Protein AF-A0A1M3TLN0-F1 (afdb_monomer)

Sequence (382 aa):
MVTMWTTPLEWRMCIAISSIISQTPVAIIMLLQTVGIGPDTVGKDGSRDSTTCPHNDRQTLRHLSMTRPLLGNSISPNRRRALFETTKRVLASAINDGIACATLESCNSTSLLLCLRSPGGAIASDEDAWIMCGMRADAYTETDGGRVLGFVRADDLLEPVLSRNLNGEVSEELDPGVICRVICRWRSRQDEEHAVETLVKEVRNSANNQEKWLDMASTLPILHLKSSLCDWEQSVVSGHPTHPLHRACLAQSPLDPIMPDDIPYLLEPELSFLCVPMSDMKVFGPFQSLLDPLLASLGIPKPDDTINEIVIPCFSRQLPAITPLFPKARILRAVQNRCRAQLSMRTVSMMPDAGGSPLHLKLSLNCQITSRLRTISPYAAA

Secondary structure (DSSP, 8-state):
---------------EEE-TT-------------S----------------PPPHHHHHHHHHHTTSPPPPSS---HHHHHHHHHHHHHHHHHHHHTTSSEEEEEEEETTEEEEEEE--S---TTTTT-EEEEEE-TT----EETTEE-SPPPGGGEEEEEEEE-TTS-EEE---HHHHHHHHHHTT--GGGHHHHHHHHHHHHHHHHHHHHHHHHHTTSPPP-TTS-HHHHHHT--S--SS-TTTT-EEEPTTSPPPPGGGHHHHHS--EEEEEEEGGG----SSHHHHHHHHHHHTTPPPPPTTS-EEEEEEEGGGHHHHTTT-TT-EEEEEE-SSEEE-TTSSEEEE-GGGT--SPEEE--EEEEETTEEE---HHHH-

Structure (mmCIF, N/CA/C/O backbone):
data_AF-A0A1M3TLN0-F1
#
_entry.id   AF-A0A1M3TLN0-F1
#
loop_
_atom_site.group_PDB
_atom_site.id
_atom_site.type_symbol
_atom_site.label_atom_id
_atom_site.label_alt_id
_atom_site.label_comp_id
_atom_site.label_asym_id
_atom_site.label_entity_id
_atom_site.label_seq_id
_atom_site.pdbx_PDB_ins_code
_atom_site.Cartn_x
_atom_site.Cartn_y
_atom_site.Cartn_z
_atom_site.occupancy
_atom_site.B_iso_or_equiv
_atom_site.auth_seq_id
_atom_site.auth_comp_id
_atom_site.auth_asym_id
_atom_site.auth_atom_id
_atom_site.pdbx_PDB_model_num
ATOM 1 N N . MET A 1 1 ? -24.973 -0.223 -20.552 1.00 25.78 1 MET A N 1
ATOM 2 C CA . MET A 1 1 ? -25.877 0.540 -19.668 1.00 25.78 1 MET A CA 1
ATOM 3 C C . MET A 1 1 ? -25.001 1.378 -18.754 1.00 25.78 1 MET A C 1
ATOM 5 O O . MET A 1 1 ? -24.349 0.835 -17.876 1.00 25.78 1 MET A O 1
ATOM 9 N N . VAL A 1 2 ? -24.861 2.657 -19.095 1.00 20.88 2 VAL A N 1
ATOM 10 C CA . VAL A 1 2 ? -24.039 3.641 -18.385 1.00 20.88 2 VAL A CA 1
ATOM 11 C C . VAL A 1 2 ? -24.909 4.251 -17.295 1.00 20.88 2 VAL A C 1
ATOM 13 O O . VAL A 1 2 ? -25.962 4.803 -17.593 1.00 20.88 2 VAL A O 1
ATOM 16 N N . THR A 1 3 ? -24.452 4.178 -16.052 1.00 18.41 3 THR A N 1
ATOM 17 C CA . THR A 1 3 ? -24.904 5.073 -14.985 1.00 18.41 3 THR A CA 1
ATOM 18 C C . THR A 1 3 ? -23.667 5.678 -14.345 1.00 18.41 3 THR A C 1
ATOM 20 O O . THR A 1 3 ? -23.049 5.087 -13.464 1.00 18.41 3 THR A O 1
ATOM 23 N N . MET A 1 4 ? -23.298 6.854 -14.853 1.00 20.12 4 MET A N 1
ATOM 24 C CA . MET A 1 4 ? -22.563 7.872 -14.111 1.00 20.12 4 MET A CA 1
ATOM 25 C C . MET A 1 4 ? -23.362 8.211 -12.852 1.00 20.12 4 MET A C 1
ATOM 27 O O . MET A 1 4 ? -24.507 8.639 -12.962 1.00 20.12 4 MET A O 1
ATOM 31 N N . TRP A 1 5 ? -22.742 8.072 -11.683 1.00 20.95 5 TRP A N 1
ATOM 32 C CA . TRP A 1 5 ? -23.131 8.813 -10.487 1.00 20.95 5 TRP A CA 1
ATOM 33 C C . TRP A 1 5 ? -21.872 9.413 -9.875 1.00 20.95 5 TRP A C 1
ATOM 35 O O . TRP A 1 5 ? -21.122 8.765 -9.150 1.00 20.95 5 TRP A O 1
ATOM 45 N N . THR A 1 6 ? -21.634 10.670 -10.228 1.00 27.91 6 THR A N 1
ATOM 46 C CA . THR A 1 6 ? -20.796 11.602 -9.483 1.00 27.91 6 THR A CA 1
ATOM 47 C C . THR A 1 6 ? -21.647 12.208 -8.369 1.00 27.91 6 THR A C 1
ATOM 49 O O . THR A 1 6 ? -22.324 13.208 -8.590 1.00 27.91 6 THR A O 1
ATOM 52 N N . THR A 1 7 ? -21.621 11.606 -7.183 1.00 23.09 7 THR A N 1
ATOM 53 C CA . THR A 1 7 ? -22.026 12.236 -5.912 1.00 23.09 7 THR A CA 1
ATOM 54 C C . THR A 1 7 ? -21.181 11.635 -4.782 1.00 23.09 7 THR A C 1
ATOM 56 O O . THR A 1 7 ? -20.800 10.466 -4.881 1.00 23.09 7 THR A O 1
ATOM 59 N N . PRO A 1 8 ? -20.811 12.421 -3.755 1.00 29.55 8 PRO A N 1
ATOM 60 C CA . PRO A 1 8 ? -19.732 12.080 -2.830 1.00 29.55 8 PRO A CA 1
ATOM 61 C C . PRO A 1 8 ? -20.081 10.828 -2.023 1.00 29.55 8 PRO A C 1
ATOM 63 O O . PRO A 1 8 ? -21.227 10.664 -1.607 1.00 29.55 8 PRO A O 1
ATOM 66 N N . LEU A 1 9 ? -19.095 9.949 -1.802 1.00 31.11 9 LEU A N 1
ATOM 67 C CA . LEU A 1 9 ? -19.235 8.823 -0.881 1.00 31.11 9 LEU A CA 1
ATOM 68 C C . LEU A 1 9 ? -19.784 9.341 0.456 1.00 31.11 9 LEU A C 1
ATOM 70 O O . LEU A 1 9 ? -19.115 10.109 1.146 1.00 31.11 9 LEU A O 1
ATOM 74 N N . GLU A 1 10 ? -20.985 8.900 0.828 1.00 29.14 10 GLU A N 1
ATOM 75 C CA . GLU A 1 10 ? -21.450 8.990 2.207 1.00 29.14 10 GLU A CA 1
ATOM 76 C C . GLU A 1 10 ? -20.455 8.221 3.084 1.00 29.14 10 GLU A C 1
ATOM 78 O O . GLU A 1 10 ? -20.391 6.989 3.066 1.00 29.14 10 GLU A O 1
ATOM 83 N N . TRP A 1 11 ? -19.638 8.957 3.831 1.00 32.44 11 TRP A N 1
ATOM 84 C CA . TRP A 1 11 ? -18.742 8.397 4.829 1.00 32.44 11 TRP A CA 1
ATOM 85 C C . TRP A 1 11 ? -19.571 7.724 5.921 1.00 32.44 11 TRP A C 1
ATOM 87 O O . TRP A 1 11 ? -20.323 8.376 6.642 1.00 32.44 11 TRP A O 1
ATOM 97 N N . ARG A 1 12 ? -19.431 6.405 6.054 1.00 39.22 12 ARG A N 1
ATOM 98 C CA . ARG A 1 12 ? -20.002 5.637 7.164 1.00 39.22 12 ARG A CA 1
ATOM 99 C C . ARG A 1 12 ? -18.887 4.851 7.832 1.00 39.22 12 ARG A C 1
ATOM 101 O O . ARG A 1 12 ? -18.186 4.086 7.171 1.00 39.22 12 ARG A O 1
ATOM 108 N N . MET A 1 13 ? -18.713 5.045 9.137 1.00 38.69 13 MET A N 1
ATOM 109 C CA . MET A 1 13 ? -17.788 4.242 9.930 1.00 38.69 13 MET A CA 1
ATOM 110 C C . MET A 1 13 ? -18.318 2.806 9.978 1.00 38.69 13 MET A C 1
ATOM 112 O O . MET A 1 13 ? -19.383 2.555 10.531 1.00 38.69 13 MET A O 1
ATOM 116 N N . CYS A 1 14 ? -17.588 1.875 9.370 1.00 46.91 14 CYS A N 1
ATOM 117 C CA . CYS A 1 14 ? -17.929 0.455 9.375 1.00 46.91 14 CYS A CA 1
ATOM 118 C C . CYS A 1 14 ? -16.797 -0.337 10.031 1.00 46.91 14 CYS A C 1
ATOM 120 O O . CYS A 1 14 ? -15.616 -0.031 9.822 1.00 46.91 14 CYS A O 1
ATOM 122 N N . ILE A 1 15 ? -17.161 -1.348 10.816 1.00 48.97 15 ILE A N 1
ATOM 123 C CA . ILE A 1 15 ? -16.247 -2.218 11.561 1.00 48.97 15 ILE A CA 1
ATOM 124 C C . ILE A 1 15 ? -16.729 -3.648 11.398 1.00 48.97 15 ILE A C 1
ATOM 126 O O . ILE A 1 15 ? -17.928 -3.905 11.441 1.00 48.97 15 ILE A O 1
ATOM 130 N N . ALA A 1 16 ? -15.785 -4.567 11.235 1.00 48.69 16 ALA A N 1
ATOM 131 C CA . ALA A 1 16 ? -16.058 -5.993 11.242 1.00 48.69 16 ALA A CA 1
ATOM 132 C C . ALA A 1 16 ? -15.189 -6.686 12.299 1.00 48.69 16 ALA A C 1
ATOM 134 O O . ALA A 1 16 ? -14.009 -6.363 12.458 1.00 48.69 16 ALA A O 1
ATOM 135 N N . ILE A 1 17 ? -15.773 -7.659 12.997 1.00 46.25 17 ILE A N 1
ATOM 136 C CA . ILE A 1 17 ? -15.076 -8.554 13.925 1.00 46.25 17 ILE A CA 1
ATOM 137 C C . ILE A 1 17 ? -15.045 -9.937 13.274 1.00 46.25 17 ILE A C 1
ATOM 139 O O . ILE A 1 17 ? -16.089 -10.448 12.874 1.00 46.25 17 ILE A O 1
ATOM 143 N N . SER A 1 18 ? -13.863 -10.542 13.142 1.00 39.00 18 SER A N 1
ATOM 144 C CA . SER A 1 18 ? -13.709 -11.858 12.502 1.00 39.00 18 SER A CA 1
ATOM 145 C C . SER A 1 18 ? -12.933 -12.845 13.374 1.00 39.00 18 SER A C 1
ATOM 147 O O . SER A 1 18 ? -11.930 -12.474 13.985 1.00 39.00 18 SER A O 1
ATOM 149 N N . SER A 1 19 ? -13.371 -14.109 13.366 1.00 30.30 19 SER A N 1
ATOM 150 C CA . SER A 1 19 ? -12.656 -15.269 13.922 1.00 30.30 19 SER A CA 1
ATOM 151 C C . SER A 1 19 ? -11.892 -16.022 12.820 1.00 30.30 19 SER A C 1
ATOM 153 O O . SER A 1 19 ? -12.307 -16.019 11.662 1.00 30.30 19 SER A O 1
ATOM 155 N N . ILE A 1 20 ? -10.789 -16.688 13.180 1.00 34.41 20 ILE A N 1
ATOM 156 C CA . ILE A 1 20 ? -9.860 -17.391 12.270 1.00 34.41 20 ILE A CA 1
ATOM 157 C C . ILE A 1 20 ? -10.509 -18.593 11.542 1.00 34.41 20 ILE A C 1
ATOM 159 O O . ILE A 1 20 ? -10.019 -19.017 10.500 1.00 34.41 20 ILE A O 1
ATOM 163 N N . ILE A 1 21 ? -11.633 -19.133 12.028 1.00 27.77 21 ILE A N 1
ATOM 164 C CA . ILE A 1 21 ? -12.119 -20.474 11.629 1.00 27.77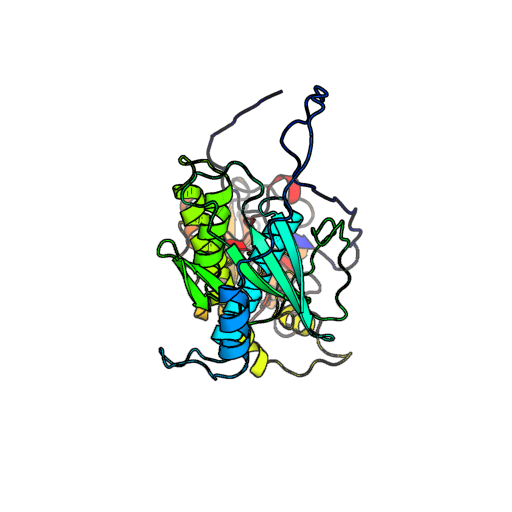 21 ILE A CA 1
ATOM 165 C C . ILE A 1 21 ? -12.847 -20.513 10.261 1.00 27.77 21 ILE A C 1
ATOM 167 O O . ILE A 1 21 ? -13.203 -21.581 9.778 1.00 27.77 21 ILE A O 1
ATOM 171 N N . SER A 1 22 ? -13.019 -19.391 9.558 1.00 29.08 22 SER A N 1
ATOM 172 C CA . SER A 1 22 ? -13.689 -19.381 8.246 1.00 29.08 22 SER A CA 1
ATOM 173 C C . SER A 1 22 ? -13.009 -18.432 7.258 1.00 29.08 22 SER A C 1
ATOM 175 O O . SER A 1 22 ? -13.497 -17.336 6.982 1.00 29.08 22 SER A O 1
ATOM 177 N N . GLN A 1 23 ? -11.889 -18.872 6.683 1.00 28.95 23 GLN A N 1
ATOM 178 C CA . GLN A 1 23 ? -11.364 -18.319 5.435 1.00 28.95 23 GLN A CA 1
ATOM 179 C C . GLN A 1 23 ? -11.600 -19.319 4.299 1.00 28.95 23 GLN A C 1
ATOM 181 O O . GLN A 1 23 ? -10.732 -20.118 3.969 1.00 28.95 23 GLN A O 1
ATOM 186 N N . THR A 1 24 ? -12.771 -19.267 3.669 1.00 22.11 24 THR A N 1
ATOM 187 C CA . THR A 1 24 ? -12.918 -19.745 2.288 1.00 22.11 24 THR A CA 1
ATOM 188 C C . THR A 1 24 ? -12.835 -18.540 1.357 1.00 22.11 24 THR A C 1
ATOM 190 O O . THR A 1 24 ? -13.819 -17.809 1.223 1.00 22.11 24 THR A O 1
ATOM 193 N N . PRO A 1 25 ? -11.681 -18.283 0.720 1.00 23.62 25 PRO A N 1
ATOM 194 C CA . PRO A 1 25 ? -11.609 -17.319 -0.360 1.00 23.62 25 PRO A CA 1
ATOM 195 C C . PRO A 1 25 ? -12.199 -17.961 -1.619 1.00 23.62 25 PRO A C 1
ATOM 197 O O . PRO A 1 25 ? -11.600 -18.853 -2.216 1.00 23.62 25 PRO A O 1
ATOM 200 N N . VAL A 1 26 ? -13.370 -17.495 -2.055 1.00 22.41 26 VAL A N 1
ATOM 201 C CA . VAL A 1 26 ? -13.742 -17.637 -3.465 1.00 22.41 26 VAL A CA 1
ATOM 202 C C . VAL A 1 26 ? -12.850 -16.662 -4.223 1.00 22.41 26 VAL A C 1
ATOM 204 O O . VAL A 1 26 ? -12.958 -15.447 -4.057 1.00 22.41 26 VAL A O 1
ATOM 207 N N . ALA A 1 27 ? -11.908 -17.207 -4.989 1.00 20.38 27 ALA A N 1
ATOM 208 C CA . ALA A 1 27 ? -11.067 -16.447 -5.894 1.00 20.38 27 ALA A CA 1
ATOM 209 C C . ALA A 1 27 ? -11.955 -15.609 -6.827 1.00 20.38 27 ALA A C 1
ATOM 211 O O . ALA A 1 27 ? -12.684 -16.149 -7.654 1.00 20.38 27 ALA A O 1
ATOM 212 N N . ILE A 1 28 ? -11.892 -14.285 -6.693 1.00 20.36 28 ILE A N 1
ATOM 213 C CA . ILE A 1 28 ? -12.422 -13.361 -7.692 1.00 20.36 28 ILE A CA 1
ATOM 214 C C . ILE A 1 28 ? -11.213 -12.688 -8.328 1.00 20.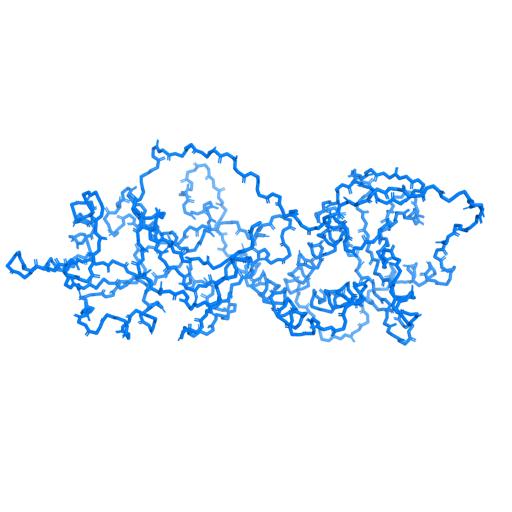36 28 ILE A C 1
ATOM 216 O O . ILE A 1 28 ? -10.629 -11.748 -7.789 1.00 20.36 28 ILE A O 1
ATOM 220 N N . ILE A 1 29 ? -10.829 -13.227 -9.481 1.00 20.03 29 ILE A N 1
ATOM 221 C CA . ILE A 1 29 ? -9.945 -12.577 -10.440 1.00 20.03 29 ILE A CA 1
ATOM 222 C C . ILE A 1 29 ? -10.715 -11.365 -10.974 1.00 20.03 29 ILE A C 1
ATOM 224 O O . ILE A 1 29 ? -11.656 -11.516 -11.748 1.00 20.03 29 ILE A O 1
ATOM 228 N N . MET A 1 30 ? -10.346 -10.158 -10.546 1.00 19.20 30 MET A N 1
ATOM 229 C CA . MET A 1 30 ? -10.751 -8.935 -11.239 1.00 19.20 30 MET A CA 1
ATOM 230 C C . MET A 1 30 ? -9.644 -8.560 -12.220 1.00 19.20 30 MET A C 1
ATOM 232 O O . MET A 1 30 ? -8.702 -7.853 -11.866 1.00 19.20 30 MET A O 1
ATOM 236 N N . LEU A 1 31 ? -9.773 -9.074 -13.447 1.00 21.80 31 LEU A N 1
ATOM 237 C CA . LEU A 1 31 ? -9.142 -8.494 -14.628 1.00 21.80 31 LEU A CA 1
ATOM 238 C C . LEU A 1 31 ? -9.689 -7.071 -14.805 1.00 21.80 31 LEU A C 1
ATOM 240 O O . LEU A 1 31 ? -10.904 -6.869 -14.854 1.00 21.80 31 LEU A O 1
ATOM 244 N N . LEU A 1 32 ? -8.799 -6.094 -14.949 1.00 22.00 32 LEU A N 1
ATOM 245 C CA . LEU A 1 32 ? -9.144 -4.820 -15.566 1.00 22.00 32 LEU A CA 1
ATOM 246 C C . LEU A 1 32 ? -9.248 -5.060 -17.078 1.00 22.00 32 LEU A C 1
ATOM 248 O O . LEU A 1 32 ? -8.241 -5.137 -17.771 1.00 22.00 32 LEU A O 1
ATOM 252 N N . GLN A 1 33 ? -10.472 -5.209 -17.582 1.00 22.73 33 GLN A N 1
ATOM 253 C CA . GLN A 1 33 ? -10.782 -5.110 -19.008 1.00 22.73 33 GLN A CA 1
ATOM 254 C C . GLN A 1 33 ? -11.770 -3.970 -19.242 1.00 22.73 33 GLN A C 1
ATOM 256 O O . GLN A 1 33 ? -12.925 -4.057 -18.842 1.00 22.73 33 GLN A O 1
ATOM 261 N N . THR A 1 34 ? -11.301 -2.949 -19.953 1.00 23.19 34 THR A N 1
ATOM 262 C CA . THR A 1 34 ? -12.040 -2.056 -20.865 1.00 23.19 34 THR A CA 1
ATOM 263 C C . THR A 1 34 ? -10.940 -1.417 -21.726 1.00 23.19 34 THR A C 1
ATOM 265 O O . THR A 1 34 ? -10.044 -0.804 -21.159 1.00 23.19 34 THR A O 1
ATOM 268 N N . VAL A 1 35 ? -10.845 -1.602 -23.047 1.00 25.45 35 VAL A N 1
ATOM 269 C CA . VAL A 1 35 ? -11.823 -1.237 -24.084 1.00 25.45 35 VAL A CA 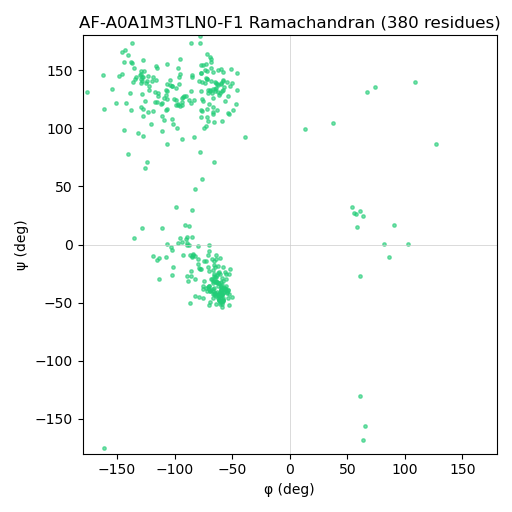1
ATOM 270 C C . VAL A 1 35 ? -11.679 -2.131 -25.336 1.00 25.45 35 VAL A C 1
ATOM 272 O O . VAL A 1 35 ? -10.580 -2.325 -25.836 1.00 25.45 35 VAL A O 1
ATOM 275 N N . GLY A 1 36 ? -12.829 -2.620 -25.821 1.00 23.56 36 GLY A N 1
ATOM 276 C CA . GLY A 1 36 ? -13.241 -2.840 -27.220 1.00 23.56 36 GLY A CA 1
ATOM 277 C C . GLY A 1 36 ? -12.242 -3.327 -28.276 1.00 23.56 36 GLY A C 1
ATOM 278 O O . GLY A 1 36 ? -11.533 -2.527 -28.874 1.00 23.56 36 GLY A O 1
ATOM 279 N N . ILE A 1 37 ? -12.352 -4.609 -28.634 1.00 25.19 37 ILE A N 1
ATOM 280 C CA . ILE A 1 37 ? -11.948 -5.130 -29.947 1.00 25.19 37 ILE A CA 1
ATOM 281 C C . ILE A 1 37 ? -13.131 -4.933 -30.911 1.00 25.19 37 ILE A C 1
ATOM 283 O O . ILE A 1 37 ? -14.228 -5.430 -30.653 1.00 25.19 37 ILE A O 1
ATOM 287 N N . GLY A 1 38 ? -12.909 -4.203 -32.004 1.00 25.83 38 GLY A N 1
ATOM 288 C CA . GLY A 1 38 ? -13.736 -4.205 -33.217 1.00 25.83 38 GLY A CA 1
ATOM 289 C C . GLY A 1 38 ? -12.906 -4.756 -34.387 1.00 25.83 38 GLY A C 1
ATOM 290 O O . GLY A 1 38 ? -11.682 -4.671 -34.319 1.00 25.83 38 GLY A O 1
ATOM 291 N N . PRO A 1 39 ? -13.530 -5.377 -35.403 1.00 26.23 39 PRO A N 1
ATOM 292 C CA . PRO A 1 39 ? -12.901 -6.420 -36.206 1.00 26.23 39 PRO A CA 1
ATOM 293 C C . PRO A 1 39 ? -11.909 -5.903 -37.249 1.00 26.23 39 PRO A C 1
ATOM 295 O O . PRO A 1 39 ? -12.028 -4.792 -37.764 1.00 26.23 39 PRO A O 1
ATOM 298 N N . ASP A 1 40 ? -10.981 -6.800 -37.576 1.00 27.03 40 ASP A N 1
ATOM 299 C CA . ASP A 1 40 ? -9.978 -6.717 -38.628 1.00 27.03 40 ASP A CA 1
ATOM 300 C C . ASP A 1 40 ? -10.528 -6.227 -39.974 1.00 27.03 40 ASP A C 1
ATOM 302 O O . ASP A 1 40 ? -11.479 -6.782 -40.530 1.00 27.03 40 ASP A O 1
ATOM 306 N N . THR A 1 41 ? -9.813 -5.281 -40.579 1.00 26.56 41 THR A N 1
ATOM 307 C CA . THR A 1 41 ? -9.736 -5.176 -42.036 1.00 26.56 41 THR A CA 1
ATOM 308 C C . THR A 1 41 ? -8.328 -5.534 -42.475 1.00 26.56 41 THR A C 1
ATOM 310 O O . THR A 1 41 ? -7.369 -4.809 -42.221 1.00 26.56 41 THR A O 1
ATOM 313 N N . VAL A 1 42 ? -8.240 -6.684 -43.139 1.00 31.05 42 VAL A N 1
ATOM 314 C CA . VAL A 1 42 ? -7.070 -7.203 -43.844 1.00 31.05 42 VAL A CA 1
ATOM 315 C C . VAL A 1 42 ? -6.546 -6.152 -44.826 1.00 31.05 42 VAL A C 1
ATOM 317 O O . VAL A 1 42 ? -7.185 -5.866 -45.836 1.00 31.05 42 VAL A O 1
ATOM 320 N N . GLY A 1 43 ? -5.358 -5.623 -44.545 1.00 25.73 43 GLY A N 1
ATOM 321 C CA . GLY A 1 43 ? -4.512 -4.912 -45.497 1.00 25.73 43 GLY A CA 1
ATOM 322 C C . GLY A 1 43 ? -3.181 -5.646 -45.608 1.00 25.73 43 GLY A C 1
ATOM 323 O O . GLY A 1 43 ? -2.365 -5.596 -44.694 1.00 25.73 43 GLY A O 1
ATOM 324 N N . LYS A 1 44 ? -2.990 -6.385 -46.704 1.00 31.86 44 LYS A N 1
ATOM 325 C CA . LYS A 1 44 ? -1.684 -6.912 -47.111 1.00 31.86 44 LYS A CA 1
ATOM 326 C C . LYS A 1 44 ? -0.815 -5.745 -47.574 1.00 31.86 44 LYS A C 1
ATOM 328 O O . LYS A 1 44 ? -1.206 -5.095 -48.529 1.00 31.86 44 LYS A O 1
ATOM 333 N N . ASP A 1 45 ? 0.326 -5.563 -46.924 1.00 27.25 45 ASP A N 1
ATOM 334 C CA . ASP A 1 45 ? 1.614 -5.054 -47.429 1.00 27.25 45 ASP A CA 1
ATOM 335 C C . ASP A 1 45 ? 2.571 -5.166 -46.219 1.00 27.25 45 ASP A C 1
ATOM 337 O O . ASP A 1 45 ? 2.181 -4.865 -45.101 1.00 27.25 45 ASP A O 1
ATOM 341 N N . GLY A 1 46 ? 3.786 -5.704 -46.241 1.00 24.28 46 GLY A N 1
ATOM 342 C CA . GLY A 1 46 ? 4.769 -5.816 -47.300 1.00 24.28 46 GLY A CA 1
ATOM 343 C C . GLY A 1 46 ? 6.090 -5.242 -46.767 1.00 24.28 46 GLY A C 1
ATOM 344 O O . GLY A 1 46 ? 6.371 -4.085 -47.015 1.00 24.28 46 GLY A O 1
ATOM 345 N N . SER A 1 47 ? 6.906 -6.071 -46.091 1.00 27.09 47 SER A N 1
ATOM 346 C CA . SER A 1 47 ? 8.372 -5.921 -45.922 1.00 27.09 47 SER A CA 1
ATOM 347 C C . SER A 1 47 ? 8.961 -4.753 -45.081 1.00 27.09 47 SER A C 1
ATOM 349 O O . SER A 1 47 ? 8.779 -3.596 -45.430 1.00 27.09 47 SER A O 1
ATOM 351 N N . ARG A 1 48 ? 9.896 -5.123 -44.167 1.00 29.41 48 ARG A N 1
ATOM 352 C CA . ARG A 1 48 ? 10.990 -4.327 -43.523 1.00 29.41 48 ARG A CA 1
ATOM 353 C C . ARG A 1 48 ? 10.538 -3.323 -42.436 1.00 29.41 48 ARG A C 1
ATOM 355 O O . ARG A 1 48 ? 9.514 -2.690 -42.592 1.00 29.41 48 ARG A O 1
ATOM 362 N N . ASP A 1 49 ? 11.166 -3.172 -41.265 1.00 29.16 49 ASP A N 1
ATOM 363 C CA . ASP A 1 49 ? 12.569 -3.313 -40.855 1.00 29.16 49 ASP A CA 1
ATOM 364 C C . ASP A 1 49 ? 12.719 -3.857 -39.419 1.00 29.16 49 ASP A C 1
ATOM 366 O O . ASP A 1 49 ? 11.947 -3.538 -38.516 1.00 29.16 49 ASP A O 1
ATOM 370 N N . SER A 1 50 ? 13.774 -4.641 -39.193 1.00 33.41 50 SER A N 1
ATOM 371 C CA . SER A 1 50 ? 14.285 -4.975 -37.864 1.00 33.41 50 SER A CA 1
ATOM 372 C C . SER A 1 50 ? 14.986 -3.752 -37.264 1.00 33.41 50 SER A C 1
ATOM 374 O O . SER A 1 50 ? 16.127 -3.449 -37.620 1.00 33.41 50 SER A O 1
ATOM 376 N N . THR A 1 51 ? 14.330 -3.043 -36.351 1.00 36.41 51 THR A N 1
ATOM 377 C CA . THR A 1 51 ? 14.918 -1.917 -35.611 1.00 36.41 51 THR A CA 1
ATOM 378 C C . THR A 1 51 ? 15.831 -2.420 -34.493 1.00 36.41 51 THR A C 1
ATOM 380 O O . THR A 1 51 ? 15.480 -2.471 -33.319 1.00 36.41 51 THR A O 1
ATOM 383 N N . THR A 1 52 ? 17.047 -2.812 -34.868 1.00 41.31 52 THR A N 1
ATOM 384 C CA . THR A 1 52 ? 18.166 -2.994 -33.933 1.00 41.31 52 THR A CA 1
ATOM 385 C C . THR A 1 52 ? 18.526 -1.676 -33.245 1.00 41.31 52 THR A C 1
ATOM 387 O O . THR A 1 52 ? 18.634 -0.642 -33.905 1.00 41.31 52 THR A O 1
ATOM 390 N N . CYS A 1 53 ? 18.775 -1.723 -31.932 1.00 40.66 53 CYS A N 1
ATOM 391 C CA . CYS A 1 53 ? 19.299 -0.598 -31.154 1.00 40.66 53 CYS A CA 1
ATOM 392 C C . CYS A 1 53 ? 20.582 -0.021 -31.804 1.00 40.66 53 CYS A C 1
ATOM 394 O O . CYS A 1 53 ? 21.443 -0.806 -32.228 1.00 40.66 53 CYS A O 1
ATOM 396 N N . PRO A 1 54 ? 20.751 1.313 -31.900 1.00 43.66 54 PRO A N 1
ATOM 397 C CA . PRO A 1 54 ? 21.920 1.899 -32.541 1.00 43.66 54 PRO A CA 1
ATOM 398 C C . PRO A 1 54 ? 23.223 1.466 -31.853 1.00 43.66 54 PRO A C 1
ATOM 400 O O . PRO A 1 54 ? 23.342 1.427 -30.629 1.00 43.66 54 PRO A O 1
ATOM 403 N N . HIS A 1 55 ? 24.233 1.149 -32.664 1.00 43.66 55 HIS A N 1
ATOM 404 C CA . HIS A 1 55 ? 25.496 0.532 -32.242 1.00 43.66 55 HIS A CA 1
ATOM 405 C C . HIS A 1 55 ? 26.252 1.321 -31.143 1.00 43.66 55 HIS A C 1
ATOM 407 O O . HIS A 1 55 ? 26.999 0.718 -30.365 1.00 43.66 55 HIS A O 1
ATOM 413 N N . ASN A 1 56 ? 26.038 2.638 -31.038 1.00 45.84 56 ASN A N 1
ATOM 414 C CA . ASN A 1 56 ? 26.674 3.492 -30.029 1.00 45.84 56 ASN A CA 1
ATOM 415 C C . ASN A 1 56 ? 26.160 3.236 -28.602 1.00 45.84 56 ASN A C 1
ATOM 417 O O . ASN A 1 56 ? 26.965 3.216 -27.674 1.00 45.84 56 ASN A O 1
ATOM 421 N N . ASP A 1 57 ? 24.872 2.933 -28.411 1.00 48.34 57 ASP A N 1
ATOM 422 C CA . ASP A 1 57 ? 24.307 2.696 -27.071 1.00 48.34 57 ASP A CA 1
ATOM 423 C C . ASP A 1 57 ? 24.855 1.398 -26.443 1.00 48.34 57 ASP A C 1
ATOM 425 O O . ASP A 1 57 ? 25.063 1.303 -25.230 1.00 48.34 57 ASP A O 1
ATOM 429 N N . ARG A 1 58 ? 25.200 0.410 -27.284 1.00 50.88 58 ARG A N 1
ATOM 430 C CA . ARG A 1 58 ? 25.845 -0.849 -26.865 1.00 50.88 58 ARG A CA 1
ATOM 431 C C . ARG A 1 58 ? 27.266 -0.649 -26.329 1.00 50.88 58 ARG A C 1
ATOM 433 O O . ARG A 1 58 ? 27.702 -1.415 -25.468 1.00 50.88 58 ARG A O 1
ATOM 440 N N . GLN A 1 59 ? 28.004 0.350 -26.821 1.00 48.28 59 GLN A N 1
ATOM 441 C CA . GLN A 1 59 ? 29.340 0.674 -26.305 1.00 48.28 59 GLN A CA 1
ATOM 442 C C . GLN A 1 59 ? 29.261 1.393 -24.952 1.00 48.28 59 GLN A C 1
ATOM 444 O O . GLN A 1 59 ? 30.034 1.063 -24.049 1.00 48.28 59 GLN A O 1
ATOM 449 N N . THR A 1 60 ? 28.278 2.280 -24.773 1.00 48.59 60 THR A N 1
ATOM 450 C CA . THR A 1 60 ? 27.985 2.954 -23.496 1.00 48.59 60 THR A CA 1
ATOM 451 C C . THR A 1 60 ? 27.722 1.941 -22.377 1.00 48.59 60 THR A C 1
ATOM 453 O O . THR A 1 60 ? 28.211 2.103 -21.263 1.00 48.59 60 THR A O 1
ATOM 456 N N . LEU A 1 61 ? 27.051 0.828 -22.690 1.00 48.31 61 LEU A N 1
ATOM 457 C CA . LEU A 1 61 ? 26.734 -0.242 -21.739 1.00 48.31 61 LEU A CA 1
ATOM 458 C C . LEU A 1 61 ? 27.965 -1.056 -21.292 1.00 48.31 61 LEU A C 1
ATOM 460 O O . LEU A 1 61 ? 28.078 -1.417 -20.121 1.00 48.31 61 LEU A O 1
ATOM 464 N N . ARG A 1 62 ? 28.933 -1.291 -22.193 1.00 47.06 62 ARG A N 1
ATOM 465 C CA . ARG A 1 62 ? 30.225 -1.915 -21.835 1.00 47.06 62 ARG A CA 1
ATOM 466 C C . ARG A 1 62 ? 31.070 -1.014 -20.936 1.00 47.06 62 ARG A C 1
ATOM 468 O O . ARG A 1 62 ? 31.788 -1.526 -20.081 1.00 47.06 62 ARG A O 1
ATOM 475 N N . HIS A 1 63 ? 30.970 0.303 -21.111 1.00 44.75 63 HIS A N 1
ATOM 476 C CA . HIS A 1 63 ? 31.647 1.270 -20.251 1.00 44.75 63 HIS A CA 1
ATOM 477 C C . HIS A 1 63 ? 30.956 1.416 -18.887 1.00 44.75 63 HIS A C 1
ATOM 479 O O . HIS A 1 63 ? 31.632 1.317 -17.866 1.00 44.75 63 HIS A O 1
ATOM 485 N N . LEU A 1 64 ? 29.624 1.537 -18.843 1.00 44.44 64 LEU A N 1
ATOM 486 C CA . LEU A 1 64 ? 28.857 1.659 -17.594 1.00 44.44 64 LEU A CA 1
ATOM 487 C C . LEU A 1 64 ? 28.889 0.380 -16.740 1.00 44.44 64 LEU A C 1
ATOM 489 O O . LEU A 1 64 ? 28.895 0.468 -15.517 1.00 44.44 64 LEU A O 1
ATOM 493 N N . SER A 1 65 ? 29.015 -0.802 -17.356 1.00 39.84 65 SER A N 1
ATOM 494 C CA . SER A 1 65 ? 29.242 -2.070 -16.646 1.00 39.84 65 SER A CA 1
ATOM 495 C C . SER A 1 65 ? 30.623 -2.166 -15.969 1.00 39.84 65 SER A C 1
ATOM 497 O O . SER A 1 65 ? 30.833 -3.090 -15.182 1.00 39.84 65 SER A O 1
ATOM 499 N N . MET A 1 66 ? 31.571 -1.264 -16.267 1.00 35.38 66 MET A N 1
ATOM 500 C CA . MET A 1 66 ? 32.945 -1.294 -15.732 1.00 35.38 66 MET A CA 1
ATOM 501 C C . MET A 1 66 ? 33.336 -0.068 -14.894 1.00 35.38 66 MET A C 1
ATOM 503 O O . MET A 1 66 ? 34.357 -0.104 -14.208 1.00 35.38 66 MET A O 1
ATOM 507 N N . THR A 1 67 ? 32.529 0.991 -14.868 1.00 34.38 67 THR A N 1
ATOM 508 C CA . THR A 1 67 ? 32.745 2.148 -13.987 1.00 34.38 67 THR A CA 1
ATOM 509 C C . THR A 1 67 ? 31.724 2.176 -12.857 1.00 34.38 67 THR A C 1
ATOM 511 O O . THR A 1 67 ? 30.534 2.365 -13.088 1.00 34.38 67 THR A O 1
ATOM 514 N N . ARG A 1 68 ? 32.215 2.039 -11.615 1.00 36.84 68 ARG A N 1
ATOM 515 C CA . ARG A 1 68 ? 31.495 2.447 -10.393 1.00 36.84 68 ARG A CA 1
ATOM 516 C C . ARG A 1 68 ? 30.893 3.854 -10.577 1.00 36.84 68 ARG A C 1
ATOM 518 O O . ARG A 1 68 ? 31.529 4.667 -11.250 1.00 36.84 68 ARG A O 1
ATOM 525 N N . PRO A 1 69 ? 29.735 4.167 -9.963 1.00 41.25 69 PRO A N 1
ATOM 526 C CA . PRO A 1 69 ? 29.002 5.391 -10.264 1.00 41.25 69 PRO A CA 1
ATOM 527 C C . PRO A 1 69 ? 29.851 6.641 -10.032 1.00 41.25 69 PRO A C 1
ATOM 529 O O . PRO A 1 69 ? 30.491 6.785 -8.985 1.00 41.25 69 PRO A O 1
ATOM 532 N N . LEU A 1 70 ? 29.825 7.545 -11.012 1.00 39.59 70 LEU A N 1
ATOM 533 C CA . LEU A 1 70 ? 30.291 8.915 -10.854 1.00 39.59 70 LEU A CA 1
ATOM 534 C C . LEU A 1 70 ? 29.384 9.639 -9.849 1.00 39.59 70 LEU A C 1
ATOM 536 O O . LEU A 1 70 ? 28.163 9.521 -9.876 1.00 39.59 70 LEU A O 1
ATOM 540 N N . LEU A 1 71 ? 30.046 10.341 -8.933 1.00 44.50 71 LEU A N 1
ATOM 541 C CA . LEU A 1 71 ? 29.522 11.033 -7.762 1.00 44.50 71 LEU A CA 1
ATOM 542 C C . LEU A 1 71 ? 28.279 11.904 -8.036 1.00 44.50 71 LEU A C 1
ATOM 544 O O . LEU A 1 71 ? 28.353 12.916 -8.726 1.00 44.50 71 LEU A O 1
ATOM 548 N N . GLY A 1 72 ? 27.191 11.588 -7.338 1.00 39.28 72 GLY A N 1
ATOM 549 C CA . GLY A 1 72 ? 26.112 12.500 -6.960 1.00 39.28 72 GLY A CA 1
ATOM 550 C C . GLY A 1 72 ? 25.519 11.965 -5.657 1.00 39.28 72 GLY A C 1
ATOM 551 O O . GLY A 1 72 ? 25.199 10.784 -5.620 1.00 39.28 72 GLY A O 1
ATOM 552 N N . ASN A 1 73 ? 25.514 12.772 -4.583 1.00 48.81 73 ASN A N 1
ATOM 553 C CA . ASN A 1 73 ? 25.060 12.466 -3.210 1.00 48.81 73 ASN A CA 1
ATOM 554 C C . ASN A 1 73 ? 24.822 10.977 -2.913 1.00 48.81 73 ASN A C 1
ATOM 556 O O . ASN A 1 73 ? 23.763 10.465 -3.251 1.00 48.81 73 ASN A O 1
ATOM 560 N N . SER A 1 74 ? 25.789 10.312 -2.264 1.00 71.12 74 SER A N 1
ATOM 561 C CA . SER A 1 74 ? 25.754 8.886 -1.891 1.00 71.12 74 SER A CA 1
ATOM 562 C C . SER A 1 74 ? 24.366 8.433 -1.410 1.00 71.12 74 SER A C 1
ATOM 564 O O . SER A 1 74 ? 24.045 8.532 -0.225 1.00 71.12 74 SER A O 1
ATOM 566 N N . ILE A 1 75 ? 23.552 7.920 -2.333 1.00 86.44 75 ILE A N 1
ATOM 567 C CA . ILE A 1 75 ? 22.250 7.328 -2.043 1.00 86.44 75 ILE A CA 1
ATOM 568 C C . ILE A 1 75 ? 22.495 6.136 -1.112 1.00 86.44 75 ILE A C 1
ATOM 570 O O . ILE A 1 75 ? 23.369 5.309 -1.386 1.00 86.44 75 ILE A O 1
ATOM 574 N N . SER A 1 76 ? 21.758 6.048 -0.000 1.00 93.00 76 SER A N 1
ATOM 575 C CA . SER A 1 76 ? 21.915 4.928 0.934 1.00 93.00 76 SER A CA 1
ATOM 576 C C . SER A 1 76 ? 21.616 3.592 0.224 1.00 93.00 76 SER A C 1
ATOM 578 O O . SER A 1 76 ? 20.797 3.555 -0.702 1.00 93.00 76 SER A O 1
ATOM 580 N N . PRO A 1 77 ? 22.227 2.464 0.636 1.00 94.69 77 PRO A N 1
ATOM 581 C CA . PRO A 1 77 ? 21.932 1.164 0.031 1.00 94.69 77 PRO A CA 1
ATOM 582 C C . PRO A 1 77 ? 20.437 0.810 0.072 1.00 94.69 77 PRO A C 1
ATOM 584 O O . PRO A 1 77 ? 19.891 0.313 -0.914 1.00 94.69 77 PRO A O 1
ATOM 587 N N . ASN A 1 78 ? 19.758 1.129 1.180 1.00 95.69 78 ASN A N 1
ATOM 588 C CA . ASN A 1 78 ? 18.320 0.908 1.330 1.00 95.69 78 ASN A CA 1
ATOM 589 C C . ASN A 1 78 ? 17.500 1.829 0.428 1.00 95.69 78 ASN A C 1
ATOM 591 O O . ASN A 1 78 ? 16.556 1.351 -0.200 1.00 95.69 78 ASN A O 1
ATOM 595 N N . ARG A 1 79 ? 17.891 3.101 0.272 1.00 96.94 79 ARG A N 1
ATOM 596 C CA . ARG A 1 79 ? 17.245 4.019 -0.672 1.00 96.94 79 ARG A CA 1
ATOM 597 C C . ARG A 1 79 ? 17.345 3.505 -2.100 1.00 96.94 79 ARG A C 1
ATOM 599 O O . ARG A 1 79 ? 16.334 3.430 -2.792 1.00 96.94 79 ARG A O 1
ATOM 606 N N . ARG A 1 80 ? 18.550 3.126 -2.534 1.00 96.88 80 ARG A N 1
ATOM 607 C CA . ARG A 1 80 ? 18.792 2.589 -3.879 1.00 96.88 80 ARG A CA 1
ATOM 608 C C . ARG A 1 80 ? 17.935 1.349 -4.129 1.00 96.88 80 ARG A C 1
ATOM 610 O O . ARG A 1 80 ? 17.217 1.287 -5.124 1.00 96.88 80 ARG A O 1
ATOM 617 N N . ARG A 1 81 ? 17.935 0.411 -3.176 1.00 96.56 81 ARG A N 1
ATOM 618 C CA . ARG A 1 81 ? 17.104 -0.795 -3.235 1.00 96.56 81 ARG A CA 1
ATOM 619 C C . ARG A 1 81 ? 15.611 -0.463 -3.279 1.00 96.56 81 ARG A C 1
ATOM 621 O O . ARG A 1 81 ? 14.893 -1.056 -4.071 1.00 96.56 81 ARG A O 1
ATOM 628 N N . ALA A 1 82 ? 15.129 0.478 -2.472 1.00 97.81 82 ALA A N 1
ATOM 629 C CA . ALA A 1 82 ? 13.718 0.863 -2.427 1.00 97.81 82 ALA A CA 1
ATOM 630 C C . ALA A 1 82 ? 13.219 1.499 -3.733 1.00 97.81 82 ALA A C 1
ATOM 632 O O . ALA A 1 82 ? 12.120 1.185 -4.208 1.00 97.81 82 ALA A O 1
ATOM 633 N N . LEU A 1 83 ? 14.048 2.367 -4.318 1.00 98.31 83 LEU A N 1
ATOM 634 C CA . LEU A 1 83 ? 13.830 2.949 -5.638 1.00 98.31 83 LEU A CA 1
ATOM 635 C C . LEU A 1 83 ? 13.733 1.841 -6.689 1.00 98.31 83 LEU A C 1
ATOM 637 O O . LEU A 1 83 ? 12.710 1.728 -7.365 1.00 98.31 83 LEU A O 1
ATOM 641 N N . PHE A 1 84 ? 14.732 0.955 -6.746 1.00 97.94 84 PHE A N 1
ATOM 642 C CA . PHE A 1 84 ? 14.757 -0.130 -7.720 1.00 97.94 84 PHE A CA 1
ATOM 643 C C . PHE A 1 84 ? 13.593 -1.117 -7.557 1.00 97.94 84 PHE A C 1
ATOM 645 O O . PHE A 1 84 ? 12.954 -1.461 -8.546 1.00 97.94 84 PHE A O 1
ATOM 652 N N . GLU A 1 85 ? 13.244 -1.520 -6.330 1.00 97.88 85 GLU A N 1
ATOM 653 C CA . GLU A 1 85 ? 12.099 -2.402 -6.051 1.00 97.88 85 GLU A CA 1
ATOM 654 C C . GLU A 1 85 ? 10.783 -1.840 -6.609 1.00 97.88 85 GLU A C 1
ATOM 656 O O . GLU A 1 85 ? 9.935 -2.578 -7.114 1.00 97.88 85 GLU A O 1
ATOM 661 N N . THR A 1 86 ? 10.602 -0.525 -6.551 1.00 98.50 86 THR A N 1
ATOM 662 C CA . THR A 1 86 ? 9.408 0.115 -7.106 1.00 98.50 86 THR A CA 1
ATOM 663 C C . THR A 1 86 ? 9.515 0.244 -8.624 1.00 98.50 86 THR A C 1
ATOM 665 O O . THR A 1 86 ? 8.585 -0.131 -9.338 1.00 98.50 86 THR A O 1
ATOM 668 N N . THR A 1 87 ? 10.666 0.686 -9.129 1.00 98.50 87 THR A N 1
ATOM 669 C CA . THR A 1 87 ? 10.930 0.864 -10.562 1.00 98.50 87 THR A CA 1
ATOM 670 C C . THR A 1 87 ? 10.789 -0.438 -11.342 1.00 98.50 87 THR A C 1
ATOM 672 O O . THR A 1 87 ? 10.088 -0.465 -12.349 1.00 98.50 87 THR A O 1
ATOM 675 N N . LYS A 1 88 ? 11.332 -1.559 -10.856 1.00 97.56 88 LYS A N 1
ATOM 676 C CA . LYS A 1 88 ? 11.189 -2.862 -11.523 1.00 97.56 88 LYS A CA 1
ATOM 677 C C . LYS A 1 88 ? 9.725 -3.316 -11.636 1.00 97.56 88 LYS A C 1
ATOM 679 O O . LYS A 1 88 ? 9.345 -3.919 -12.635 1.00 97.56 88 LYS A O 1
ATOM 684 N N . ARG A 1 89 ? 8.870 -2.974 -10.662 1.00 98.25 89 ARG A N 1
ATOM 685 C CA . ARG A 1 89 ? 7.421 -3.242 -10.733 1.00 98.25 89 ARG A CA 1
ATOM 686 C C . ARG A 1 89 ? 6.717 -2.316 -11.721 1.00 98.25 89 ARG A C 1
ATOM 688 O O . ARG A 1 89 ? 5.839 -2.786 -12.432 1.00 98.25 89 ARG A O 1
ATOM 695 N N . VAL A 1 90 ? 7.115 -1.042 -11.807 1.00 98.00 90 VAL A N 1
ATOM 696 C CA . VAL A 1 90 ? 6.628 -0.115 -12.849 1.00 98.00 90 VAL A CA 1
ATOM 697 C C . VAL A 1 90 ? 6.952 -0.665 -14.242 1.00 98.00 90 VAL A C 1
ATOM 699 O O . VAL A 1 90 ? 6.050 -0.777 -15.067 1.00 98.00 90 VAL A O 1
ATOM 702 N N . LEU A 1 91 ? 8.205 -1.069 -14.482 1.00 97.81 91 LEU A N 1
ATOM 703 C CA . LEU A 1 91 ? 8.649 -1.629 -15.765 1.00 97.81 91 LEU A CA 1
ATOM 704 C C . LEU A 1 91 ? 7.886 -2.908 -16.121 1.00 97.81 91 LEU A C 1
ATOM 706 O O . LEU A 1 91 ? 7.319 -3.005 -17.207 1.00 97.81 91 LEU A O 1
ATOM 710 N N . ALA A 1 92 ? 7.825 -3.869 -15.195 1.00 97.44 92 ALA A N 1
ATOM 711 C CA . ALA A 1 92 ? 7.117 -5.124 -15.417 1.00 97.44 92 ALA A CA 1
ATOM 712 C C . ALA A 1 92 ? 5.616 -4.900 -15.674 1.00 97.44 92 ALA A C 1
ATOM 714 O O . ALA A 1 92 ? 5.079 -5.456 -16.627 1.00 97.44 92 ALA A O 1
ATOM 715 N N . SER A 1 93 ? 4.943 -4.054 -14.881 1.00 96.19 93 SER A N 1
ATOM 716 C CA . SER A 1 93 ? 3.521 -3.726 -15.088 1.00 96.19 93 SER A CA 1
ATOM 717 C C . SER A 1 93 ? 3.299 -3.067 -16.446 1.00 96.19 93 SER A C 1
ATOM 719 O O . SER A 1 93 ? 2.385 -3.451 -17.161 1.00 96.19 93 SER A O 1
ATOM 721 N N . ALA A 1 94 ? 4.168 -2.139 -16.858 1.00 94.50 94 ALA A N 1
ATOM 722 C CA . ALA A 1 94 ? 4.035 -1.469 -18.148 1.00 94.50 94 ALA A CA 1
ATOM 723 C C . ALA A 1 94 ? 4.080 -2.442 -19.335 1.00 94.50 94 ALA A C 1
ATOM 725 O O . ALA A 1 94 ? 3.315 -2.275 -20.284 1.00 94.50 94 ALA A O 1
ATOM 726 N N . ILE A 1 95 ? 4.937 -3.463 -19.271 1.00 94.75 95 ILE A N 1
ATOM 727 C CA . ILE A 1 95 ? 5.007 -4.519 -20.290 1.00 94.75 95 ILE A CA 1
ATOM 728 C C . ILE A 1 95 ? 3.762 -5.407 -20.216 1.00 94.75 95 ILE A C 1
ATOM 730 O O . ILE A 1 95 ? 3.074 -5.598 -21.215 1.00 94.75 95 ILE A O 1
ATOM 734 N N . ASN A 1 96 ? 3.449 -5.913 -19.021 1.00 95.06 96 ASN A N 1
ATOM 735 C CA . ASN A 1 96 ? 2.366 -6.875 -18.808 1.00 95.06 96 ASN A CA 1
ATOM 736 C C . ASN A 1 96 ? 0.980 -6.301 -19.141 1.00 95.06 96 ASN A C 1
ATOM 738 O O . ASN A 1 96 ? 0.114 -7.029 -19.619 1.00 95.06 96 ASN A O 1
ATOM 742 N N . ASP A 1 97 ? 0.784 -4.999 -18.928 1.00 91.00 97 ASP A N 1
ATOM 743 C CA . ASP A 1 97 ? -0.468 -4.291 -19.206 1.00 91.00 97 ASP A CA 1
ATOM 744 C C . ASP A 1 97 ? -0.522 -3.725 -20.643 1.00 91.00 97 ASP A C 1
ATOM 746 O O . ASP A 1 97 ? -1.448 -2.985 -20.995 1.00 91.00 97 ASP A O 1
ATOM 750 N N . GLY A 1 98 ? 0.488 -4.014 -21.477 1.00 89.50 98 GLY A N 1
ATOM 751 C CA . GLY A 1 98 ? 0.580 -3.530 -22.857 1.00 89.50 98 GLY A CA 1
ATOM 752 C C . GLY A 1 98 ? 0.695 -2.006 -22.969 1.00 89.50 98 GLY A C 1
ATOM 753 O O . GLY A 1 98 ? 0.275 -1.414 -23.961 1.00 89.50 98 GLY A O 1
ATOM 754 N N . ILE A 1 99 ? 1.197 -1.330 -21.931 1.00 88.69 99 ILE A N 1
ATOM 755 C CA . ILE A 1 99 ? 1.520 0.106 -21.969 1.00 88.69 99 ILE A CA 1
ATOM 756 C C . ILE A 1 99 ? 2.814 0.329 -22.761 1.00 88.69 99 ILE A C 1
ATOM 758 O O . ILE A 1 99 ? 2.927 1.324 -23.473 1.00 88.69 99 ILE A O 1
ATOM 762 N N . ALA A 1 100 ? 3.760 -0.602 -22.652 1.00 91.06 100 ALA A N 1
ATOM 763 C CA . ALA A 1 100 ? 5.048 -0.580 -23.324 1.00 91.06 100 ALA A CA 1
ATOM 764 C C . ALA A 1 100 ? 5.242 -1.844 -24.167 1.00 91.06 100 ALA A C 1
ATOM 766 O O . ALA A 1 100 ? 4.862 -2.940 -23.756 1.00 91.06 100 ALA A O 1
ATOM 767 N N . CYS A 1 101 ? 5.903 -1.705 -25.314 1.00 91.94 101 CYS A N 1
ATOM 768 C CA . CYS A 1 101 ? 6.487 -2.844 -26.017 1.00 91.94 101 CYS A CA 1
ATOM 769 C C . CYS A 1 101 ? 7.870 -3.134 -25.436 1.00 91.94 101 CYS A C 1
ATOM 771 O O . CYS A 1 101 ? 8.603 -2.205 -25.097 1.00 91.94 101 CYS A O 1
ATOM 773 N N . ALA A 1 102 ? 8.246 -4.411 -25.363 1.00 94.56 102 ALA A N 1
ATOM 774 C CA . ALA A 1 102 ? 9.574 -4.806 -24.920 1.00 94.56 102 ALA A CA 1
ATOM 775 C C . ALA A 1 102 ? 10.246 -5.795 -25.874 1.00 94.56 102 ALA A C 1
ATOM 777 O O . ALA A 1 102 ? 9.591 -6.649 -26.475 1.00 94.56 102 ALA A O 1
ATOM 778 N N . THR A 1 103 ? 11.566 -5.684 -25.985 1.00 93.38 103 THR A N 1
ATOM 779 C CA . THR A 1 103 ? 12.429 -6.604 -26.729 1.00 93.38 103 THR A CA 1
ATOM 780 C C . THR A 1 103 ? 13.575 -7.083 -25.848 1.00 93.38 103 THR A C 1
ATOM 782 O O . THR A 1 103 ? 14.110 -6.324 -25.038 1.00 93.38 103 THR A O 1
ATOM 785 N N . LEU A 1 104 ? 13.966 -8.342 -26.021 1.00 90.94 104 LEU A N 1
ATOM 786 C CA . LEU A 1 104 ? 15.133 -8.938 -25.392 1.00 90.94 104 LEU A CA 1
ATOM 787 C C . LEU A 1 104 ? 16.309 -8.948 -26.361 1.00 90.94 104 LEU A C 1
ATOM 789 O O . LEU A 1 104 ? 16.238 -9.509 -27.454 1.00 90.94 104 LEU A O 1
ATOM 793 N N . GLU A 1 105 ? 17.413 -8.354 -25.926 1.00 85.12 105 GLU A N 1
ATOM 794 C CA . GLU A 1 105 ? 18.679 -8.363 -26.644 1.00 85.12 105 GLU A CA 1
ATOM 795 C C . GLU A 1 105 ? 19.734 -9.139 -25.854 1.00 85.12 105 GLU A C 1
ATOM 797 O O . GLU A 1 105 ? 19.970 -8.895 -24.669 1.00 85.12 105 GLU A O 1
ATOM 802 N N . SER A 1 106 ? 20.419 -10.062 -26.529 1.00 76.88 106 SER A N 1
ATOM 803 C CA . SER A 1 106 ? 21.581 -10.745 -25.963 1.00 76.88 106 SER A CA 1
ATOM 804 C C . SER A 1 106 ? 22.787 -9.805 -25.991 1.00 76.88 106 SER A C 1
ATOM 806 O O . SER A 1 106 ? 23.274 -9.453 -27.066 1.00 76.88 106 SER A O 1
ATOM 808 N N . CYS A 1 107 ? 23.303 -9.414 -24.822 1.00 65.38 107 CYS A N 1
ATOM 809 C CA . CYS A 1 107 ? 24.489 -8.553 -24.736 1.00 65.38 107 CYS A CA 1
ATOM 810 C C . CYS A 1 107 ? 25.801 -9.362 -24.721 1.00 65.38 107 CYS A C 1
ATOM 812 O O . CYS A 1 107 ? 26.833 -8.898 -25.214 1.00 65.38 107 CYS A O 1
ATOM 814 N N . ASN A 1 108 ? 25.760 -10.571 -24.153 1.00 65.19 108 ASN A N 1
ATOM 815 C CA . ASN A 1 108 ? 26.816 -11.590 -24.122 1.00 65.19 108 ASN A CA 1
ATOM 816 C C . ASN A 1 108 ? 26.179 -12.965 -23.792 1.00 65.19 108 ASN A C 1
ATOM 818 O O . ASN A 1 108 ? 24.961 -13.059 -23.673 1.00 65.19 108 ASN A O 1
ATOM 822 N N . SER A 1 109 ? 26.972 -14.030 -23.622 1.00 57.78 109 SER A N 1
ATOM 823 C CA . SER A 1 109 ? 26.464 -15.392 -23.362 1.00 57.78 109 SER A CA 1
ATOM 824 C C . SER A 1 109 ? 25.707 -15.574 -22.036 1.00 57.78 109 SER A C 1
ATOM 826 O O . SER A 1 109 ? 25.151 -16.642 -21.810 1.00 57.78 109 SER A O 1
ATOM 828 N N . THR A 1 110 ? 25.712 -14.580 -21.142 1.00 61.56 110 THR A N 1
ATOM 829 C CA . THR A 1 110 ? 25.208 -14.701 -19.761 1.00 61.56 110 THR A CA 1
ATOM 830 C C . THR A 1 110 ? 24.330 -13.531 -19.314 1.00 61.56 110 THR A C 1
ATOM 832 O O . THR A 1 110 ? 23.988 -13.443 -18.137 1.00 61.56 110 THR A O 1
ATOM 835 N N . SER A 1 111 ? 23.998 -12.588 -20.197 1.00 69.62 111 SER A N 1
ATOM 836 C CA . SER A 1 111 ? 23.271 -11.373 -19.820 1.00 69.62 111 SER A CA 1
ATOM 837 C C . SER A 1 111 ? 22.263 -10.983 -20.891 1.00 69.62 111 SER A C 1
ATOM 839 O O . SER A 1 111 ? 22.617 -10.739 -22.050 1.00 69.62 111 SER A O 1
ATOM 841 N N . LEU A 1 112 ? 21.006 -10.904 -20.460 1.00 86.12 112 LEU A N 1
ATOM 842 C CA . LEU A 1 112 ? 19.878 -10.451 -21.256 1.00 86.12 112 LEU A CA 1
ATOM 843 C C . LEU A 1 112 ? 19.599 -8.988 -20.919 1.00 86.12 112 LEU A C 1
ATOM 845 O O . LEU A 1 112 ? 19.590 -8.602 -19.750 1.00 86.12 112 LEU A O 1
ATOM 849 N N . LEU A 1 113 ? 19.390 -8.177 -21.949 1.00 91.12 113 LEU A N 1
ATOM 850 C CA . LEU A 1 113 ? 18.939 -6.800 -21.812 1.00 91.12 113 LEU A CA 1
ATOM 851 C C . LEU A 1 113 ? 17.491 -6.714 -22.254 1.00 91.12 113 LEU A C 1
ATOM 853 O O . LEU A 1 113 ? 17.146 -7.147 -23.351 1.00 91.12 113 LEU A O 1
ATOM 857 N N . LEU A 1 114 ? 16.666 -6.124 -21.404 1.00 94.38 114 LEU A N 1
ATOM 858 C CA . LEU A 1 114 ? 15.286 -5.803 -21.704 1.00 94.38 114 LEU A CA 1
ATOM 859 C C . LEU A 1 114 ? 15.220 -4.337 -22.127 1.00 94.38 114 LEU A C 1
ATOM 861 O O . LEU A 1 114 ? 15.614 -3.458 -21.364 1.00 94.38 114 LEU A O 1
ATOM 865 N N . CYS A 1 115 ? 14.740 -4.073 -23.339 1.00 93.75 115 CYS A N 1
ATOM 866 C CA . CYS A 1 115 ? 14.534 -2.727 -23.865 1.00 93.75 115 CYS A CA 1
ATOM 867 C C . CYS A 1 115 ? 13.035 -2.463 -24.002 1.00 93.75 115 CYS A C 1
ATOM 869 O O . CYS A 1 115 ? 12.346 -3.206 -24.693 1.00 93.75 115 CYS A O 1
ATOM 871 N N . LEU A 1 116 ? 12.542 -1.419 -23.340 1.00 93.94 116 LEU A N 1
ATOM 872 C CA . LEU A 1 116 ? 11.159 -0.962 -23.368 1.00 93.94 116 LEU A CA 1
ATOM 873 C C . LEU A 1 116 ? 11.043 0.281 -24.247 1.00 93.94 116 LEU A C 1
ATOM 875 O O . LEU A 1 116 ? 11.863 1.199 -24.151 1.00 93.94 116 LEU A O 1
ATOM 879 N N . ARG A 1 117 ? 9.995 0.319 -25.069 1.00 90.50 117 ARG A N 1
ATOM 880 C CA . ARG A 1 117 ? 9.685 1.409 -26.000 1.00 90.50 117 ARG A CA 1
ATOM 881 C C . ARG A 1 117 ? 8.177 1.638 -26.085 1.00 90.50 117 ARG A C 1
ATOM 883 O O . ARG A 1 117 ? 7.381 0.792 -25.666 1.00 90.50 117 ARG A O 1
ATOM 890 N N . SER A 1 118 ? 7.795 2.758 -26.695 1.00 87.69 118 SER A N 1
ATOM 891 C CA . SER A 1 118 ? 6.408 3.000 -27.095 1.00 87.69 118 SER A CA 1
ATOM 892 C C . SER A 1 118 ? 5.881 1.855 -27.981 1.00 87.69 118 SER A C 1
ATOM 894 O O . SER A 1 118 ? 6.614 1.378 -28.851 1.00 87.69 118 SER A O 1
ATOM 896 N N . PRO A 1 119 ? 4.622 1.408 -27.805 1.00 80.81 119 PRO A N 1
ATOM 897 C CA . PRO A 1 119 ? 4.025 0.362 -28.632 1.00 80.81 119 PRO A CA 1
ATOM 898 C C . PRO A 1 119 ? 3.713 0.784 -30.083 1.00 80.81 119 PRO A C 1
ATOM 900 O O . PRO A 1 119 ? 3.256 -0.052 -30.861 1.00 80.81 119 PRO A O 1
ATOM 903 N N . GLY A 1 120 ? 3.999 2.038 -30.457 1.00 71.06 120 GLY A N 1
ATOM 904 C CA . GLY A 1 120 ? 3.704 2.636 -31.762 1.00 71.06 120 GLY A CA 1
ATOM 905 C C . GLY A 1 120 ? 2.571 3.664 -31.662 1.00 71.06 120 GLY A C 1
ATOM 906 O O . GLY A 1 120 ? 1.609 3.456 -30.926 1.00 71.06 120 GLY A O 1
ATOM 907 N N . GLY A 1 121 ? 2.693 4.792 -32.374 1.00 53.75 121 GLY A N 1
ATOM 908 C CA . GLY A 1 121 ? 1.718 5.895 -32.325 1.00 53.75 121 GLY A CA 1
ATOM 909 C C . GLY A 1 121 ? 1.993 6.973 -31.268 1.00 53.75 121 GLY A C 1
ATOM 910 O O . GLY A 1 121 ? 1.086 7.747 -30.954 1.00 53.75 121 GLY A O 1
ATOM 911 N N . ALA A 1 122 ? 3.213 7.034 -30.719 1.00 55.41 122 ALA A N 1
ATOM 912 C CA . ALA A 1 122 ? 3.672 8.159 -29.900 1.00 55.41 122 ALA A CA 1
ATOM 913 C C . ALA A 1 122 ? 3.870 9.426 -30.754 1.00 55.41 122 ALA A C 1
ATOM 915 O O . ALA A 1 122 ? 3.979 9.364 -31.977 1.00 55.41 122 ALA A O 1
ATOM 916 N N . ILE A 1 123 ? 3.914 10.593 -30.108 1.00 54.28 123 ILE A N 1
ATOM 917 C CA . ILE A 1 123 ? 4.294 11.848 -30.772 1.00 54.28 123 ILE A CA 1
ATOM 918 C C . ILE A 1 123 ? 5.720 11.674 -31.325 1.00 54.28 123 ILE A C 1
ATOM 920 O O . ILE A 1 123 ? 6.566 11.113 -30.636 1.00 54.28 123 ILE A O 1
ATOM 924 N N . ALA A 1 124 ? 5.998 12.168 -32.537 1.00 52.62 124 ALA A N 1
ATOM 925 C CA . ALA A 1 124 ? 7.265 11.957 -33.256 1.00 52.62 124 ALA A CA 1
ATOM 926 C C . ALA A 1 124 ? 8.548 12.298 -32.457 1.00 52.62 124 ALA A C 1
ATOM 928 O O . ALA A 1 124 ? 9.619 11.806 -32.786 1.00 52.62 124 ALA A O 1
ATOM 929 N N . SER A 1 125 ? 8.458 13.121 -31.405 1.00 56.66 125 SER A N 1
ATOM 930 C CA . SER A 1 125 ? 9.578 13.445 -30.506 1.00 56.66 125 SER A CA 1
ATOM 931 C C . SER A 1 125 ? 9.896 12.365 -29.463 1.00 56.66 125 SER A C 1
ATOM 933 O O . SER A 1 125 ? 10.990 12.371 -28.909 1.00 56.66 125 SER A O 1
ATOM 935 N N . ASP A 1 126 ? 8.954 11.464 -29.173 1.00 60.97 126 ASP A N 1
ATOM 936 C CA . ASP A 1 126 ? 9.065 10.434 -28.132 1.00 60.97 126 ASP A CA 1
ATOM 937 C C . ASP A 1 126 ? 9.356 9.035 -28.708 1.00 60.97 126 ASP A C 1
ATOM 939 O O . ASP A 1 126 ? 9.547 8.087 -27.944 1.00 60.97 126 ASP A O 1
ATOM 943 N N . GLU A 1 127 ? 9.429 8.884 -30.039 1.00 60.41 127 GLU A N 1
ATOM 944 C CA . GLU A 1 127 ? 9.796 7.611 -30.688 1.00 60.41 127 GLU A CA 1
ATOM 945 C C . GLU A 1 127 ? 11.230 7.165 -30.349 1.00 60.41 127 GLU A C 1
ATOM 947 O O . GLU A 1 127 ? 11.520 5.967 -30.298 1.00 60.41 127 GLU A O 1
ATOM 952 N N . ASP A 1 128 ? 12.106 8.119 -30.025 1.00 70.06 128 ASP A N 1
ATOM 953 C CA . ASP A 1 128 ? 13.490 7.854 -29.631 1.00 70.06 128 ASP A CA 1
ATOM 954 C C . ASP A 1 128 ? 13.661 7.540 -28.136 1.00 70.06 128 ASP A C 1
ATOM 956 O O . ASP A 1 128 ? 14.743 7.101 -27.724 1.00 70.06 128 ASP A O 1
ATOM 960 N N . ALA A 1 129 ? 12.620 7.737 -27.317 1.00 82.88 129 ALA A N 1
ATOM 961 C CA . ALA A 1 129 ? 12.672 7.463 -25.887 1.00 82.88 129 ALA A CA 1
ATOM 962 C C . ALA A 1 129 ? 12.588 5.955 -25.619 1.00 82.88 129 ALA A C 1
ATOM 964 O O . ALA A 1 129 ? 11.644 5.269 -26.016 1.00 82.88 129 ALA A O 1
ATOM 965 N N . TRP A 1 130 ? 13.567 5.439 -24.883 1.00 90.00 130 TRP A N 1
ATOM 966 C CA . TRP A 1 130 ? 13.610 4.048 -24.454 1.00 90.00 130 TRP A CA 1
ATOM 967 C C . TRP A 1 130 ? 14.065 3.943 -23.006 1.00 90.00 130 TRP A C 1
ATOM 969 O O . TRP A 1 130 ? 14.751 4.820 -22.472 1.00 90.00 130 TRP A O 1
ATOM 979 N N . ILE A 1 131 ? 13.687 2.832 -22.385 1.00 94.06 131 ILE A N 1
ATOM 980 C CA . ILE A 1 131 ? 14.182 2.424 -21.074 1.00 94.06 131 ILE A CA 1
ATOM 981 C C . ILE A 1 131 ? 14.815 1.045 -21.225 1.00 94.06 131 ILE A C 1
ATOM 983 O O . ILE A 1 131 ? 14.267 0.185 -21.907 1.00 94.06 131 ILE A O 1
ATOM 987 N N . MET A 1 132 ? 15.972 0.823 -20.613 1.00 94.44 132 MET A N 1
ATOM 988 C CA . MET A 1 132 ? 16.649 -0.469 -20.620 1.00 94.44 132 MET A CA 1
ATOM 989 C C . MET A 1 132 ? 16.987 -0.915 -19.208 1.00 94.44 132 MET A C 1
ATOM 991 O O . MET A 1 132 ? 17.359 -0.104 -18.367 1.00 94.44 132 MET A O 1
ATOM 995 N N . CYS A 1 133 ? 16.908 -2.214 -18.959 1.00 95.19 133 CYS A N 1
ATOM 996 C CA . CYS A 1 133 ? 17.417 -2.822 -17.737 1.00 95.19 133 CYS A CA 1
ATOM 997 C C . CYS A 1 133 ? 17.966 -4.222 -18.016 1.00 95.19 133 CYS A C 1
ATOM 999 O O . CYS A 1 133 ? 17.743 -4.802 -19.084 1.00 95.19 133 CYS A O 1
ATOM 1001 N N . GLY A 1 134 ? 18.724 -4.761 -17.064 1.00 93.81 134 GLY A N 1
ATOM 1002 C CA . GLY A 1 134 ? 19.150 -6.151 -17.131 1.00 93.81 134 GLY A CA 1
ATOM 1003 C C . GLY A 1 134 ? 17.987 -7.095 -16.834 1.00 93.81 134 GLY A C 1
ATOM 1004 O O . GLY A 1 134 ? 17.049 -6.747 -16.119 1.00 93.81 134 GLY A O 1
ATOM 1005 N N . MET A 1 135 ? 18.075 -8.317 -17.342 1.00 92.38 135 MET A N 1
ATOM 1006 C CA . MET A 1 135 ? 17.210 -9.423 -16.952 1.00 92.38 135 MET A CA 1
ATOM 1007 C C . MET A 1 135 ? 18.075 -10.631 -16.598 1.00 92.38 135 MET A C 1
ATOM 1009 O O . MET A 1 135 ? 19.116 -10.868 -17.224 1.00 92.38 135 MET A O 1
ATOM 1013 N N . ARG A 1 136 ? 17.676 -11.389 -15.573 1.00 90.94 136 ARG A N 1
ATOM 1014 C CA . ARG A 1 136 ? 18.391 -12.607 -15.183 1.00 90.94 136 ARG A CA 1
ATOM 1015 C C . ARG A 1 136 ? 18.459 -13.585 -16.358 1.00 90.94 136 ARG A C 1
ATOM 1017 O O . ARG A 1 136 ? 17.486 -13.771 -17.081 1.00 90.94 136 ARG A O 1
ATOM 1024 N N . ALA A 1 137 ? 19.601 -14.247 -16.519 1.00 85.31 137 ALA A N 1
ATOM 1025 C CA . ALA A 1 137 ? 19.814 -15.195 -17.614 1.00 85.31 137 ALA A CA 1
ATOM 1026 C C . ALA A 1 137 ? 18.923 -16.447 -17.525 1.00 85.31 137 ALA A C 1
ATOM 1028 O O . ALA A 1 137 ? 18.658 -17.080 -18.540 1.00 85.31 137 ALA A O 1
ATOM 1029 N N . ASP A 1 138 ? 18.479 -16.801 -16.317 1.00 87.69 138 ASP A N 1
ATOM 1030 C CA . ASP A 1 138 ? 17.581 -17.924 -16.038 1.00 87.69 138 ASP A CA 1
ATOM 1031 C C . ASP A 1 138 ? 16.095 -17.520 -16.006 1.00 87.69 138 ASP A C 1
ATOM 1033 O O . ASP A 1 138 ? 15.239 -18.366 -15.741 1.00 87.69 138 ASP A O 1
ATOM 1037 N N . ALA A 1 139 ? 15.773 -16.250 -16.277 1.00 88.44 139 ALA A N 1
ATOM 1038 C CA . ALA A 1 139 ? 14.395 -15.786 -16.343 1.00 88.44 139 ALA A CA 1
ATOM 1039 C C . ALA A 1 139 ? 13.685 -16.367 -17.569 1.00 88.44 139 ALA A C 1
ATOM 1041 O O . ALA A 1 139 ? 14.181 -16.300 -18.695 1.00 88.44 139 ALA A O 1
ATOM 1042 N N . TYR A 1 140 ? 12.482 -16.897 -17.358 1.00 87.81 140 TYR A N 1
ATOM 1043 C CA . TYR A 1 140 ? 11.634 -17.373 -18.445 1.00 87.81 140 TYR A CA 1
ATOM 1044 C C . TYR A 1 140 ? 10.671 -16.270 -18.881 1.00 87.81 140 TYR A C 1
ATOM 1046 O O . TYR A 1 140 ? 9.845 -15.818 -18.091 1.00 87.81 140 TYR A O 1
ATOM 1054 N N . THR A 1 141 ? 10.753 -15.870 -20.148 1.00 87.94 141 THR A N 1
ATOM 1055 C CA . THR A 1 141 ? 9.804 -14.959 -20.799 1.00 87.94 141 THR A CA 1
ATOM 1056 C C . THR A 1 141 ? 9.528 -15.467 -22.211 1.00 87.94 141 THR A C 1
ATOM 1058 O O . THR A 1 141 ? 10.460 -15.771 -22.954 1.00 87.94 141 THR A O 1
ATOM 1061 N N . GLU A 1 142 ? 8.256 -15.572 -22.590 1.00 91.38 142 GLU A N 1
ATOM 1062 C CA . GLU A 1 142 ? 7.870 -15.956 -23.951 1.00 91.38 142 GLU A CA 1
ATOM 1063 C C . GLU A 1 142 ? 8.213 -14.836 -24.941 1.00 91.38 142 GLU A C 1
ATOM 1065 O O . GLU A 1 142 ? 7.912 -13.663 -24.687 1.00 91.38 142 GLU A O 1
ATOM 1070 N N . THR A 1 143 ? 8.844 -15.200 -26.062 1.00 90.56 143 THR A N 1
ATOM 1071 C CA . THR A 1 143 ? 9.271 -14.246 -27.090 1.00 90.56 143 THR A CA 1
ATOM 1072 C C . THR A 1 143 ? 8.949 -14.705 -28.505 1.00 90.56 143 THR A C 1
ATOM 1074 O O . THR A 1 143 ? 8.948 -15.901 -28.788 1.00 90.56 143 THR A O 1
ATOM 1077 N N . ASP A 1 144 ? 8.754 -13.737 -29.400 1.00 88.94 144 ASP A N 1
ATOM 1078 C CA . ASP A 1 144 ? 8.694 -13.928 -30.851 1.00 88.94 144 ASP A CA 1
ATOM 1079 C C . ASP A 1 144 ? 9.676 -12.969 -31.530 1.00 88.94 144 ASP A C 1
ATOM 1081 O O . ASP A 1 144 ? 9.579 -11.751 -31.376 1.00 88.94 144 ASP A O 1
ATOM 1085 N N . GLY A 1 145 ? 10.692 -13.506 -32.209 1.00 82.38 145 GLY A N 1
ATOM 1086 C CA . GLY A 1 145 ? 11.738 -12.688 -32.835 1.00 82.38 145 GLY A CA 1
ATOM 1087 C C . GLY A 1 145 ? 12.462 -11.736 -31.867 1.00 82.38 145 GLY A C 1
ATOM 1088 O O . GLY A 1 145 ? 12.920 -10.675 -32.280 1.00 82.38 145 GLY A O 1
ATOM 1089 N N . GLY A 1 146 ? 12.529 -12.079 -30.574 1.00 85.25 146 GLY A N 1
ATOM 1090 C CA . GLY A 1 146 ? 13.079 -11.229 -29.511 1.00 85.25 146 GLY A CA 1
ATOM 1091 C C . GLY A 1 146 ? 12.079 -10.244 -28.897 1.00 85.25 146 GLY A C 1
ATOM 1092 O O . GLY A 1 146 ? 12.365 -9.680 -27.845 1.00 85.25 146 GLY A O 1
ATOM 1093 N N . ARG A 1 147 ? 10.888 -10.056 -29.476 1.00 90.00 147 ARG A N 1
ATOM 1094 C CA . ARG A 1 147 ? 9.799 -9.295 -28.850 1.00 90.00 147 ARG A CA 1
ATOM 1095 C C . ARG A 1 147 ? 9.221 -10.087 -27.685 1.00 90.00 147 ARG A C 1
ATOM 1097 O O . ARG A 1 147 ? 8.920 -11.265 -27.837 1.00 90.00 147 ARG A O 1
ATOM 1104 N N . VAL A 1 148 ? 9.038 -9.440 -26.543 1.00 92.56 148 VAL A N 1
ATOM 1105 C CA . VAL A 1 148 ? 8.403 -10.034 -25.363 1.00 92.56 148 VAL A CA 1
ATOM 1106 C C . VAL A 1 148 ? 6.895 -10.120 -25.581 1.00 92.56 148 VAL A C 1
ATOM 1108 O O . VAL A 1 148 ? 6.250 -9.109 -25.856 1.00 92.56 148 VAL A O 1
ATOM 1111 N N . LEU A 1 149 ? 6.352 -11.332 -25.457 1.00 89.88 149 LEU A N 1
ATOM 1112 C CA . LEU A 1 149 ? 4.914 -11.621 -25.526 1.00 89.88 149 LEU A CA 1
ATOM 1113 C C . LEU A 1 149 ? 4.357 -12.106 -24.182 1.00 89.88 149 LEU A C 1
ATOM 1115 O O . LEU A 1 149 ? 3.181 -11.906 -23.888 1.00 89.88 149 LEU A O 1
ATOM 1119 N N . GLY A 1 150 ? 5.201 -12.760 -23.381 1.00 88.06 150 GLY A N 1
ATOM 1120 C CA . GLY A 1 150 ? 4.814 -13.349 -22.105 1.00 88.06 150 GLY A CA 1
ATOM 1121 C C . GLY A 1 150 ? 4.863 -12.382 -20.925 1.00 88.06 150 GLY A C 1
ATOM 1122 O O . GLY A 1 150 ? 5.372 -11.266 -21.006 1.00 88.06 150 GLY A O 1
ATOM 1123 N N . PHE A 1 151 ? 4.373 -12.868 -19.786 1.00 93.25 151 PHE A N 1
ATOM 1124 C CA . PHE A 1 151 ? 4.411 -12.149 -18.516 1.00 93.25 151 PHE A CA 1
ATOM 1125 C C . PHE A 1 151 ? 5.849 -11.979 -18.001 1.00 93.25 151 PHE A C 1
ATOM 1127 O O . PHE A 1 151 ? 6.556 -12.965 -17.789 1.00 93.25 151 PHE A O 1
ATOM 1134 N N . VAL A 1 152 ? 6.246 -10.741 -17.715 1.00 95.19 152 VAL A N 1
ATOM 1135 C CA . VAL A 1 152 ? 7.535 -10.382 -17.114 1.00 95.19 152 VAL A CA 1
ATOM 1136 C C . VAL A 1 152 ? 7.392 -10.275 -15.599 1.00 95.19 152 VAL A C 1
ATOM 1138 O O . VAL A 1 152 ? 6.556 -9.525 -15.083 1.00 95.19 152 VAL A O 1
ATOM 1141 N N . ARG A 1 153 ? 8.235 -10.999 -14.856 1.00 95.44 153 ARG A N 1
ATOM 1142 C CA . ARG A 1 153 ? 8.291 -10.894 -13.393 1.00 95.44 153 ARG A CA 1
ATOM 1143 C C . ARG A 1 153 ? 9.225 -9.762 -12.990 1.00 95.44 153 ARG A C 1
ATOM 1145 O O . ARG A 1 153 ? 10.366 -9.695 -13.428 1.00 95.44 153 ARG A O 1
ATOM 1152 N N . ALA A 1 154 ? 8.764 -8.914 -12.079 1.00 95.88 154 ALA A N 1
ATOM 1153 C CA . ALA A 1 154 ? 9.561 -7.804 -11.568 1.00 95.88 154 ALA A CA 1
ATOM 1154 C C . ALA A 1 154 ? 10.869 -8.265 -10.887 1.00 95.88 154 ALA A C 1
ATOM 1156 O O . ALA A 1 154 ? 11.871 -7.561 -10.962 1.00 95.88 154 ALA A O 1
ATOM 1157 N N . ASP A 1 155 ? 10.878 -9.443 -10.251 1.00 94.75 155 ASP A N 1
ATOM 1158 C CA . ASP A 1 155 ? 12.065 -10.013 -9.588 1.00 94.75 155 ASP A CA 1
ATOM 1159 C C . ASP A 1 155 ? 13.134 -10.543 -10.555 1.00 94.75 155 ASP A C 1
ATOM 1161 O O . ASP A 1 155 ? 14.274 -10.759 -10.142 1.00 94.75 155 ASP A O 1
ATOM 1165 N N . ASP A 1 156 ? 12.792 -10.707 -11.834 1.00 95.00 156 ASP A N 1
ATOM 1166 C CA . ASP A 1 156 ? 13.740 -11.124 -12.867 1.00 95.00 156 ASP A CA 1
ATOM 1167 C C . ASP A 1 156 ? 14.523 -9.941 -13.457 1.00 95.00 156 ASP A C 1
ATOM 1169 O O . ASP A 1 156 ? 15.502 -10.146 -14.177 1.00 95.00 156 ASP A O 1
ATOM 1173 N N . LEU A 1 157 ? 14.123 -8.704 -13.144 1.00 95.62 157 LEU A N 1
ATOM 1174 C CA . LEU A 1 157 ? 14.772 -7.486 -13.623 1.00 95.62 157 LEU A CA 1
ATOM 1175 C C . LEU A 1 157 ? 15.958 -7.096 -12.735 1.00 95.62 157 LEU A C 1
ATOM 1177 O O . LEU A 1 157 ? 15.930 -7.263 -11.515 1.00 95.62 157 LEU A O 1
ATOM 1181 N N . LEU A 1 158 ? 16.990 -6.525 -13.354 1.00 95.00 158 LEU A N 1
ATOM 1182 C CA . LEU A 1 158 ? 18.267 -6.179 -12.736 1.00 95.00 158 LEU A CA 1
ATOM 1183 C C . LEU A 1 158 ? 18.666 -4.727 -13.033 1.00 95.00 158 LEU A C 1
ATOM 1185 O O . LEU A 1 158 ? 18.369 -4.182 -14.097 1.00 95.00 158 LEU A O 1
ATOM 1189 N N . GLU A 1 159 ? 19.389 -4.126 -12.091 1.00 92.06 159 GLU A N 1
ATOM 1190 C CA . GLU A 1 159 ? 20.103 -2.862 -12.291 1.00 92.06 159 GLU A CA 1
ATOM 1191 C C . GLU A 1 159 ? 21.297 -3.025 -13.263 1.00 92.06 159 GLU A C 1
ATOM 1193 O O . GLU A 1 159 ? 21.816 -4.136 -13.412 1.00 92.06 159 GLU A O 1
ATOM 1198 N N . PRO A 1 160 ? 21.788 -1.930 -13.878 1.00 93.00 160 PRO A N 1
ATOM 1199 C CA . PRO A 1 160 ? 21.232 -0.575 -13.834 1.00 93.00 160 PRO A CA 1
ATOM 1200 C C . PRO A 1 160 ? 19.981 -0.438 -14.710 1.00 93.00 160 PRO A C 1
ATOM 1202 O O . PRO A 1 160 ? 19.810 -1.158 -15.694 1.00 93.00 160 PRO A O 1
ATOM 1205 N N . VAL A 1 161 ? 19.119 0.517 -14.359 1.00 94.88 161 VAL A N 1
ATOM 1206 C CA . VAL A 1 161 ? 18.040 0.978 -15.240 1.00 94.88 161 VAL A CA 1
ATOM 1207 C C . VAL A 1 161 ? 18.547 2.215 -15.965 1.00 94.88 161 VAL A C 1
ATOM 1209 O O . VAL A 1 161 ? 18.920 3.197 -15.331 1.00 94.88 161 VAL A O 1
ATOM 1212 N N . LEU A 1 162 ? 18.600 2.150 -17.288 1.00 93.50 162 LEU A N 1
ATOM 1213 C CA . LEU A 1 162 ? 19.049 3.232 -18.151 1.00 93.50 162 LEU A CA 1
ATOM 1214 C C . LEU A 1 162 ? 17.844 3.846 -18.849 1.00 93.50 162 LEU A C 1
ATOM 1216 O O . LEU A 1 162 ? 16.975 3.126 -19.340 1.00 93.50 162 LEU A O 1
ATOM 1220 N N . SER A 1 163 ? 17.812 5.168 -18.935 1.00 90.25 163 SER A N 1
ATOM 1221 C CA . SER A 1 163 ? 16.822 5.884 -19.733 1.00 90.25 163 SER A CA 1
ATOM 1222 C C . SER A 1 163 ? 17.516 6.880 -20.648 1.00 90.25 163 SER A C 1
ATOM 1224 O O . SER A 1 163 ? 18.561 7.437 -20.297 1.00 90.25 163 SER A O 1
ATOM 1226 N N . ARG A 1 164 ? 16.942 7.087 -21.833 1.00 84.94 164 ARG A N 1
ATOM 1227 C CA . ARG A 1 164 ? 17.330 8.181 -22.721 1.00 84.94 164 ARG A CA 1
ATOM 1228 C C . ARG A 1 164 ? 16.422 9.380 -22.458 1.00 84.94 164 ARG A C 1
ATOM 1230 O O . ARG A 1 164 ? 15.201 9.261 -22.565 1.00 84.94 164 ARG A O 1
ATOM 1237 N N . ASN A 1 165 ? 17.010 10.524 -22.116 1.00 70.50 165 ASN A N 1
ATOM 1238 C CA . ASN A 1 165 ? 16.267 11.768 -21.920 1.00 70.50 165 ASN A CA 1
ATOM 1239 C C . ASN A 1 165 ? 15.899 12.435 -23.266 1.00 70.50 165 ASN A C 1
ATOM 1241 O O . ASN A 1 165 ? 16.346 12.011 -24.331 1.00 70.50 165 ASN A O 1
ATOM 1245 N N . LEU A 1 166 ? 15.098 13.508 -23.221 1.00 63.59 166 LEU A N 1
ATOM 1246 C CA . LEU A 1 166 ? 14.655 14.255 -24.415 1.00 63.59 166 LEU A CA 1
ATOM 1247 C C . LEU A 1 166 ? 15.807 14.906 -25.205 1.00 63.59 166 LEU A C 1
ATOM 1249 O O . LEU A 1 166 ? 15.635 15.239 -26.373 1.00 63.59 166 LEU A O 1
ATOM 1253 N N . ASN A 1 167 ? 16.975 15.076 -24.582 1.00 68.81 167 ASN A N 1
ATOM 1254 C CA . ASN A 1 167 ? 18.174 15.616 -25.224 1.00 68.81 167 ASN A CA 1
ATOM 1255 C C . ASN A 1 167 ? 19.028 14.509 -25.872 1.00 68.81 167 ASN A C 1
ATOM 1257 O O . ASN A 1 167 ? 20.096 14.791 -26.411 1.00 68.81 167 ASN A O 1
ATOM 1261 N N . GLY A 1 168 ? 18.582 13.250 -25.800 1.00 74.00 168 GLY A N 1
ATOM 1262 C CA . GLY A 1 168 ? 19.291 12.085 -26.322 1.00 74.00 168 GLY A CA 1
ATOM 1263 C C . GLY A 1 168 ? 20.384 11.536 -25.400 1.00 74.00 168 GLY A C 1
ATOM 1264 O O . GLY A 1 168 ? 21.021 10.542 -25.750 1.00 74.00 168 GLY A O 1
ATOM 1265 N N . GLU A 1 169 ? 20.598 12.130 -24.224 1.00 81.94 169 GLU A N 1
ATOM 1266 C CA . GLU A 1 169 ? 21.596 11.659 -23.263 1.00 81.94 169 GLU A CA 1
ATOM 1267 C C . GLU A 1 169 ? 21.087 10.416 -22.531 1.00 81.94 169 GLU A C 1
ATOM 1269 O O . GLU A 1 169 ? 19.916 10.322 -22.155 1.00 81.94 169 GLU A O 1
ATOM 1274 N N . VAL A 1 170 ? 21.989 9.460 -22.317 1.00 87.81 170 VAL A N 1
ATOM 1275 C CA . VAL A 1 170 ? 21.707 8.217 -21.596 1.00 87.81 170 VAL A CA 1
ATOM 1276 C C . VAL A 1 170 ? 22.223 8.347 -20.171 1.00 87.81 170 VAL A C 1
ATOM 1278 O O . VAL A 1 170 ? 23.408 8.610 -19.962 1.00 87.81 170 VAL A O 1
ATOM 1281 N N . SER A 1 171 ? 21.352 8.113 -19.194 1.00 89.81 171 SER A N 1
ATOM 1282 C CA . SER A 1 171 ? 21.712 8.118 -17.776 1.00 89.81 171 SER A CA 1
ATOM 1283 C C . SER A 1 171 ? 21.063 6.962 -17.023 1.00 89.81 171 SER A C 1
ATOM 1285 O O . SER A 1 171 ? 20.026 6.430 -17.429 1.00 89.81 171 SER A O 1
ATOM 1287 N N . GLU A 1 172 ? 21.679 6.576 -15.904 1.00 93.31 172 GLU A N 1
ATOM 1288 C CA . GLU A 1 172 ? 21.041 5.700 -14.922 1.00 93.31 172 GLU A CA 1
ATOM 1289 C C . GLU A 1 172 ? 19.877 6.453 -14.265 1.00 93.31 172 GLU A C 1
ATOM 1291 O O . GLU A 1 172 ? 20.039 7.596 -13.839 1.00 93.31 172 GLU A O 1
ATOM 1296 N N . GLU A 1 173 ? 18.704 5.826 -14.209 1.00 94.31 173 GLU A N 1
ATOM 1297 C CA . GLU A 1 173 ? 17.495 6.402 -13.625 1.00 94.31 173 GLU A CA 1
ATOM 1298 C C . GLU A 1 173 ? 16.759 5.348 -12.796 1.00 94.31 173 GLU A C 1
ATOM 1300 O O . GLU A 1 173 ? 16.273 4.344 -13.316 1.00 94.31 173 GLU A O 1
ATOM 1305 N N . LEU A 1 174 ? 16.672 5.586 -11.489 1.00 95.50 174 LEU A N 1
ATOM 1306 C CA . LEU A 1 174 ? 16.035 4.684 -10.530 1.00 95.50 174 LEU A CA 1
ATOM 1307 C C . LEU A 1 174 ? 14.774 5.280 -9.900 1.00 95.50 174 LEU A C 1
ATOM 1309 O O . LEU A 1 174 ? 14.046 4.537 -9.243 1.00 95.50 174 LEU A O 1
ATOM 1313 N N . ASP A 1 175 ? 14.492 6.573 -10.072 1.00 96.69 175 ASP A N 1
ATOM 1314 C CA . ASP A 1 175 ? 13.270 7.207 -9.586 1.00 96.69 175 ASP A CA 1
ATOM 1315 C C . ASP A 1 175 ? 12.055 6.642 -10.343 1.00 96.69 175 ASP A C 1
ATOM 1317 O O . ASP A 1 175 ? 11.867 6.926 -11.535 1.00 96.69 175 ASP A O 1
ATOM 1321 N N . PRO A 1 176 ? 11.170 5.886 -9.664 1.00 97.62 176 PRO A N 1
ATOM 1322 C CA . PRO A 1 176 ? 10.011 5.295 -10.316 1.00 97.62 176 PRO A CA 1
ATOM 1323 C C . PRO A 1 176 ? 9.060 6.355 -10.872 1.00 97.62 176 PRO A C 1
ATOM 1325 O O . PRO A 1 176 ? 8.327 6.068 -11.810 1.00 97.62 176 PRO A O 1
ATOM 1328 N N . GLY A 1 177 ? 9.061 7.577 -10.333 1.00 96.31 177 GLY A N 1
ATOM 1329 C CA . GLY A 1 177 ? 8.269 8.688 -10.844 1.00 96.31 177 GLY A CA 1
ATOM 1330 C C . GLY A 1 177 ? 8.780 9.218 -12.183 1.00 96.31 177 GLY A C 1
ATOM 1331 O O . GLY A 1 177 ? 7.971 9.565 -13.041 1.00 96.31 177 GLY A O 1
ATOM 1332 N N . VAL A 1 178 ? 10.099 9.249 -12.397 1.00 94.06 178 VAL A N 1
ATOM 1333 C CA . VAL A 1 178 ? 10.676 9.643 -13.695 1.00 94.06 178 VAL A CA 1
ATOM 1334 C C . VAL A 1 178 ? 10.368 8.574 -14.740 1.00 94.06 178 VAL A C 1
ATOM 1336 O O . VAL A 1 178 ? 9.796 8.886 -15.784 1.00 94.06 178 VAL A O 1
ATOM 1339 N N . ILE A 1 179 ? 10.638 7.307 -14.414 1.00 94.94 179 ILE A N 1
ATOM 1340 C CA . ILE A 1 179 ? 10.338 6.158 -15.277 1.00 94.94 179 ILE A CA 1
ATOM 1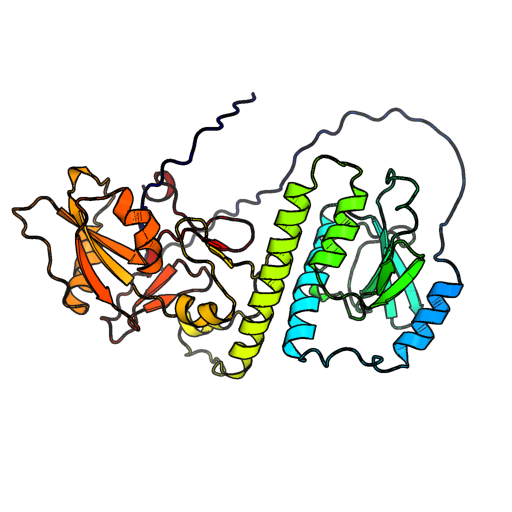341 C C . ILE A 1 179 ? 8.845 6.088 -15.619 1.00 94.94 179 ILE A C 1
ATOM 1343 O O . ILE A 1 179 ? 8.476 5.972 -16.787 1.00 94.94 179 ILE A O 1
ATOM 1347 N N . CYS A 1 180 ? 7.972 6.226 -14.618 1.00 93.75 180 CYS A N 1
ATOM 1348 C CA . CYS A 1 180 ? 6.525 6.238 -14.811 1.00 93.75 180 CYS A CA 1
ATOM 1349 C C . CYS A 1 180 ? 6.090 7.353 -15.765 1.00 93.75 180 CYS A C 1
ATOM 1351 O O . CYS A 1 180 ? 5.253 7.120 -16.635 1.00 93.75 180 CYS A O 1
ATOM 1353 N N . ARG A 1 181 ? 6.665 8.554 -15.641 1.00 91.06 181 ARG A N 1
ATOM 1354 C CA . ARG A 1 181 ? 6.335 9.684 -16.515 1.00 91.06 181 ARG A CA 1
ATOM 1355 C C . ARG A 1 181 ? 6.730 9.422 -17.965 1.00 91.06 181 ARG A C 1
ATOM 1357 O O . ARG A 1 181 ? 5.936 9.715 -18.852 1.00 91.06 181 ARG A O 1
ATOM 1364 N N . VAL A 1 182 ? 7.917 8.858 -18.202 1.00 89.56 182 VAL A N 1
ATOM 1365 C CA . VAL A 1 182 ? 8.362 8.467 -19.552 1.00 89.56 182 VAL A CA 1
ATOM 1366 C C . VAL A 1 182 ? 7.377 7.472 -20.164 1.00 89.56 182 VAL A C 1
ATOM 1368 O O . VAL A 1 182 ? 6.891 7.692 -21.267 1.00 89.56 182 VAL A O 1
ATOM 1371 N N . ILE A 1 183 ? 7.003 6.436 -19.412 1.00 90.00 183 ILE A N 1
ATOM 1372 C CA . ILE A 1 183 ? 6.058 5.409 -19.871 1.00 90.00 183 ILE A CA 1
ATOM 1373 C C . ILE A 1 183 ? 4.671 6.002 -20.159 1.00 90.00 183 ILE A C 1
ATOM 1375 O O . ILE A 1 183 ? 4.047 5.655 -21.158 1.00 90.00 183 ILE A O 1
ATOM 1379 N N . CYS A 1 184 ? 4.179 6.915 -19.315 1.00 87.69 184 CYS A N 1
ATOM 1380 C CA . CYS A 1 184 ? 2.867 7.537 -19.515 1.00 87.69 184 CYS A CA 1
ATOM 1381 C C . CYS A 1 184 ? 2.802 8.369 -20.805 1.00 87.69 184 CYS A C 1
ATOM 1383 O O . CYS A 1 184 ? 1.754 8.408 -21.449 1.00 87.69 184 CYS A O 1
ATOM 1385 N N . ARG A 1 185 ? 3.914 8.986 -21.228 1.00 85.12 185 ARG A N 1
ATOM 1386 C CA . ARG A 1 185 ? 3.975 9.752 -22.486 1.00 85.12 185 ARG A CA 1
ATOM 1387 C C . ARG A 1 185 ? 3.765 8.886 -23.726 1.00 85.12 185 ARG A C 1
ATOM 1389 O O . ARG A 1 185 ? 3.192 9.357 -24.704 1.00 85.12 185 ARG A O 1
ATOM 1396 N N . TRP A 1 186 ? 4.120 7.602 -23.668 1.00 85.00 186 TRP A N 1
ATOM 1397 C CA . TRP A 1 186 ? 3.915 6.673 -24.783 1.00 85.00 186 TRP A CA 1
ATOM 1398 C C . TRP A 1 186 ? 2.439 6.427 -25.134 1.00 85.00 186 TRP A C 1
ATOM 1400 O O . TRP A 1 186 ? 2.163 5.879 -26.196 1.00 85.00 186 TRP A O 1
ATOM 1410 N N . ARG A 1 187 ? 1.481 6.835 -24.284 1.00 75.75 187 ARG A N 1
ATOM 1411 C CA . ARG A 1 187 ? 0.036 6.650 -24.521 1.00 75.75 187 ARG A CA 1
ATOM 1412 C C . ARG A 1 187 ? -0.663 7.787 -25.283 1.00 75.75 187 ARG A C 1
ATOM 1414 O O . ARG A 1 187 ? -1.881 7.734 -25.441 1.00 75.75 187 ARG A O 1
ATOM 1421 N N . SER A 1 188 ? 0.071 8.780 -25.791 1.00 58.75 188 SER A N 1
ATOM 1422 C CA . SER A 1 188 ? -0.406 9.790 -26.764 1.00 58.75 188 SER A CA 1
ATOM 1423 C C . SER A 1 188 ? -1.614 10.645 -26.342 1.00 58.75 188 SER A C 1
ATOM 1425 O O . SER A 1 188 ? -2.216 11.313 -27.182 1.00 58.75 188 SER A O 1
ATOM 1427 N N . ARG A 1 189 ? -1.979 10.669 -25.052 1.00 63.59 189 ARG A N 1
ATOM 1428 C CA . ARG A 1 189 ? -3.103 11.461 -24.526 1.00 63.59 189 ARG A CA 1
ATOM 1429 C C . ARG A 1 189 ? -2.598 12.633 -23.693 1.00 63.59 189 ARG A C 1
ATOM 1431 O O . ARG A 1 189 ? -2.133 12.448 -22.576 1.00 63.59 189 ARG A O 1
ATOM 1438 N N . GLN A 1 190 ? -2.710 13.839 -24.248 1.00 59.19 190 GLN A N 1
ATOM 1439 C CA . GLN A 1 190 ? -2.281 15.080 -23.591 1.00 59.19 190 GLN A CA 1
ATOM 1440 C C . GLN A 1 190 ? -3.187 15.490 -22.411 1.00 59.19 190 GLN A C 1
ATOM 1442 O O . GLN A 1 190 ? -2.745 16.227 -21.534 1.00 59.19 190 GLN A O 1
ATOM 1447 N N . ASP A 1 191 ? -4.417 14.972 -22.335 1.00 59.75 191 ASP A N 1
ATOM 1448 C CA . ASP A 1 191 ? -5.435 15.438 -21.377 1.00 59.75 191 ASP A CA 1
ATOM 1449 C C . ASP A 1 191 ? -5.353 14.785 -19.978 1.00 59.75 191 ASP A C 1
ATOM 1451 O O . ASP A 1 191 ? -6.215 15.011 -19.129 1.00 59.75 191 ASP A O 1
ATOM 1455 N N . GLU A 1 192 ? -4.325 13.974 -19.704 1.00 78.31 192 GLU A N 1
ATOM 1456 C CA . GLU A 1 192 ? -4.215 13.173 -18.473 1.00 78.31 192 GLU A CA 1
ATOM 1457 C C . GLU A 1 192 ? -3.101 13.646 -17.514 1.00 78.31 192 GLU A C 1
ATOM 1459 O O . GLU A 1 192 ? -2.776 12.943 -16.558 1.00 78.31 192 GLU A O 1
ATOM 1464 N N . GLU A 1 193 ? -2.539 14.851 -17.694 1.00 85.06 193 GLU A N 1
ATOM 1465 C CA . GLU A 1 193 ? -1.390 15.339 -16.898 1.00 85.06 193 GLU A CA 1
ATOM 1466 C C . GLU A 1 193 ? -1.639 15.268 -15.380 1.00 85.06 193 GLU A C 1
ATOM 1468 O O . GLU A 1 193 ? -0.771 14.849 -14.617 1.00 85.06 193 GLU A O 1
ATOM 1473 N N . HIS A 1 194 ? -2.852 15.588 -14.916 1.00 88.00 194 HIS A N 1
ATOM 1474 C CA . HIS A 1 194 ? -3.190 15.478 -13.493 1.00 88.00 194 HIS A CA 1
ATOM 1475 C C . HIS A 1 194 ? -3.177 14.027 -12.977 1.00 88.00 194 HIS A C 1
ATOM 1477 O O . HIS A 1 194 ? -2.757 13.769 -11.844 1.00 88.00 194 HIS A O 1
ATOM 1483 N N . ALA A 1 195 ? -3.623 13.074 -13.800 1.00 88.19 195 ALA A N 1
ATOM 1484 C CA . ALA A 1 195 ? -3.588 11.654 -13.464 1.00 88.19 195 ALA A CA 1
ATOM 1485 C C . ALA A 1 195 ? -2.141 11.141 -13.445 1.00 88.19 195 ALA A C 1
ATOM 1487 O O . ALA A 1 195 ? -1.765 10.424 -12.518 1.00 88.19 195 ALA A O 1
ATOM 1488 N N . VAL A 1 196 ? -1.309 11.584 -14.395 1.00 90.19 196 VAL A N 1
ATOM 1489 C CA . VAL A 1 196 ? 0.130 11.282 -14.424 1.00 90.19 196 VAL A CA 1
ATOM 1490 C C . VAL A 1 196 ? 0.824 11.835 -13.181 1.00 90.19 196 VAL A C 1
ATOM 1492 O O . VAL A 1 196 ? 1.538 11.098 -12.508 1.00 90.19 196 VAL A O 1
ATOM 1495 N N . GLU A 1 197 ? 0.577 13.093 -12.809 1.00 92.69 197 GLU A N 1
ATOM 1496 C CA . GLU A 1 197 ? 1.125 13.685 -11.582 1.00 92.69 197 GLU A CA 1
ATOM 1497 C C . GLU A 1 197 ? 0.698 12.929 -10.321 1.00 92.69 197 GLU A C 1
ATOM 1499 O O . GLU A 1 197 ? 1.494 12.748 -9.395 1.00 92.69 197 GLU A O 1
ATOM 1504 N N . THR A 1 198 ? -0.551 12.468 -10.277 1.00 92.81 198 THR A N 1
ATOM 1505 C CA . THR A 1 198 ? -1.052 11.651 -9.168 1.00 92.81 198 THR A CA 1
ATOM 1506 C C . THR A 1 198 ? -0.312 10.319 -9.107 1.00 92.81 198 THR A C 1
ATOM 1508 O O . THR A 1 198 ? 0.274 10.003 -8.074 1.00 92.81 198 THR A O 1
ATOM 1511 N N . LEU A 1 199 ? -0.223 9.593 -10.221 1.00 93.62 199 LEU A N 1
ATOM 1512 C CA . LEU A 1 199 ? 0.479 8.313 -10.289 1.00 93.62 199 LEU A CA 1
ATOM 1513 C C . LEU A 1 199 ? 1.971 8.455 -9.946 1.00 93.62 199 LEU A C 1
ATOM 1515 O O . LEU A 1 199 ? 2.510 7.649 -9.190 1.00 93.62 199 LEU A O 1
ATOM 1519 N N . VAL A 1 200 ? 2.631 9.515 -10.425 1.00 96.12 200 VAL A N 1
ATOM 1520 C CA . VAL A 1 200 ? 4.029 9.841 -10.096 1.00 96.12 200 VAL A CA 1
ATOM 1521 C C . VAL A 1 200 ? 4.210 10.040 -8.589 1.00 96.12 200 VAL A C 1
ATOM 1523 O O . VAL A 1 200 ? 5.178 9.537 -8.008 1.00 96.12 200 VAL A O 1
ATOM 1526 N N . LYS A 1 201 ? 3.284 10.746 -7.931 1.00 96.19 201 LYS A N 1
ATOM 1527 C CA . LYS A 1 201 ? 3.299 10.904 -6.469 1.00 96.19 201 LYS A CA 1
ATOM 1528 C C . LYS A 1 201 ? 3.091 9.568 -5.761 1.00 96.19 201 LYS A C 1
ATOM 1530 O O . LYS A 1 201 ? 3.788 9.293 -4.787 1.00 96.19 201 LYS A O 1
ATOM 1535 N N . GLU A 1 202 ? 2.185 8.727 -6.250 1.00 97.19 202 GLU A N 1
ATOM 1536 C CA . GLU A 1 202 ? 1.884 7.421 -5.659 1.00 97.19 202 GLU A CA 1
ATOM 1537 C C . GLU A 1 202 ? 3.059 6.438 -5.760 1.00 97.19 202 GLU A C 1
ATOM 1539 O O . GLU A 1 202 ? 3.418 5.808 -4.761 1.00 97.19 202 GLU A O 1
ATOM 1544 N N . VAL A 1 203 ? 3.707 6.324 -6.926 1.00 98.19 203 VAL A N 1
ATOM 1545 C CA . VAL A 1 203 ? 4.874 5.437 -7.089 1.00 98.19 203 VAL A CA 1
ATOM 1546 C C . VAL A 1 203 ? 6.061 5.930 -6.258 1.00 98.19 203 VAL A C 1
ATOM 1548 O O . VAL A 1 203 ? 6.741 5.129 -5.619 1.00 98.19 203 VAL A O 1
ATOM 1551 N N . ARG A 1 204 ? 6.277 7.249 -6.163 1.00 98.38 204 ARG A N 1
ATOM 1552 C CA . ARG A 1 204 ? 7.317 7.816 -5.287 1.00 98.38 204 ARG A CA 1
ATOM 1553 C C . ARG A 1 204 ? 7.007 7.598 -3.811 1.00 98.38 204 ARG A C 1
ATOM 1555 O O . ARG A 1 204 ? 7.909 7.250 -3.055 1.00 98.38 204 ARG A O 1
ATOM 1562 N N . ASN A 1 205 ? 5.746 7.735 -3.400 1.00 98.25 205 ASN A N 1
ATOM 1563 C CA . ASN A 1 205 ? 5.313 7.394 -2.046 1.00 98.25 205 ASN A CA 1
ATOM 1564 C C . ASN A 1 205 ? 5.588 5.912 -1.737 1.00 98.25 205 ASN A C 1
ATOM 1566 O O . ASN A 1 205 ? 6.139 5.609 -0.682 1.00 98.25 205 ASN A O 1
AT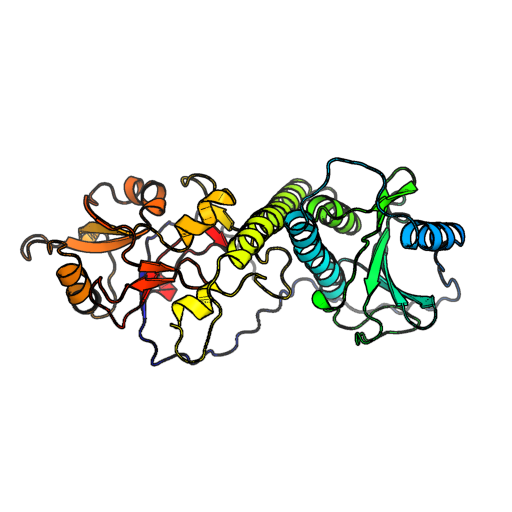OM 1570 N N . SER A 1 206 ? 5.305 5.006 -2.680 1.00 98.38 206 SER A N 1
ATOM 1571 C CA . SER A 1 206 ? 5.627 3.582 -2.539 1.00 98.38 206 SER A CA 1
ATOM 1572 C C . SER A 1 206 ? 7.126 3.344 -2.322 1.00 98.38 206 SER A C 1
ATOM 1574 O O . SER A 1 206 ? 7.495 2.616 -1.402 1.00 98.38 206 SER A O 1
ATOM 1576 N N . ALA A 1 207 ? 7.998 3.991 -3.102 1.00 98.31 207 ALA A N 1
ATOM 1577 C CA . ALA A 1 207 ? 9.447 3.870 -2.924 1.00 98.31 207 ALA A CA 1
ATOM 1578 C C . ALA A 1 207 ? 9.938 4.464 -1.595 1.00 98.31 207 ALA A C 1
ATOM 1580 O O . ALA A 1 207 ? 10.737 3.838 -0.903 1.00 98.31 207 ALA A O 1
ATOM 1581 N N . ASN A 1 208 ? 9.430 5.633 -1.200 1.00 97.81 208 ASN A N 1
ATOM 1582 C CA . ASN A 1 208 ? 9.783 6.262 0.075 1.00 97.81 208 ASN A CA 1
ATOM 1583 C C . ASN A 1 208 ? 9.390 5.380 1.267 1.00 97.81 208 ASN A C 1
ATOM 1585 O O . ASN A 1 208 ? 10.172 5.197 2.196 1.00 97.81 208 ASN A O 1
ATOM 1589 N N . ASN A 1 209 ? 8.201 4.782 1.225 1.00 97.81 209 ASN A N 1
ATOM 1590 C CA . ASN A 1 209 ? 7.768 3.861 2.268 1.00 97.81 209 ASN A CA 1
ATOM 1591 C C . ASN A 1 209 ? 8.597 2.571 2.251 1.00 97.81 209 ASN A C 1
ATOM 1593 O O . ASN A 1 209 ? 8.945 2.058 3.312 1.00 97.81 209 ASN A O 1
ATOM 1597 N N . GLN A 1 210 ? 8.942 2.047 1.069 1.00 97.69 210 GLN A N 1
ATOM 1598 C CA . GLN A 1 210 ? 9.777 0.850 0.943 1.00 97.69 210 GLN A CA 1
ATOM 1599 C C . GLN A 1 210 ? 11.158 1.032 1.590 1.00 97.69 210 GLN A C 1
ATOM 1601 O O . GLN A 1 210 ? 11.661 0.080 2.181 1.00 97.69 210 GLN A O 1
ATOM 1606 N N . GLU A 1 211 ? 11.756 2.223 1.514 1.00 97.44 211 GLU A N 1
ATOM 1607 C CA . GLU A 1 211 ? 13.021 2.530 2.196 1.00 97.44 211 GLU A CA 1
ATOM 1608 C C . GLU A 1 211 ? 12.893 2.326 3.704 1.00 97.44 211 GLU A C 1
ATOM 1610 O O . GLU A 1 211 ? 13.641 1.535 4.276 1.00 97.44 211 GLU A O 1
ATOM 1615 N N . LYS A 1 212 ? 11.864 2.914 4.324 1.00 96.75 212 LYS A N 1
ATOM 1616 C CA . LYS A 1 212 ? 11.616 2.725 5.755 1.00 96.75 212 LYS A CA 1
ATOM 1617 C C . LYS A 1 212 ? 11.388 1.259 6.118 1.00 96.75 212 LYS A C 1
ATOM 1619 O O . LYS A 1 212 ? 11.907 0.786 7.126 1.00 96.75 212 LYS A O 1
ATOM 1624 N N . TRP A 1 213 ? 10.634 0.524 5.298 1.00 96.62 213 TRP A N 1
ATOM 1625 C CA . TRP A 1 213 ? 10.429 -0.912 5.501 1.00 96.62 213 TRP A CA 1
ATOM 1626 C C . TRP A 1 213 ? 11.752 -1.691 5.471 1.00 96.62 213 TRP A C 1
ATOM 1628 O O . TRP A 1 213 ? 11.926 -2.613 6.265 1.00 96.62 213 TRP A O 1
ATOM 1638 N N . LEU A 1 214 ? 12.690 -1.325 4.591 1.00 96.25 214 LEU A N 1
ATOM 1639 C CA . LEU A 1 214 ? 14.025 -1.932 4.542 1.00 96.25 214 LEU A CA 1
ATOM 1640 C C . LEU A 1 214 ? 14.882 -1.548 5.751 1.00 96.25 214 LEU A C 1
ATOM 1642 O O . LEU A 1 214 ? 15.594 -2.404 6.273 1.00 96.25 214 LEU A O 1
ATOM 1646 N N . ASP A 1 215 ? 14.789 -0.306 6.226 1.00 94.94 215 ASP A N 1
ATOM 1647 C CA . ASP A 1 215 ? 15.482 0.128 7.442 1.00 94.94 215 ASP A CA 1
ATOM 1648 C C . ASP A 1 215 ? 15.009 -0.685 8.652 1.00 94.94 215 ASP A C 1
ATOM 1650 O O . ASP A 1 215 ? 15.818 -1.260 9.383 1.00 94.94 215 ASP A O 1
ATOM 1654 N N . MET A 1 216 ? 13.689 -0.821 8.807 1.00 94.44 216 MET A N 1
ATOM 1655 C CA . MET A 1 216 ? 13.062 -1.613 9.870 1.00 94.44 216 MET A CA 1
ATOM 1656 C C . MET A 1 216 ? 13.393 -3.103 9.767 1.00 94.44 216 MET A C 1
ATOM 1658 O O . MET A 1 216 ? 13.509 -3.775 10.788 1.00 94.44 216 MET A O 1
ATOM 1662 N N . ALA A 1 217 ? 13.579 -3.632 8.554 1.00 93.00 217 ALA A N 1
ATOM 1663 C CA . ALA A 1 217 ? 13.898 -5.042 8.349 1.00 93.00 217 ALA A CA 1
ATOM 1664 C C . ALA A 1 217 ? 15.178 -5.469 9.080 1.00 93.00 217 ALA A C 1
ATOM 1666 O O . ALA A 1 217 ? 15.266 -6.604 9.540 1.00 93.00 217 ALA A O 1
ATOM 1667 N N . SER A 1 218 ? 16.143 -4.556 9.229 1.00 86.88 218 SER A N 1
ATOM 1668 C CA . SER A 1 218 ? 17.395 -4.823 9.947 1.00 86.88 218 SER A CA 1
ATOM 1669 C C . SER A 1 218 ? 17.209 -5.052 11.452 1.00 86.88 218 SER A C 1
ATOM 1671 O O . SER A 1 218 ? 18.051 -5.689 12.083 1.00 86.88 218 SER A O 1
ATOM 1673 N N . THR A 1 219 ? 16.101 -4.569 12.021 1.00 88.19 219 THR A N 1
ATOM 1674 C CA . THR A 1 219 ? 15.772 -4.694 13.446 1.00 88.19 219 THR A CA 1
ATOM 1675 C C . THR A 1 219 ? 14.735 -5.779 13.730 1.00 88.19 219 THR A C 1
ATOM 1677 O O . THR A 1 219 ? 14.410 -6.019 14.892 1.00 88.19 219 THR A O 1
ATOM 1680 N N . LEU A 1 220 ? 14.181 -6.420 12.695 1.00 88.38 220 LEU A N 1
ATOM 1681 C CA . LEU A 1 220 ? 13.180 -7.468 12.872 1.00 88.38 220 LEU A CA 1
ATOM 1682 C C . LEU A 1 220 ? 13.814 -8.749 13.440 1.00 88.38 220 LEU A C 1
ATOM 1684 O O . LEU A 1 220 ? 14.926 -9.119 13.055 1.00 88.38 220 LEU A O 1
ATOM 1688 N N . PRO A 1 221 ? 13.108 -9.459 14.337 1.00 86.56 221 PRO A N 1
ATOM 1689 C CA . PRO A 1 221 ? 13.601 -10.713 14.883 1.00 86.56 221 PRO A CA 1
ATOM 1690 C C . PRO A 1 221 ? 13.668 -11.798 13.801 1.00 86.56 221 PRO A C 1
ATOM 1692 O O . PRO A 1 221 ? 12.833 -11.859 12.897 1.00 86.56 221 PRO A O 1
ATOM 1695 N N . ILE A 1 222 ? 14.632 -12.713 13.939 1.00 91.50 222 ILE A N 1
ATOM 1696 C CA . ILE A 1 222 ? 14.669 -13.934 13.129 1.00 91.50 222 ILE A CA 1
ATOM 1697 C C . ILE A 1 222 ? 13.464 -14.793 13.515 1.00 91.50 222 ILE A C 1
ATOM 1699 O O . ILE A 1 222 ? 13.330 -15.221 14.663 1.00 91.50 222 ILE A O 1
ATOM 1703 N N . LEU A 1 223 ? 12.591 -15.047 12.544 1.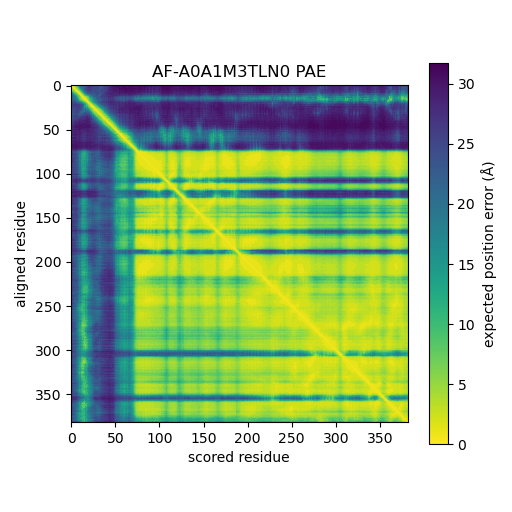00 94.31 223 LEU A N 1
ATOM 1704 C CA . LEU A 1 223 ? 11.390 -15.839 12.763 1.00 94.31 223 LEU A CA 1
ATOM 1705 C C . LEU A 1 223 ? 11.693 -17.337 12.818 1.00 94.31 223 LEU A C 1
ATOM 1707 O O . LEU A 1 223 ? 12.572 -17.854 12.129 1.00 94.31 223 LEU A O 1
ATOM 1711 N N . HIS A 1 224 ? 10.908 -18.047 13.620 1.00 93.88 224 HIS A N 1
ATOM 1712 C CA . HIS A 1 224 ? 10.913 -19.500 13.728 1.00 93.88 224 HIS A CA 1
ATOM 1713 C C . HIS A 1 224 ? 9.474 -20.031 13.787 1.00 93.88 224 HIS A C 1
ATOM 1715 O O . HIS A 1 224 ? 8.511 -19.280 13.917 1.00 93.88 224 HIS A O 1
ATOM 1721 N N . LEU A 1 225 ? 9.303 -21.355 13.750 1.00 93.88 225 LEU A N 1
ATOM 1722 C CA . LEU A 1 225 ? 7.979 -22.007 13.717 1.00 93.88 225 LEU A CA 1
ATOM 1723 C C . LEU A 1 225 ? 7.071 -21.715 14.927 1.00 93.88 225 LEU A C 1
ATOM 1725 O O . LEU A 1 225 ? 5.895 -22.052 14.903 1.00 93.88 225 LEU A O 1
ATOM 1729 N N . LYS A 1 226 ? 7.616 -21.121 15.993 1.00 92.69 226 LYS A N 1
ATOM 1730 C CA . LYS A 1 226 ? 6.866 -20.725 17.199 1.00 92.69 226 LYS A CA 1
ATOM 1731 C C . LYS A 1 226 ? 6.656 -19.209 17.301 1.00 92.69 226 LYS A C 1
ATOM 1733 O O . LYS A 1 226 ? 6.091 -18.760 18.292 1.00 92.69 226 LYS A O 1
ATOM 1738 N N . SER A 1 227 ? 7.146 -18.427 16.337 1.00 91.81 227 SER A N 1
ATOM 1739 C CA . SER A 1 227 ? 6.878 -16.989 16.272 1.00 91.81 227 SER A CA 1
ATOM 1740 C C . SER A 1 227 ? 5.382 -16.745 16.096 1.00 91.81 227 SER A C 1
ATOM 1742 O O . SER A 1 227 ? 4.674 -17.575 15.519 1.00 91.81 227 SER A O 1
ATOM 1744 N N . SER A 1 228 ? 4.890 -15.619 16.609 1.00 88.12 228 SER A N 1
ATOM 1745 C CA . SER A 1 228 ? 3.463 -15.320 16.532 1.00 88.12 228 SER A CA 1
ATOM 1746 C C . SER A 1 228 ? 3.034 -15.044 15.088 1.00 88.12 228 SER A C 1
ATOM 1748 O O . SER A 1 228 ? 3.843 -14.630 14.255 1.00 88.12 228 SER A O 1
ATOM 1750 N N . LEU A 1 229 ? 1.743 -15.220 14.790 1.00 87.62 229 LEU A N 1
ATOM 1751 C CA . LEU A 1 229 ? 1.191 -14.851 13.481 1.00 87.62 229 LEU A CA 1
ATOM 1752 C C . LEU A 1 229 ? 1.463 -13.373 13.157 1.00 87.62 229 LEU A C 1
ATOM 1754 O O . LEU A 1 229 ? 1.803 -13.050 12.025 1.00 87.62 229 LEU A O 1
ATOM 1758 N N . CYS A 1 230 ? 1.378 -12.485 14.153 1.00 88.88 230 CYS A N 1
ATOM 1759 C CA . CYS A 1 230 ? 1.689 -11.067 13.975 1.00 88.88 230 CYS A CA 1
ATOM 1760 C C . CYS A 1 230 ? 3.149 -10.823 13.580 1.00 88.88 230 CYS A C 1
ATOM 1762 O O . CYS A 1 230 ? 3.405 -9.925 12.784 1.00 88.88 230 CYS A O 1
ATOM 1764 N N . ASP A 1 231 ? 4.098 -11.609 14.097 1.00 91.62 231 ASP A N 1
ATOM 1765 C CA . ASP A 1 231 ? 5.508 -11.474 13.710 1.00 91.62 231 ASP A CA 1
ATOM 1766 C C . ASP A 1 231 ? 5.710 -11.867 12.246 1.00 91.62 231 ASP A C 1
ATOM 1768 O O . ASP A 1 231 ? 6.374 -11.148 11.503 1.00 91.62 231 ASP A O 1
ATOM 1772 N N . TRP A 1 232 ? 5.071 -12.953 11.804 1.00 92.94 232 TRP A N 1
ATOM 1773 C CA . TRP A 1 232 ? 5.061 -13.346 10.394 1.00 92.94 232 TRP A CA 1
ATOM 1774 C C . TRP A 1 232 ? 4.411 -12.282 9.501 1.00 92.94 232 TRP A C 1
ATOM 1776 O O . TRP A 1 232 ? 5.008 -11.880 8.503 1.00 92.94 232 TRP A O 1
ATOM 1786 N N . GLU A 1 233 ? 3.239 -11.770 9.879 1.00 93.25 233 GLU A N 1
ATOM 1787 C CA . GLU A 1 233 ? 2.511 -10.718 9.152 1.00 93.25 233 GLU A CA 1
ATOM 1788 C C . GLU A 1 233 ? 3.339 -9.430 9.005 1.00 93.25 233 GLU A C 1
ATOM 1790 O O . GLU A 1 233 ? 3.386 -8.839 7.926 1.00 93.25 233 GLU A O 1
ATOM 1795 N N . GLN A 1 234 ? 4.031 -9.009 10.068 1.00 92.69 234 GLN A N 1
ATOM 1796 C CA . GLN A 1 234 ? 4.863 -7.801 10.065 1.00 92.69 234 GLN A CA 1
ATOM 1797 C C . GLN A 1 234 ? 6.262 -8.018 9.461 1.00 92.69 234 GLN A C 1
ATOM 1799 O O . GLN A 1 234 ? 6.964 -7.044 9.196 1.00 92.69 234 GLN A O 1
ATOM 1804 N N . SER A 1 235 ? 6.663 -9.265 9.185 1.00 93.06 235 SER A N 1
ATOM 1805 C CA . SER A 1 235 ? 7.942 -9.576 8.523 1.00 93.06 235 SER A CA 1
ATOM 1806 C C . SER A 1 235 ? 7.933 -9.406 7.009 1.00 93.06 235 SER A C 1
ATOM 1808 O O . SER A 1 235 ? 8.986 -9.400 6.367 1.00 93.06 235 SER A O 1
ATOM 1810 N N . VAL A 1 236 ? 6.752 -9.251 6.412 1.00 93.19 236 VAL A N 1
ATOM 1811 C CA . VAL A 1 236 ? 6.641 -8.981 4.983 1.00 93.19 236 VAL A CA 1
ATOM 1812 C C . VAL A 1 236 ? 7.133 -7.559 4.754 1.00 93.19 236 VAL A C 1
ATOM 1814 O O . VAL A 1 236 ? 6.434 -6.610 5.097 1.00 93.19 236 VAL A O 1
ATOM 1817 N N . VAL A 1 237 ? 8.331 -7.418 4.174 1.00 93.62 237 VAL A N 1
ATOM 1818 C CA . VAL A 1 237 ? 9.038 -6.139 3.931 1.00 93.62 237 VAL A CA 1
ATOM 1819 C C . VAL A 1 237 ? 8.935 -5.670 2.473 1.00 93.62 237 VAL A C 1
ATOM 1821 O O . VAL A 1 237 ? 8.878 -4.465 2.232 1.00 93.62 237 VAL A O 1
ATOM 1824 N N . SER A 1 238 ? 8.755 -6.569 1.508 1.00 91.38 238 SER A N 1
ATOM 1825 C CA . SER A 1 238 ? 8.767 -6.231 0.070 1.00 91.38 238 SER A CA 1
ATOM 1826 C C . SER A 1 238 ? 7.409 -5.842 -0.538 1.00 91.38 238 SER A C 1
ATOM 1828 O O . SER A 1 238 ? 7.334 -5.580 -1.736 1.00 91.38 238 SER A O 1
ATOM 1830 N N . GLY A 1 239 ? 6.325 -5.843 0.246 1.00 93.19 239 GLY A N 1
ATOM 1831 C CA . GLY A 1 239 ? 4.984 -5.494 -0.239 1.00 93.19 239 GLY A CA 1
ATOM 1832 C C . GLY A 1 239 ? 4.421 -6.473 -1.281 1.00 93.19 239 GLY A C 1
ATOM 1833 O O . GLY A 1 239 ? 4.799 -7.642 -1.332 1.00 93.19 239 GLY A O 1
ATOM 1834 N N . HIS A 1 240 ? 3.484 -5.998 -2.110 1.00 94.06 240 HIS A N 1
ATOM 1835 C CA . HIS A 1 240 ? 2.903 -6.792 -3.201 1.00 94.06 240 HIS A CA 1
ATOM 1836 C C . HIS A 1 240 ? 3.962 -7.132 -4.272 1.00 94.06 240 HIS A C 1
ATOM 1838 O O . HIS A 1 240 ? 4.647 -6.222 -4.744 1.00 94.06 240 HIS A O 1
ATOM 1844 N N . PRO A 1 241 ? 4.082 -8.390 -4.734 1.00 93.38 241 PRO A N 1
ATOM 1845 C CA . PRO A 1 241 ? 5.176 -8.805 -5.623 1.00 93.38 241 PRO A CA 1
ATOM 1846 C C . PRO A 1 241 ? 5.142 -8.133 -7.003 1.00 93.38 241 PRO A C 1
ATOM 1848 O O . PRO A 1 241 ? 6.186 -7.876 -7.589 1.00 93.38 241 PRO A O 1
ATOM 1851 N N . THR A 1 242 ? 3.953 -7.806 -7.516 1.00 93.94 242 THR A N 1
ATOM 1852 C CA . THR A 1 242 ? 3.792 -7.317 -8.898 1.00 93.94 242 THR A CA 1
ATOM 1853 C C . THR A 1 242 ? 3.292 -5.879 -9.028 1.00 93.94 242 THR A C 1
ATOM 1855 O O . THR A 1 242 ? 3.353 -5.323 -10.115 1.00 93.94 242 THR A O 1
ATOM 1858 N N . HIS A 1 243 ? 2.776 -5.257 -7.962 1.00 95.88 243 HIS A N 1
ATOM 1859 C CA . HIS A 1 243 ? 2.020 -4.005 -8.095 1.00 95.88 243 HIS A CA 1
ATOM 1860 C C . HIS A 1 243 ? 2.948 -2.791 -7.924 1.00 95.88 243 HIS A C 1
ATOM 1862 O O . HIS A 1 243 ? 3.581 -2.694 -6.876 1.00 95.88 243 HIS A O 1
ATOM 1868 N N . PRO A 1 244 ? 3.002 -1.812 -8.845 1.00 96.69 244 PRO A N 1
ATOM 1869 C CA . PRO A 1 244 ? 3.889 -0.645 -8.719 1.00 96.69 244 PRO A CA 1
ATOM 1870 C C . PRO A 1 244 ? 3.712 0.145 -7.415 1.00 96.69 244 PRO A C 1
ATOM 1872 O O . PRO A 1 244 ? 4.676 0.597 -6.813 1.00 96.69 244 PRO A O 1
ATOM 1875 N N . LEU A 1 245 ? 2.477 0.238 -6.919 1.00 97.69 245 LEU A N 1
ATOM 1876 C CA . LEU A 1 245 ? 2.140 0.859 -5.629 1.00 97.69 245 LEU A CA 1
ATOM 1877 C C . LEU A 1 245 ? 2.272 -0.094 -4.421 1.00 97.69 245 LEU A C 1
ATOM 1879 O O . LEU A 1 245 ? 1.514 0.017 -3.463 1.00 97.69 245 LEU A O 1
ATOM 1883 N N . HIS A 1 246 ? 3.167 -1.082 -4.470 1.00 96.88 246 HIS A N 1
ATOM 1884 C CA . HIS A 1 246 ? 3.283 -2.181 -3.491 1.00 96.88 246 HIS A CA 1
ATOM 1885 C C . HIS A 1 246 ? 3.396 -1.749 -2.019 1.00 96.88 246 HIS A C 1
ATOM 1887 O O . HIS A 1 246 ? 2.996 -2.515 -1.140 1.00 96.88 246 HIS A O 1
ATOM 1893 N N . ARG A 1 247 ? 3.886 -0.532 -1.760 1.00 97.00 247 ARG A N 1
ATOM 1894 C CA . ARG A 1 247 ? 4.011 0.103 -0.439 1.00 97.00 247 ARG A CA 1
ATOM 1895 C C . ARG A 1 247 ? 3.409 1.498 -0.360 1.00 97.00 247 ARG A C 1
ATOM 1897 O O . ARG A 1 247 ? 3.664 2.214 0.608 1.00 97.00 247 ARG A O 1
ATOM 1904 N N . ALA A 1 248 ? 2.598 1.894 -1.338 1.00 97.00 248 ALA A N 1
ATOM 1905 C CA . ALA A 1 248 ? 1.903 3.169 -1.243 1.00 97.00 248 ALA A CA 1
ATOM 1906 C C . ALA A 1 248 ? 1.025 3.189 0.016 1.00 97.00 248 ALA A C 1
ATOM 1908 O O . ALA A 1 248 ? 0.301 2.227 0.286 1.00 97.00 248 ALA A O 1
ATOM 1909 N N . CYS A 1 249 ? 1.126 4.274 0.778 1.00 97.00 249 CYS A N 1
ATOM 1910 C CA . CYS A 1 249 ? 0.343 4.566 1.968 1.00 97.00 249 CYS A CA 1
ATOM 1911 C C . CYS A 1 249 ? 0.077 6.074 1.992 1.00 97.00 249 CYS A C 1
ATOM 1913 O O . CYS A 1 249 ? 0.949 6.867 2.348 1.00 97.00 249 CYS A O 1
ATOM 1915 N N . LEU A 1 250 ? -1.114 6.467 1.544 1.00 96.06 250 LEU A N 1
ATOM 1916 C CA . LEU A 1 250 ? -1.513 7.866 1.390 1.00 96.06 250 LEU A CA 1
ATOM 1917 C C . LEU A 1 250 ? -2.784 8.119 2.193 1.00 96.06 250 LEU A C 1
ATOM 1919 O O . LEU A 1 250 ? -3.847 7.575 1.881 1.00 96.06 250 LEU A O 1
ATOM 1923 N N . ALA A 1 251 ? -2.679 8.940 3.232 1.00 95.75 251 ALA A N 1
ATOM 1924 C CA . ALA A 1 251 ? -3.839 9.395 3.983 1.00 95.75 251 ALA A CA 1
ATOM 1925 C C . ALA A 1 251 ? -4.699 10.332 3.128 1.00 95.75 251 ALA A C 1
ATOM 1927 O O . ALA A 1 251 ? -4.179 11.153 2.374 1.00 95.75 251 ALA A O 1
ATOM 1928 N N . GLN A 1 252 ? -6.017 10.197 3.244 1.00 93.81 252 GLN A N 1
ATOM 1929 C CA . GLN A 1 252 ? -6.956 11.112 2.605 1.00 93.81 252 GLN A CA 1
ATOM 1930 C C . GLN A 1 252 ? -7.383 12.193 3.592 1.00 93.81 252 GLN A C 1
ATOM 1932 O O . GLN A 1 252 ? -7.544 11.922 4.784 1.00 93.81 252 GLN A O 1
ATOM 1937 N N . SER A 1 253 ? -7.631 13.401 3.084 1.00 92.25 253 SER A N 1
ATOM 1938 C CA . SER A 1 253 ? -8.244 14.479 3.868 1.00 92.25 253 SER A CA 1
ATOM 1939 C C . SER A 1 253 ? -9.524 13.975 4.565 1.00 92.25 253 SER A C 1
ATOM 1941 O O . SER A 1 253 ? -10.276 13.203 3.958 1.00 92.25 253 SER A O 1
ATOM 1943 N N . PRO A 1 254 ? -9.787 14.351 5.832 1.00 95.44 254 PRO A N 1
ATOM 1944 C CA . PRO A 1 254 ? -9.097 15.365 6.643 1.00 95.44 254 PRO A CA 1
ATOM 1945 C C . PRO A 1 254 ? -7.935 14.823 7.492 1.00 95.44 254 PRO A C 1
ATOM 1947 O O . PRO A 1 254 ? -7.541 15.459 8.463 1.00 95.44 254 PRO A O 1
ATOM 1950 N N . LEU A 1 255 ? -7.423 13.629 7.196 1.00 95.31 255 LEU A N 1
ATOM 1951 C CA . LEU A 1 255 ? -6.341 13.050 7.983 1.00 95.31 255 LEU A CA 1
ATOM 1952 C C . LEU A 1 255 ? -5.005 13.699 7.641 1.00 95.31 255 LEU A C 1
ATOM 1954 O O . LEU A 1 255 ? -4.745 14.011 6.477 1.00 95.31 255 LEU A O 1
ATOM 1958 N N . ASP A 1 256 ? -4.132 13.799 8.641 1.00 95.38 256 ASP A N 1
ATOM 1959 C CA . ASP A 1 256 ? -2.758 14.231 8.413 1.00 95.38 256 ASP A CA 1
ATOM 1960 C C . ASP A 1 256 ? -2.063 13.296 7.412 1.00 95.38 256 ASP A C 1
ATOM 1962 O O . ASP A 1 256 ? -2.275 12.076 7.463 1.00 95.38 256 ASP A O 1
ATOM 1966 N N . PRO A 1 257 ? -1.219 13.820 6.508 1.00 95.81 257 PRO A N 1
ATOM 1967 C CA . PRO A 1 257 ? -0.406 12.994 5.625 1.00 95.81 257 PRO A CA 1
ATOM 1968 C C . PRO A 1 257 ? 0.387 11.921 6.389 1.00 95.81 257 PRO A C 1
ATOM 1970 O O . PRO A 1 257 ? 0.743 12.104 7.550 1.00 95.81 257 PRO A O 1
ATOM 1973 N N . ILE A 1 258 ? 0.656 10.792 5.730 1.00 95.88 258 ILE A N 1
ATOM 1974 C CA . ILE A 1 258 ? 1.522 9.732 6.262 1.00 95.88 258 ILE A CA 1
ATOM 1975 C C . ILE A 1 258 ? 2.899 9.895 5.635 1.00 95.88 258 ILE A C 1
ATOM 1977 O O . ILE A 1 258 ? 3.041 9.841 4.410 1.00 95.88 258 ILE A O 1
ATOM 1981 N N . MET A 1 259 ? 3.897 10.095 6.484 1.00 96.12 259 MET A N 1
ATOM 1982 C CA . MET A 1 259 ? 5.308 10.083 6.134 1.00 96.12 259 MET A CA 1
ATOM 1983 C C . MET A 1 259 ? 5.905 8.697 6.408 1.00 96.12 259 MET A C 1
ATOM 1985 O O . MET A 1 259 ? 5.358 7.938 7.211 1.00 96.12 259 MET A O 1
ATOM 1989 N N . PRO A 1 260 ? 7.042 8.339 5.784 1.00 96.31 260 PRO A N 1
ATOM 1990 C CA . PRO A 1 260 ? 7.686 7.053 6.040 1.00 96.31 260 PRO A CA 1
ATOM 1991 C C . PRO A 1 260 ? 7.959 6.805 7.532 1.00 96.31 260 PRO A C 1
ATOM 1993 O O . PRO A 1 260 ? 7.724 5.705 8.022 1.00 96.31 260 PRO A O 1
ATOM 1996 N N . ASP A 1 261 ? 8.361 7.828 8.288 1.00 96.25 261 ASP A N 1
ATOM 1997 C CA . ASP A 1 261 ? 8.611 7.704 9.731 1.00 96.25 261 ASP A CA 1
ATOM 1998 C C . ASP A 1 261 ? 7.363 7.402 10.572 1.00 96.25 261 ASP A C 1
ATOM 2000 O O . ASP A 1 261 ? 7.500 6.931 11.700 1.00 96.25 261 ASP A O 1
ATOM 2004 N N . ASP A 1 262 ? 6.163 7.562 10.011 1.00 95.44 262 ASP A N 1
ATOM 2005 C CA . ASP A 1 262 ? 4.914 7.193 10.676 1.00 95.44 262 ASP A CA 1
ATOM 2006 C C . ASP A 1 262 ? 4.627 5.682 10.605 1.00 95.44 262 ASP A C 1
ATOM 2008 O O . ASP A 1 262 ? 3.801 5.175 11.365 1.00 95.44 262 ASP A O 1
ATOM 2012 N N . ILE A 1 263 ? 5.287 4.936 9.705 1.00 94.69 263 ILE A N 1
ATOM 2013 C CA . ILE A 1 263 ? 5.011 3.508 9.457 1.00 94.69 263 ILE A CA 1
ATOM 2014 C C . ILE A 1 263 ? 5.064 2.654 10.736 1.00 94.69 263 ILE A C 1
ATOM 2016 O O . ILE A 1 263 ? 4.123 1.883 10.936 1.00 94.69 263 ILE A O 1
ATOM 2020 N N . PRO A 1 264 ? 6.068 2.775 11.632 1.00 93.25 264 PRO A N 1
ATOM 2021 C CA . PRO A 1 264 ? 6.080 2.033 12.895 1.00 93.25 264 PRO A CA 1
ATOM 2022 C C . PRO A 1 264 ? 4.811 2.249 13.733 1.00 93.25 264 PRO A C 1
ATOM 2024 O O . PRO A 1 264 ? 4.226 1.288 14.229 1.00 93.25 264 PRO A O 1
ATOM 2027 N N . TYR A 1 265 ? 4.315 3.486 13.810 1.00 92.81 265 TYR A N 1
ATOM 2028 C CA . TYR A 1 265 ? 3.094 3.821 14.551 1.00 92.81 265 TYR A CA 1
ATOM 2029 C C . TYR A 1 265 ? 1.824 3.282 13.881 1.00 92.81 265 TYR A C 1
ATOM 2031 O O . TYR A 1 265 ? 0.810 3.084 14.543 1.00 92.81 265 TYR A O 1
ATOM 2039 N N . LEU A 1 266 ? 1.860 3.009 12.573 1.00 93.94 266 LEU A N 1
ATOM 2040 C CA . LEU A 1 266 ? 0.771 2.317 11.882 1.00 93.94 266 LEU A CA 1
ATOM 2041 C C . LEU A 1 266 ? 0.781 0.800 12.143 1.00 93.94 266 LEU A C 1
ATOM 2043 O O . LEU A 1 266 ? -0.256 0.157 11.974 1.00 93.94 266 LEU A O 1
ATOM 2047 N N . LEU A 1 267 ? 1.920 0.225 12.549 1.00 94.06 267 LEU A N 1
ATOM 2048 C CA . LEU A 1 267 ? 2.040 -1.187 12.938 1.00 94.06 267 LEU A CA 1
ATOM 2049 C C . LEU A 1 267 ? 1.682 -1.442 14.404 1.00 94.06 267 LEU A C 1
ATOM 2051 O O . LEU A 1 267 ? 1.262 -2.551 14.740 1.00 94.06 267 LEU A O 1
ATOM 2055 N N . GLU A 1 268 ? 1.775 -0.418 15.247 1.00 94.38 268 GLU A N 1
ATOM 2056 C CA . GLU A 1 268 ? 1.340 -0.427 16.648 1.00 94.38 268 GLU A CA 1
ATOM 2057 C C . GLU A 1 268 ? 0.369 0.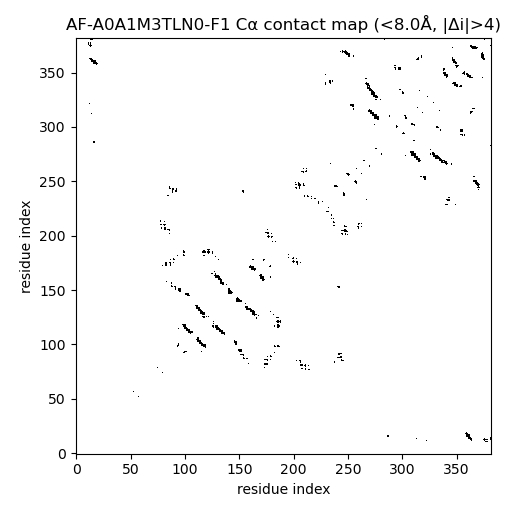737 16.909 1.00 94.38 268 GLU A C 1
ATOM 2059 O O . GLU A 1 268 ? 0.691 1.692 17.621 1.00 94.38 268 GLU A O 1
ATOM 2064 N N . PRO A 1 269 ? -0.824 0.702 16.287 1.00 95.81 269 PRO A N 1
ATOM 2065 C CA . PRO A 1 269 ? -1.705 1.855 16.260 1.00 95.81 269 PRO A CA 1
ATOM 2066 C C . PRO A 1 269 ? -2.384 2.104 17.608 1.00 95.81 269 PRO A C 1
ATOM 2068 O O . PRO A 1 269 ? -2.717 1.180 18.355 1.00 95.81 269 PRO A O 1
ATOM 2071 N N . GLU A 1 270 ? -2.675 3.376 17.874 1.00 96.88 270 GLU A N 1
ATOM 2072 C CA . GLU A 1 270 ? -3.582 3.768 18.949 1.00 96.88 270 GLU A CA 1
ATOM 2073 C C . GLU A 1 270 ? -5.043 3.550 18.524 1.00 96.88 270 GLU A C 1
ATOM 2075 O O . GLU A 1 270 ? -5.469 3.957 17.432 1.00 96.88 270 GLU A O 1
ATOM 2080 N N . LEU A 1 271 ? -5.817 2.912 19.403 1.00 96.88 271 LEU A N 1
ATOM 2081 C CA . LEU A 1 271 ? -7.254 2.721 19.237 1.00 96.88 271 LEU A CA 1
ATOM 2082 C C . LEU A 1 271 ? -8.020 3.640 20.182 1.00 96.88 271 LEU A C 1
ATOM 2084 O O . LEU A 1 271 ? -7.766 3.655 21.384 1.00 96.88 271 LEU A O 1
ATOM 2088 N N . SER A 1 272 ? -9.014 4.337 19.649 1.00 97.25 272 SER A N 1
ATOM 2089 C CA . SER A 1 272 ? -10.003 5.081 20.421 1.00 97.25 272 SER A CA 1
ATOM 2090 C C . SER A 1 272 ? -11.315 4.311 20.480 1.00 97.25 272 SER A C 1
ATOM 2092 O O . SER A 1 272 ? -11.781 3.777 19.477 1.00 97.25 272 SER A O 1
ATOM 2094 N N . PHE A 1 273 ? -11.927 4.271 21.657 1.00 96.38 273 PHE A N 1
ATOM 2095 C CA . PHE A 1 273 ? -13.240 3.676 21.875 1.00 96.38 273 PHE A CA 1
ATOM 2096 C C . PHE A 1 273 ? -14.260 4.785 22.084 1.00 96.38 273 PHE A C 1
ATOM 2098 O O . PHE A 1 273 ? -14.161 5.570 23.030 1.00 96.38 273 PHE A O 1
ATOM 2105 N N . LEU A 1 274 ? -15.221 4.855 21.171 1.00 95.19 274 LEU A N 1
ATOM 2106 C CA . LEU A 1 274 ? -16.250 5.882 21.123 1.00 95.19 274 LEU A CA 1
ATOM 2107 C C . LEU A 1 274 ? -17.559 5.331 21.669 1.00 95.19 274 LEU A C 1
ATOM 2109 O O . LEU A 1 274 ? -17.952 4.235 21.295 1.00 95.19 274 LEU A O 1
ATOM 2113 N N . CYS A 1 275 ? -18.256 6.099 22.493 1.00 94.25 275 CYS A N 1
ATOM 2114 C CA . CYS A 1 275 ? -19.664 5.886 22.796 1.00 94.25 275 CYS A CA 1
ATOM 2115 C C . CYS A 1 275 ? -20.500 6.668 21.787 1.00 94.25 275 CYS A C 1
ATOM 2117 O O . CYS A 1 275 ? -20.254 7.864 21.606 1.00 94.25 275 CYS A O 1
ATOM 2119 N N . VAL A 1 276 ? -21.456 6.019 21.126 1.00 92.62 276 VAL A N 1
ATOM 2120 C CA . VAL A 1 276 ? -22.313 6.646 20.112 1.00 92.62 276 VAL A CA 1
ATOM 2121 C C . VAL A 1 276 ? -23.773 6.247 20.345 1.00 92.62 276 VAL A C 1
ATOM 2123 O O . VAL A 1 276 ? -24.018 5.088 20.681 1.00 92.62 276 VAL A O 1
ATOM 2126 N N . PRO A 1 277 ? -24.758 7.144 20.145 1.00 91.69 277 PRO A N 1
ATOM 2127 C CA . PRO A 1 277 ? -26.169 6.773 20.203 1.00 91.69 277 PRO A CA 1
ATOM 2128 C C . PRO A 1 277 ? -26.508 5.651 19.217 1.00 91.69 277 PRO A C 1
ATOM 2130 O O . PRO A 1 277 ? -26.146 5.716 18.041 1.00 91.69 277 PRO A O 1
ATOM 2133 N N . MET A 1 278 ? -27.278 4.655 19.661 1.00 89.25 278 MET A N 1
ATOM 2134 C CA . MET A 1 278 ? -27.742 3.567 18.790 1.00 89.25 278 MET A CA 1
ATOM 2135 C C . MET A 1 278 ? -28.612 4.066 17.628 1.00 89.25 278 MET A C 1
ATOM 2137 O O . MET A 1 278 ? -28.673 3.409 16.594 1.00 89.25 278 MET A O 1
ATOM 2141 N N . SER A 1 279 ? -29.245 5.241 17.752 1.00 90.06 279 SER A N 1
ATOM 2142 C CA . SER A 1 279 ? -29.991 5.881 16.656 1.00 90.06 279 SER A CA 1
ATOM 2143 C C . SER A 1 279 ? -29.127 6.212 15.440 1.00 90.06 279 SER A C 1
ATOM 2145 O O . SER A 1 279 ? -29.644 6.293 14.327 1.00 90.06 279 SER A O 1
ATOM 2147 N N . ASP A 1 280 ? -27.825 6.402 15.654 1.00 88.38 280 ASP A N 1
ATOM 2148 C CA . ASP A 1 280 ? -26.878 6.837 14.629 1.00 88.38 280 ASP A CA 1
ATOM 2149 C C . ASP A 1 280 ? -26.130 5.635 14.020 1.00 88.38 280 ASP A C 1
ATOM 2151 O O . ASP A 1 280 ? -25.276 5.800 13.148 1.00 88.38 280 ASP A O 1
ATOM 2155 N N . MET A 1 281 ? -26.450 4.414 14.468 1.00 88.19 281 MET A N 1
ATOM 2156 C CA . MET A 1 281 ? -25.735 3.188 14.128 1.00 88.19 281 MET A CA 1
ATOM 2157 C C . MET A 1 281 ? -26.665 2.102 13.585 1.00 88.19 281 MET A C 1
ATOM 2159 O O . MET A 1 281 ? -27.829 1.971 13.956 1.00 88.19 281 MET A O 1
ATOM 2163 N N . LYS A 1 282 ? -26.112 1.269 12.701 1.00 89.19 282 LYS A N 1
ATOM 2164 C CA . LYS A 1 282 ? -26.701 -0.017 12.317 1.00 89.19 282 LYS A CA 1
ATOM 2165 C C . LYS A 1 282 ? -25.742 -1.113 12.731 1.00 89.19 282 LYS A C 1
ATOM 2167 O O . LYS A 1 282 ? -24.588 -1.109 12.313 1.00 89.19 282 LYS A O 1
ATOM 2172 N N . VAL A 1 283 ? -26.234 -2.030 13.550 1.00 88.00 283 VAL A N 1
ATOM 2173 C CA . VAL A 1 283 ? -25.433 -3.086 14.164 1.00 88.00 283 VAL A CA 1
ATOM 2174 C C . VAL A 1 283 ? -25.949 -4.427 13.670 1.00 88.00 283 VAL A C 1
ATOM 2176 O O . VAL A 1 283 ? -27.154 -4.671 13.686 1.00 88.00 283 VAL A O 1
ATOM 2179 N N . PHE A 1 284 ? -25.034 -5.282 13.225 1.00 87.88 284 PHE A N 1
ATOM 2180 C CA . PHE A 1 284 ? -25.339 -6.617 12.726 1.00 87.88 284 PHE A CA 1
ATOM 2181 C C . PHE A 1 284 ? -24.698 -7.671 13.627 1.00 87.88 284 PHE A C 1
ATOM 2183 O O . PHE A 1 284 ? -23.579 -7.499 14.116 1.00 87.88 284 PHE A O 1
ATOM 2190 N N . GLY A 1 285 ? -25.422 -8.770 13.845 1.00 88.38 285 GLY A N 1
ATOM 2191 C CA . GLY A 1 285 ? -24.977 -9.860 14.710 1.00 88.38 285 GLY A CA 1
ATOM 2192 C C . GLY A 1 285 ? -24.802 -9.458 16.186 1.00 88.38 285 GLY A C 1
ATOM 2193 O O . GLY A 1 285 ? -25.235 -8.384 16.610 1.00 88.38 285 GLY A O 1
ATOM 2194 N N . PRO A 1 286 ? -24.164 -10.320 16.998 1.00 90.19 286 PRO A N 1
ATOM 2195 C CA . PRO A 1 286 ? -23.978 -10.104 18.434 1.00 90.19 286 PRO A CA 1
ATOM 2196 C C . PRO A 1 286 ? -22.769 -9.195 18.733 1.00 90.19 286 PRO A C 1
ATOM 2198 O O . PRO A 1 286 ? -21.923 -9.528 19.561 1.00 90.19 286 PRO A O 1
ATOM 2201 N N . PHE A 1 287 ? -22.656 -8.059 18.037 1.00 88.94 287 PHE A N 1
ATOM 2202 C CA . PHE A 1 287 ? -21.473 -7.190 18.073 1.00 88.94 287 PHE A CA 1
ATOM 2203 C C . PHE A 1 287 ? -21.049 -6.800 19.498 1.00 88.94 287 PHE A C 1
ATOM 2205 O O . PHE A 1 287 ? -19.897 -7.015 19.869 1.00 88.94 287 PHE A O 1
ATOM 2212 N N . GLN A 1 288 ? -21.976 -6.280 20.311 1.00 86.62 288 GLN A N 1
ATOM 2213 C CA . GLN A 1 288 ? -21.657 -5.813 21.665 1.00 86.62 288 GLN A CA 1
ATOM 2214 C C . GLN A 1 288 ? -21.183 -6.969 22.553 1.00 86.62 288 GLN A C 1
ATOM 2216 O O . GLN A 1 288 ? -20.149 -6.862 23.204 1.00 86.62 288 GLN A O 1
ATOM 2221 N N . SER A 1 289 ? -21.869 -8.115 22.502 1.00 88.88 289 SER A N 1
ATOM 2222 C CA . SER A 1 289 ? -21.490 -9.305 23.271 1.00 88.88 289 SER A CA 1
ATOM 2223 C C . SER A 1 289 ? -20.109 -9.845 22.884 1.00 88.88 289 SER A C 1
ATOM 2225 O O . SER A 1 289 ? -19.393 -10.354 23.742 1.00 88.88 289 SER A O 1
ATOM 2227 N N . LEU A 1 290 ? -19.716 -9.725 21.610 1.00 90.62 290 LEU A N 1
ATOM 2228 C CA . LEU A 1 290 ? -18.378 -10.105 21.144 1.00 90.62 290 LEU A CA 1
ATOM 2229 C C . LEU A 1 290 ? -17.298 -9.096 21.556 1.00 90.62 290 LEU A C 1
ATOM 2231 O O . LEU A 1 290 ? -16.150 -9.486 21.767 1.00 90.62 290 LEU A O 1
ATOM 2235 N N . LEU A 1 291 ? -17.645 -7.811 21.661 1.00 90.50 291 LEU A N 1
ATOM 2236 C CA . LEU A 1 291 ? -16.715 -6.746 22.035 1.00 90.50 291 LEU A CA 1
ATOM 2237 C C . LEU A 1 291 ? -16.523 -6.638 23.557 1.00 90.50 291 LEU A C 1
ATOM 2239 O O . LEU A 1 291 ? -15.446 -6.269 24.020 1.00 90.50 291 LEU A O 1
ATOM 2243 N N . ASP A 1 292 ? -17.537 -6.993 24.343 1.00 90.31 292 ASP A N 1
ATOM 2244 C CA . ASP A 1 292 ? -17.568 -6.858 25.802 1.00 90.31 292 ASP A CA 1
ATOM 2245 C C . ASP A 1 292 ? -16.345 -7.426 26.547 1.00 90.31 292 ASP A C 1
ATOM 2247 O O . ASP A 1 292 ? -15.827 -6.724 27.422 1.00 90.31 292 ASP A O 1
ATOM 2251 N N . PRO A 1 293 ? -15.830 -8.635 26.231 1.00 90.44 293 PRO A N 1
ATOM 2252 C CA . PRO A 1 293 ? -14.635 -9.159 26.892 1.00 90.44 293 PRO A CA 1
ATOM 2253 C C . PRO A 1 293 ? -13.410 -8.261 26.691 1.00 90.44 293 PRO A C 1
ATOM 2255 O O . PRO A 1 293 ? -12.609 -8.091 27.609 1.00 90.44 293 PRO A O 1
ATOM 2258 N N . LEU A 1 294 ? -13.291 -7.651 25.508 1.00 91.00 294 LEU A N 1
ATOM 2259 C CA . LEU A 1 294 ? -12.211 -6.723 25.192 1.00 91.00 294 LEU A CA 1
ATOM 2260 C C . LEU A 1 294 ? -12.374 -5.391 25.935 1.00 91.00 294 LEU A C 1
ATOM 2262 O O . LEU A 1 294 ? -11.397 -4.837 26.431 1.00 91.00 294 LEU A O 1
ATOM 2266 N N . LEU A 1 295 ? -13.598 -4.869 26.047 1.00 92.25 295 LEU A N 1
ATOM 2267 C CA . LEU A 1 295 ? -13.842 -3.648 26.825 1.00 92.25 295 LEU A CA 1
ATOM 2268 C C . LEU A 1 295 ? -13.465 -3.855 28.293 1.00 92.25 295 LEU A C 1
ATOM 2270 O O . LEU A 1 295 ? -12.781 -3.014 28.877 1.00 92.25 295 LEU A O 1
ATOM 2274 N N . ALA A 1 296 ? -13.845 -5.003 28.861 1.00 91.62 296 ALA A N 1
ATOM 2275 C CA . ALA A 1 296 ? -13.510 -5.365 30.231 1.00 91.62 296 ALA A CA 1
ATOM 2276 C C . ALA A 1 296 ? -11.991 -5.492 30.441 1.00 91.62 296 ALA A C 1
ATOM 2278 O O . ALA A 1 296 ? -11.468 -4.912 31.393 1.00 91.62 296 ALA A O 1
ATOM 2279 N N . SER A 1 297 ? -11.268 -6.178 29.543 1.00 90.62 297 SER A N 1
ATOM 2280 C CA . SER A 1 297 ? -9.808 -6.336 29.664 1.00 90.62 297 SER A CA 1
ATOM 2281 C C . SER A 1 297 ? -9.054 -5.008 29.560 1.00 90.62 297 SER A C 1
ATOM 2283 O O . SER A 1 297 ? -8.022 -4.827 30.203 1.00 90.62 297 SER A O 1
ATOM 2285 N N . LEU A 1 298 ? -9.587 -4.054 28.793 1.00 91.25 298 LEU A N 1
ATOM 2286 C CA . LEU A 1 298 ? -9.034 -2.707 28.646 1.00 91.25 298 LEU A CA 1
ATOM 2287 C C . LEU A 1 298 ? -9.544 -1.721 29.713 1.00 91.25 298 LEU A C 1
ATOM 2289 O O . LEU A 1 298 ? -9.158 -0.547 29.697 1.00 91.25 298 LEU A O 1
ATOM 2293 N N . GLY A 1 299 ? -10.414 -2.166 30.627 1.00 91.50 299 GLY A N 1
ATOM 2294 C CA . GLY A 1 299 ? -11.033 -1.346 31.669 1.00 91.50 299 GLY A CA 1
ATOM 2295 C C . GLY A 1 299 ? -11.892 -0.203 31.122 1.00 91.50 299 GLY A C 1
ATOM 2296 O O . GLY A 1 299 ? -11.952 0.862 31.740 1.00 91.50 299 GLY A O 1
ATOM 2297 N N . ILE A 1 300 ? -12.469 -0.377 29.933 1.00 92.50 300 ILE A N 1
ATOM 2298 C CA . ILE A 1 300 ? -13.324 0.609 29.274 1.00 92.50 300 ILE A CA 1
ATOM 2299 C C . ILE A 1 300 ? -14.735 0.459 29.851 1.00 92.50 300 ILE A C 1
ATOM 2301 O O . ILE A 1 300 ? -15.277 -0.649 29.825 1.00 92.50 300 ILE A O 1
ATOM 2305 N N . PRO A 1 301 ? -15.333 1.538 30.389 1.00 88.56 301 PRO A N 1
ATOM 2306 C CA . PRO A 1 301 ? -16.666 1.459 30.964 1.00 88.56 301 PRO A CA 1
ATOM 2307 C C . PRO A 1 301 ? -17.682 1.116 29.877 1.00 88.56 301 PRO A C 1
ATOM 2309 O O . PRO A 1 301 ? -17.616 1.646 28.764 1.00 88.56 301 PRO A O 1
ATOM 2312 N N . LYS A 1 302 ? -18.632 0.244 30.214 1.00 83.19 302 LYS A N 1
ATOM 2313 C CA . LYS A 1 302 ? -19.806 0.049 29.371 1.00 83.19 302 LYS A CA 1
ATOM 2314 C C . LYS A 1 302 ? -20.722 1.274 29.484 1.00 83.19 302 LYS A C 1
ATOM 2316 O O . LYS A 1 302 ? -20.737 1.907 30.545 1.00 83.19 302 LYS A O 1
ATOM 2321 N N . PRO A 1 303 ? -21.461 1.617 28.418 1.00 79.00 303 PRO A N 1
ATOM 2322 C CA . PRO A 1 303 ? -22.550 2.574 28.517 1.00 79.00 303 PRO A CA 1
ATOM 2323 C C . PRO A 1 303 ? -23.558 2.064 29.551 1.00 79.00 303 PRO A C 1
ATOM 2325 O O . PRO A 1 303 ? -23.697 0.855 29.738 1.00 79.00 303 PRO A O 1
ATOM 2328 N N . ASP A 1 304 ? -24.221 2.981 30.245 1.00 73.44 304 ASP A N 1
ATOM 2329 C CA . ASP A 1 304 ? -25.343 2.630 31.114 1.00 73.44 304 ASP A CA 1
ATOM 2330 C C . ASP A 1 304 ? -26.453 2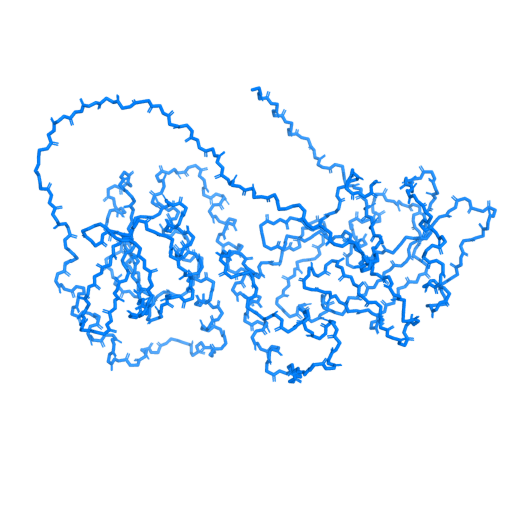.018 30.246 1.00 73.44 304 ASP A C 1
ATOM 2332 O O . ASP A 1 304 ? -26.814 2.606 29.229 1.00 73.44 304 ASP A O 1
ATOM 2336 N N . ASP A 1 305 ? -27.001 0.863 30.635 1.00 70.25 305 ASP A N 1
ATOM 2337 C CA . ASP A 1 305 ? -28.050 0.158 29.881 1.00 70.25 305 ASP A CA 1
ATOM 2338 C C . ASP A 1 305 ? -29.312 1.021 29.663 1.00 70.25 305 ASP A C 1
ATOM 2340 O O . ASP A 1 305 ? -30.122 0.750 28.774 1.00 70.25 305 ASP A O 1
ATOM 2344 N N . THR A 1 306 ? -29.497 2.076 30.464 1.00 67.50 306 THR A N 1
ATOM 2345 C CA . THR A 1 306 ? -30.592 3.047 30.312 1.00 67.50 306 THR A CA 1
ATOM 2346 C C . THR A 1 306 ? -30.356 4.062 29.192 1.00 67.50 306 THR A C 1
ATOM 2348 O O . THR A 1 306 ? -31.307 4.653 28.670 1.00 67.50 306 THR A O 1
ATOM 2351 N N . ILE A 1 307 ? -29.100 4.257 28.798 1.00 71.69 307 ILE A N 1
ATOM 2352 C CA . ILE A 1 307 ? -28.673 5.176 27.753 1.00 71.69 307 ILE A CA 1
ATOM 2353 C C . ILE A 1 307 ? -28.419 4.311 26.519 1.00 71.69 307 ILE A C 1
ATOM 2355 O O . ILE A 1 307 ? -27.434 3.590 26.452 1.00 71.69 307 ILE A O 1
ATOM 2359 N N . ASN A 1 308 ? -29.347 4.338 25.558 1.00 87.56 308 ASN A N 1
ATOM 2360 C CA . ASN A 1 308 ? -29.322 3.518 24.338 1.00 87.56 308 ASN A CA 1
ATOM 2361 C C . ASN A 1 308 ? -28.136 3.887 23.412 1.00 87.56 308 ASN A C 1
ATOM 2363 O O . ASN A 1 308 ? -28.304 4.511 22.361 1.00 87.56 308 ASN A O 1
ATOM 2367 N N . GLU A 1 309 ? -26.931 3.531 23.838 1.00 91.19 309 GLU A N 1
ATOM 2368 C CA . GLU A 1 309 ? -25.629 3.849 23.264 1.00 91.19 309 GLU A CA 1
ATOM 2369 C C . GLU A 1 309 ? -24.817 2.571 23.043 1.00 91.19 309 GLU A C 1
ATOM 2371 O O . GLU A 1 309 ? -25.057 1.527 23.647 1.00 91.19 309 GLU A O 1
ATOM 2376 N N . ILE A 1 310 ? -23.834 2.660 22.154 1.00 91.25 310 ILE A N 1
ATOM 2377 C CA . ILE A 1 310 ? -22.962 1.551 21.788 1.00 91.25 310 ILE A CA 1
ATOM 2378 C C . ILE A 1 310 ? -21.503 1.990 21.766 1.00 91.25 310 ILE A C 1
ATOM 2380 O O . ILE A 1 310 ? -21.186 3.116 21.374 1.00 91.25 310 ILE A O 1
ATOM 2384 N N . VAL A 1 311 ? -20.608 1.084 22.172 1.00 93.94 311 VAL A N 1
ATOM 2385 C CA . VAL A 1 311 ? -19.164 1.325 22.129 1.00 93.94 311 VAL A CA 1
ATOM 2386 C C . VAL A 1 311 ? -18.589 0.836 20.813 1.00 93.94 311 VAL A C 1
ATOM 2388 O O . VAL A 1 311 ? -18.759 -0.320 20.435 1.00 93.94 311 VAL A O 1
ATOM 2391 N N . ILE A 1 312 ? -17.855 1.710 20.137 1.00 93.62 312 ILE A N 1
ATOM 2392 C CA . ILE A 1 312 ? -17.330 1.480 18.804 1.00 93.62 312 ILE A CA 1
ATOM 2393 C C . ILE A 1 312 ? -15.822 1.784 18.780 1.00 93.62 312 ILE A C 1
ATOM 2395 O O . ILE A 1 312 ? -15.431 2.924 19.043 1.00 93.62 312 ILE A O 1
ATOM 2399 N N . PRO A 1 313 ? -14.951 0.801 18.476 1.00 95.50 313 PRO A N 1
ATOM 2400 C CA . PRO A 1 313 ? -13.519 1.042 18.336 1.00 95.50 313 PRO A CA 1
ATOM 2401 C C . PRO A 1 313 ? -13.187 1.670 16.978 1.00 95.50 313 PRO A C 1
ATOM 2403 O O . PRO A 1 313 ? -13.683 1.246 15.940 1.00 95.50 313 PRO A O 1
ATOM 2406 N N . CYS A 1 314 ? -12.263 2.619 16.951 1.00 96.62 314 CYS A N 1
ATOM 2407 C CA . CYS A 1 314 ? -11.667 3.138 15.726 1.00 96.62 314 CYS A CA 1
ATOM 2408 C C . CYS A 1 314 ? -10.170 3.380 15.927 1.00 96.62 314 CYS A C 1
ATOM 2410 O O . CYS A 1 314 ? -9.688 3.479 17.053 1.00 96.62 314 CYS A O 1
ATOM 2412 N N . PHE A 1 315 ? -9.413 3.524 14.841 1.00 97.00 315 PHE A N 1
ATOM 2413 C CA . PHE A 1 315 ? -8.074 4.100 14.958 1.00 97.00 315 PHE A CA 1
ATOM 2414 C C . PHE A 1 315 ? -8.195 5.549 15.428 1.00 97.00 315 PHE A C 1
ATOM 2416 O O . PHE A 1 315 ? -8.997 6.297 14.864 1.00 97.00 315 PHE A O 1
ATOM 2423 N N . SER A 1 316 ? -7.387 5.979 16.397 1.00 97.31 316 SER A N 1
ATOM 2424 C CA . SER A 1 316 ? -7.410 7.374 16.867 1.00 97.31 316 SER A CA 1
ATOM 2425 C C . SER A 1 316 ? -7.119 8.367 15.739 1.00 97.31 316 SER A C 1
ATOM 2427 O O . SER A 1 316 ? -7.751 9.414 15.630 1.00 97.31 316 SER A O 1
ATOM 2429 N N . ARG A 1 317 ? -6.250 7.985 14.795 1.00 95.50 317 ARG A N 1
ATOM 2430 C CA . ARG A 1 317 ? -5.992 8.737 13.557 1.00 95.50 317 ARG A CA 1
ATOM 2431 C C . ARG A 1 317 ? -7.251 8.994 12.720 1.00 95.50 317 ARG A C 1
ATOM 2433 O O . ARG A 1 317 ? -7.240 9.911 11.918 1.00 95.50 317 ARG A O 1
ATOM 2440 N N . GLN A 1 318 ? -8.317 8.203 12.847 1.00 95.94 318 GLN A N 1
ATOM 2441 C CA . GLN A 1 318 ? -9.560 8.410 12.089 1.00 95.94 318 GLN A CA 1
ATOM 2442 C C . GLN A 1 318 ? -10.501 9.429 12.742 1.00 95.94 318 GLN A C 1
ATOM 2444 O O . GLN A 1 318 ? -11.469 9.838 12.104 1.00 95.94 318 GLN A O 1
ATOM 2449 N N . LEU A 1 319 ? -10.230 9.875 13.975 1.00 96.12 319 LEU A N 1
ATOM 2450 C CA . LEU A 1 319 ? -11.090 10.824 14.687 1.00 96.12 319 LEU A CA 1
ATOM 2451 C C . LEU A 1 319 ? -11.368 12.121 13.903 1.00 96.12 319 LEU A C 1
ATOM 2453 O O . LEU A 1 319 ? -12.533 12.514 13.874 1.00 96.12 319 LEU A O 1
ATOM 2457 N N . PRO A 1 320 ? -10.404 12.748 13.191 1.00 95.69 320 PRO A N 1
ATOM 2458 C CA . PRO A 1 320 ? -10.692 13.933 12.378 1.00 95.69 320 PRO A CA 1
ATOM 2459 C C . PRO A 1 320 ? -11.752 13.698 11.293 1.00 95.69 320 PRO A C 1
ATOM 2461 O O . PRO A 1 320 ? -12.477 14.621 10.935 1.00 95.69 320 PRO A O 1
ATOM 2464 N N . ALA A 1 321 ? -11.872 12.467 10.784 1.00 93.19 321 ALA A N 1
ATOM 2465 C CA . ALA A 1 321 ? -12.899 12.095 9.813 1.00 93.19 321 ALA A CA 1
ATOM 2466 C C . ALA A 1 321 ? -14.229 11.683 10.474 1.00 93.19 321 ALA A C 1
ATOM 2468 O O . ALA A 1 321 ? -15.283 11.816 9.859 1.00 93.19 321 ALA A O 1
ATOM 2469 N N . ILE A 1 322 ? -14.195 11.179 11.713 1.00 93.44 322 ILE A N 1
ATOM 2470 C CA . ILE A 1 322 ? -15.372 10.656 12.426 1.00 93.44 322 ILE A CA 1
ATOM 2471 C C . ILE A 1 322 ? -16.116 11.769 13.171 1.00 93.44 322 ILE A C 1
ATOM 2473 O O . ILE A 1 322 ? -17.330 11.903 13.023 1.00 93.44 322 ILE A O 1
ATOM 2477 N N . THR A 1 323 ? -15.413 12.578 13.965 1.00 92.88 323 THR A N 1
ATOM 2478 C CA . THR A 1 323 ? -16.021 13.546 14.893 1.00 92.88 323 THR A CA 1
ATOM 2479 C C . THR A 1 323 ? -16.959 14.557 14.216 1.00 92.88 323 THR A C 1
ATOM 2481 O O . THR A 1 323 ? -18.034 14.798 14.766 1.00 92.88 323 THR A O 1
ATOM 2484 N N . PRO A 1 324 ? -16.652 15.113 13.023 1.00 92.12 324 PRO A N 1
ATOM 2485 C CA . PRO A 1 324 ? -17.574 16.026 12.340 1.00 92.12 324 PRO A CA 1
ATOM 2486 C C . PRO A 1 324 ? -18.898 15.373 11.917 1.00 92.12 324 PRO A C 1
ATOM 2488 O O . PRO A 1 324 ? -19.910 16.059 11.806 1.00 92.12 324 PRO A O 1
ATOM 2491 N N . LEU A 1 325 ? -18.895 14.058 11.670 1.00 91.38 325 LEU A N 1
ATOM 2492 C CA . LEU A 1 325 ? -20.066 13.300 11.216 1.00 91.38 325 LEU A CA 1
ATOM 2493 C C . LEU A 1 325 ? -20.897 12.756 12.382 1.00 91.38 325 LEU A C 1
ATOM 2495 O O . LEU A 1 325 ? -22.104 12.573 12.245 1.00 91.38 325 LEU A O 1
ATOM 2499 N N . PHE A 1 326 ? -20.260 12.523 13.530 1.00 92.25 326 PHE A N 1
ATOM 2500 C CA . PHE A 1 326 ? -20.892 12.006 14.741 1.00 92.25 326 PHE A CA 1
ATOM 2501 C C . PHE A 1 326 ? -20.654 12.966 15.918 1.00 92.25 326 PHE A C 1
ATOM 2503 O O . PHE A 1 326 ? -19.922 12.632 16.847 1.00 92.25 326 PHE A O 1
ATOM 2510 N N . PRO A 1 327 ? -21.283 14.157 15.930 1.00 91.50 327 PRO A N 1
ATOM 2511 C CA . PRO A 1 327 ? -21.024 15.185 16.945 1.00 91.50 327 PRO A CA 1
ATOM 2512 C C . PRO A 1 327 ? -21.453 14.779 18.364 1.00 91.50 327 PRO A C 1
ATOM 2514 O O . PRO A 1 327 ? -21.014 15.383 19.338 1.00 91.50 327 PRO A O 1
ATOM 2517 N N . LYS A 1 328 ? -22.315 13.762 18.491 1.00 91.81 328 LYS A N 1
ATOM 2518 C CA . LYS A 1 328 ? -22.726 13.178 19.777 1.00 91.81 328 LYS A CA 1
ATOM 2519 C C . LYS A 1 328 ? -21.778 12.080 20.265 1.00 91.81 328 LYS A C 1
ATOM 2521 O O . LYS A 1 328 ? -21.940 11.608 21.386 1.00 91.81 328 LYS A O 1
ATOM 2526 N N . ALA A 1 329 ? -20.823 11.650 19.437 1.00 92.06 329 ALA A N 1
ATOM 2527 C CA . ALA A 1 329 ? -19.874 10.623 19.827 1.00 92.06 329 ALA A CA 1
ATOM 2528 C C . ALA A 1 329 ? -18.955 11.142 20.936 1.00 92.06 329 ALA A C 1
ATOM 2530 O O . ALA A 1 329 ? -18.393 12.235 20.852 1.00 92.06 329 ALA A O 1
ATOM 2531 N N . ARG A 1 330 ? -18.765 10.326 21.971 1.00 93.75 330 ARG A N 1
ATOM 2532 C CA . ARG A 1 330 ? -17.878 10.621 23.097 1.00 93.75 330 ARG A CA 1
ATOM 2533 C C . ARG A 1 330 ? -16.723 9.642 23.121 1.00 93.75 330 ARG A C 1
ATOM 2535 O O . ARG A 1 330 ? -16.938 8.438 23.153 1.00 93.75 330 ARG A O 1
ATOM 2542 N N . ILE A 1 331 ? -15.495 10.142 23.181 1.00 95.25 331 ILE A N 1
ATOM 2543 C CA . ILE A 1 331 ? -14.326 9.286 23.398 1.00 95.25 331 ILE A CA 1
ATOM 2544 C C . ILE A 1 331 ? -14.349 8.815 24.856 1.00 95.25 331 ILE A C 1
ATOM 2546 O O . ILE A 1 331 ? -14.273 9.629 25.776 1.00 95.25 331 ILE A O 1
ATOM 2550 N N . LEU A 1 332 ? -14.475 7.505 25.071 1.00 94.88 332 LEU A N 1
ATOM 2551 C 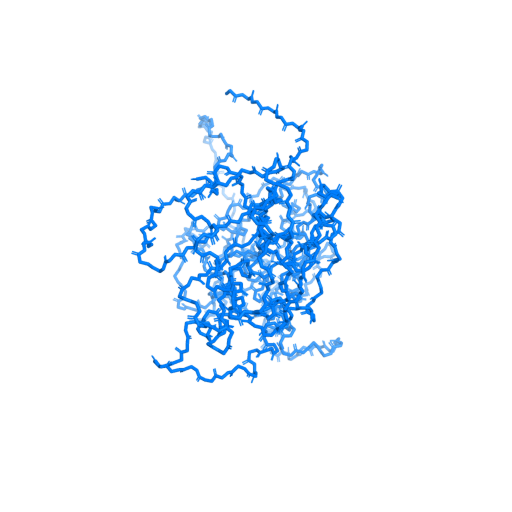CA . LEU A 1 332 ? -14.432 6.895 26.402 1.00 94.88 332 LEU A CA 1
ATOM 2552 C C . LEU A 1 332 ? -12.992 6.685 26.866 1.00 94.88 332 LEU A C 1
ATOM 2554 O O . LEU A 1 332 ? -12.660 6.954 28.020 1.00 94.88 332 LEU A O 1
ATOM 2558 N N . ARG A 1 333 ? -12.142 6.177 25.967 1.00 95.12 333 ARG A N 1
ATOM 2559 C CA . ARG A 1 333 ? -10.727 5.899 26.225 1.00 95.12 333 ARG A CA 1
ATOM 2560 C C . ARG A 1 333 ? -9.962 5.742 24.914 1.00 95.12 333 ARG A C 1
ATOM 2562 O O . ARG A 1 333 ? -10.491 5.169 23.963 1.00 95.12 333 ARG A O 1
ATOM 2569 N N . ALA A 1 334 ? -8.708 6.184 24.909 1.00 96.31 334 ALA A N 1
ATOM 2570 C CA . ALA A 1 334 ? -7.710 5.786 23.924 1.00 96.31 334 ALA A CA 1
ATOM 2571 C C . ALA A 1 334 ? -6.737 4.780 24.556 1.00 96.31 334 ALA A C 1
ATOM 2573 O O . ALA A 1 334 ? -6.408 4.885 25.741 1.00 96.31 334 ALA A O 1
ATOM 2574 N N . VAL A 1 335 ? -6.315 3.779 23.787 1.00 94.06 335 VAL A N 1
ATOM 2575 C CA . VAL A 1 335 ? -5.346 2.765 24.212 1.00 94.06 335 VAL A CA 1
ATOM 2576 C C . VAL A 1 335 ? -4.230 2.659 23.182 1.00 94.06 335 VAL A C 1
ATOM 2578 O O . VAL A 1 335 ? -4.477 2.487 21.989 1.00 94.06 335 VAL A O 1
ATOM 2581 N N . GLN A 1 336 ? -2.995 2.724 23.664 1.00 93.25 336 GLN A N 1
ATOM 2582 C CA . GLN A 1 336 ? -1.783 2.599 22.863 1.00 93.25 336 GLN A CA 1
ATOM 2583 C C . GLN A 1 336 ? -1.003 1.354 23.295 1.00 93.25 336 GLN A C 1
ATOM 2585 O O . GLN A 1 336 ? -1.128 0.916 24.441 1.00 93.25 336 GLN A O 1
ATOM 2590 N N . ASN A 1 337 ? -0.214 0.771 22.389 1.00 88.94 337 ASN A N 1
ATOM 2591 C CA . ASN A 1 337 ? 0.636 -0.401 22.654 1.00 88.94 337 ASN A CA 1
ATOM 2592 C C . ASN A 1 337 ? -0.146 -1.626 23.165 1.00 88.94 337 ASN A C 1
ATOM 2594 O O . ASN A 1 337 ? 0.381 -2.468 23.887 1.00 88.94 337 ASN A O 1
ATOM 2598 N N . ARG A 1 338 ? -1.436 -1.717 22.817 1.00 92.12 338 ARG A N 1
ATOM 2599 C CA . ARG A 1 338 ? -2.313 -2.846 23.172 1.00 92.12 338 ARG A CA 1
ATOM 2600 C C . ARG A 1 338 ? -2.650 -3.739 21.991 1.00 92.12 338 ARG A C 1
ATOM 2602 O O . ARG A 1 338 ? -3.211 -4.814 22.188 1.00 92.12 338 ARG A O 1
ATOM 2609 N N . CYS A 1 339 ? -2.327 -3.318 20.775 1.00 92.88 339 CYS A N 1
ATOM 2610 C CA . CYS A 1 339 ? -2.613 -4.078 19.572 1.00 92.88 339 CYS A CA 1
ATOM 2611 C C . CYS A 1 339 ? -1.501 -3.912 18.542 1.00 92.88 339 CYS A C 1
ATOM 2613 O O . CYS A 1 339 ? -0.762 -2.929 18.557 1.00 92.88 339 CYS A O 1
ATOM 2615 N N . ARG A 1 340 ? -1.408 -4.889 17.644 1.00 94.56 340 ARG A N 1
ATOM 2616 C CA . ARG A 1 340 ? -0.496 -4.881 16.503 1.00 94.56 340 ARG A CA 1
ATOM 2617 C C . ARG A 1 340 ? -1.297 -5.013 15.224 1.00 94.56 340 ARG A C 1
ATOM 2619 O O . ARG A 1 340 ? -2.178 -5.873 15.124 1.00 94.56 340 ARG A O 1
ATOM 2626 N N . ALA A 1 341 ? -0.995 -4.170 14.247 1.00 95.19 341 ALA A N 1
ATOM 2627 C CA . ALA A 1 341 ? -1.588 -4.267 12.929 1.00 95.19 341 ALA A CA 1
ATOM 2628 C C . ALA A 1 341 ? -1.002 -5.458 12.162 1.00 95.19 341 ALA A C 1
ATOM 2630 O O . ALA A 1 341 ? 0.199 -5.719 12.199 1.00 95.19 341 ALA A O 1
ATOM 2631 N N . GLN A 1 342 ? -1.868 -6.175 11.459 1.00 94.62 342 GLN A N 1
ATOM 2632 C CA . GLN A 1 342 ? -1.496 -7.202 10.487 1.00 94.62 342 GLN A CA 1
ATOM 2633 C C . GLN A 1 342 ? -1.055 -6.546 9.168 1.00 94.62 342 GLN A C 1
ATOM 2635 O O . GLN A 1 342 ? -1.133 -5.324 9.021 1.00 94.62 342 GLN A O 1
ATOM 2640 N N . LEU A 1 343 ? -0.669 -7.335 8.162 1.00 92.25 343 LEU A N 1
ATOM 2641 C CA . LEU A 1 343 ? -0.157 -6.846 6.876 1.00 92.25 343 LEU A CA 1
ATOM 2642 C C . LEU A 1 343 ? -1.108 -5.866 6.171 1.00 92.25 343 LEU A C 1
ATOM 2644 O O . LEU A 1 343 ? -0.678 -4.958 5.464 1.00 92.25 343 LEU A O 1
ATOM 2648 N N . SER A 1 344 ? -2.419 -6.012 6.387 1.00 91.94 344 SER A N 1
ATOM 2649 C CA . SER A 1 344 ? -3.428 -5.097 5.833 1.00 91.94 344 SER A CA 1
ATOM 2650 C C . SER A 1 344 ? -3.456 -3.701 6.475 1.00 91.94 344 SER A C 1
ATOM 2652 O O . SER A 1 344 ? -4.199 -2.845 5.989 1.00 91.94 344 SER A O 1
ATOM 2654 N N . MET A 1 345 ? -2.717 -3.488 7.573 1.00 94.31 345 MET A N 1
ATOM 2655 C CA . MET A 1 345 ? -2.655 -2.302 8.450 1.00 94.31 345 MET A CA 1
ATOM 2656 C C . MET A 1 345 ? -3.973 -1.918 9.145 1.00 94.31 345 MET A C 1
ATOM 2658 O O . MET A 1 345 ? -3.971 -1.349 10.228 1.00 94.31 345 MET A O 1
ATOM 2662 N N . ARG A 1 346 ? -5.122 -2.258 8.555 1.00 94.94 346 ARG A N 1
ATOM 2663 C CA . ARG A 1 346 ? -6.458 -1.964 9.088 1.00 94.94 346 ARG A CA 1
ATOM 2664 C C . ARG A 1 346 ? -7.060 -3.069 9.957 1.00 94.94 346 ARG A C 1
ATOM 2666 O O . ARG A 1 346 ? -8.138 -2.892 10.517 1.00 94.94 346 ARG A O 1
ATOM 2673 N N . THR A 1 347 ? -6.410 -4.227 9.991 1.00 95.19 347 THR A N 1
ATOM 2674 C CA . THR A 1 347 ? -6.800 -5.346 10.849 1.00 95.19 347 THR A CA 1
ATOM 2675 C C . THR A 1 347 ? -5.795 -5.426 11.976 1.00 95.19 347 THR A C 1
ATOM 2677 O O . THR A 1 347 ? -4.597 -5.492 11.707 1.00 95.19 347 THR A O 1
ATOM 2680 N N . VAL A 1 348 ? -6.267 -5.400 13.216 1.00 94.88 348 VAL A N 1
ATOM 2681 C CA . VAL A 1 348 ? -5.415 -5.430 14.404 1.00 94.88 348 VAL A CA 1
ATOM 2682 C C . VAL A 1 348 ? -5.698 -6.662 15.246 1.00 94.88 348 VAL A C 1
ATOM 2684 O O . VAL A 1 348 ? -6.839 -7.113 15.374 1.00 94.88 348 VAL A O 1
ATOM 2687 N N . SER A 1 349 ? -4.632 -7.193 15.830 1.00 92.94 349 SER A N 1
ATOM 2688 C CA . SER A 1 349 ? -4.684 -8.257 16.828 1.00 92.94 349 SER A CA 1
ATOM 2689 C C . SER A 1 349 ? -4.345 -7.664 18.182 1.00 92.94 349 SER A C 1
ATOM 2691 O O . SER A 1 349 ? -3.366 -6.924 18.303 1.00 92.94 349 SER A O 1
ATOM 2693 N N . MET A 1 350 ? -5.144 -7.981 19.195 1.00 90.81 350 MET A N 1
ATOM 2694 C CA . MET A 1 350 ? -4.864 -7.545 20.558 1.00 90.81 350 MET A CA 1
ATOM 2695 C C . MET A 1 350 ? -3.668 -8.317 21.114 1.00 90.81 350 MET A C 1
ATOM 2697 O O . MET A 1 350 ? -3.501 -9.506 20.843 1.00 90.81 350 MET A O 1
ATOM 2701 N N . MET A 1 351 ? -2.832 -7.634 21.888 1.00 86.31 351 MET A N 1
ATOM 2702 C CA . MET A 1 351 ? -1.693 -8.259 22.549 1.00 86.31 351 MET A CA 1
ATOM 2703 C C . MET A 1 351 ? -2.172 -9.222 23.654 1.00 86.31 351 MET A C 1
ATOM 2705 O O . MET A 1 351 ? -3.245 -9.010 24.231 1.00 86.31 351 MET A O 1
ATOM 2709 N N . PRO A 1 352 ? -1.406 -10.281 23.982 1.00 79.62 352 PRO A N 1
ATOM 2710 C CA . PRO A 1 352 ? -1.795 -11.240 25.018 1.00 79.62 352 PRO A CA 1
ATOM 2711 C C . PRO A 1 352 ? -2.072 -10.596 26.385 1.00 79.62 352 PRO A C 1
ATOM 2713 O O . PRO A 1 352 ? -3.034 -10.954 27.059 1.00 79.62 352 PRO A O 1
ATOM 2716 N N . ASP A 1 353 ? -1.277 -9.598 26.767 1.00 73.31 353 ASP A N 1
ATOM 2717 C CA . ASP A 1 353 ? -1.417 -8.830 28.010 1.00 73.31 353 ASP A CA 1
ATOM 2718 C C . ASP A 1 353 ? -2.592 -7.831 27.983 1.00 73.31 353 ASP A C 1
ATOM 2720 O O . ASP A 1 353 ? -3.026 -7.356 29.029 1.00 73.31 353 ASP A O 1
ATOM 2724 N N . ALA A 1 354 ? -3.149 -7.545 26.802 1.00 64.62 354 ALA A N 1
ATOM 2725 C CA . ALA A 1 354 ? -4.356 -6.740 26.607 1.00 64.62 354 ALA A CA 1
ATOM 2726 C C . ALA A 1 354 ? -5.655 -7.575 26.678 1.00 64.62 354 ALA A C 1
ATOM 2728 O O . ALA A 1 354 ? -6.719 -7.129 26.240 1.00 64.62 354 ALA A O 1
ATOM 2729 N N . GLY A 1 355 ? -5.575 -8.796 27.214 1.00 61.56 355 GLY A N 1
ATOM 2730 C CA . GLY A 1 355 ? -6.695 -9.731 27.352 1.00 61.56 355 GLY A CA 1
ATOM 2731 C C . GLY A 1 355 ? -6.712 -10.858 26.320 1.00 61.56 355 GLY A C 1
ATOM 2732 O O . GLY A 1 355 ? -7.629 -11.672 26.358 1.00 61.56 355 GLY A O 1
ATOM 2733 N N . GLY A 1 356 ? -5.729 -10.917 25.410 1.00 63.00 356 GLY A N 1
ATOM 2734 C CA . GLY A 1 356 ? -5.517 -12.061 24.516 1.00 63.00 356 GLY A CA 1
ATOM 2735 C C . GLY A 1 356 ? -6.742 -12.468 23.697 1.00 63.00 356 GLY A C 1
ATOM 2736 O O . GLY A 1 356 ? -6.928 -13.656 23.441 1.00 63.00 356 GLY A O 1
ATOM 2737 N N . SER A 1 357 ? -7.594 -11.500 23.329 1.00 70.31 357 SER A N 1
ATOM 2738 C CA . SER A 1 357 ? -8.827 -11.782 22.593 1.00 70.31 357 SER A CA 1
ATOM 2739 C C . SER A 1 357 ? -8.507 -12.603 21.337 1.00 70.31 357 SER A C 1
ATOM 2741 O O . SER A 1 357 ? -7.664 -12.177 20.543 1.00 70.31 357 SER A O 1
ATOM 2743 N N . PRO A 1 358 ? -9.181 -13.747 21.110 1.00 75.62 358 PRO A N 1
ATOM 2744 C CA . PRO A 1 358 ? -8.996 -14.532 19.890 1.00 75.62 358 PRO A CA 1
ATOM 2745 C C . PRO A 1 358 ? -9.576 -13.826 18.654 1.00 75.62 358 PRO A C 1
ATOM 2747 O O . PRO A 1 358 ? -9.461 -14.333 17.540 1.00 75.62 358 PRO A O 1
ATOM 2750 N N . LEU A 1 359 ? -10.251 -12.689 18.848 1.00 85.00 359 LEU A N 1
ATOM 2751 C CA . LEU A 1 359 ? -10.897 -11.923 17.798 1.00 85.00 359 LEU A CA 1
ATOM 2752 C C . LEU A 1 359 ? -9.986 -10.798 17.314 1.00 85.00 359 LEU A C 1
ATOM 2754 O O . LEU A 1 359 ? -9.381 -10.069 18.102 1.00 85.00 359 LEU A O 1
ATOM 2758 N N . HIS A 1 360 ? -9.967 -10.617 15.998 1.00 90.81 360 HIS A N 1
ATOM 2759 C CA . HIS A 1 360 ? -9.306 -9.488 15.359 1.00 90.81 360 HIS A CA 1
ATOM 2760 C C . HIS A 1 360 ? -10.318 -8.381 15.075 1.00 90.81 360 HIS A C 1
ATOM 2762 O O . HIS A 1 360 ? -11.467 -8.651 14.706 1.00 90.81 360 HIS A O 1
ATOM 2768 N N . LEU A 1 361 ? -9.875 -7.131 15.199 1.00 93.19 361 LEU A N 1
ATOM 2769 C CA . LEU A 1 361 ? -10.677 -5.975 14.815 1.00 93.19 361 LEU A CA 1
ATOM 2770 C C . LEU A 1 361 ? -10.267 -5.531 13.418 1.00 93.19 361 LEU A C 1
ATOM 2772 O O . LEU A 1 361 ? -9.118 -5.150 13.196 1.00 93.19 361 LEU A O 1
ATOM 2776 N N . LYS A 1 362 ? -11.209 -5.549 12.478 1.00 95.56 362 LYS A N 1
ATOM 2777 C CA . LYS A 1 362 ? -11.029 -4.974 11.147 1.00 95.56 362 LYS A CA 1
ATOM 2778 C C . LYS A 1 362 ? -11.739 -3.630 11.103 1.00 95.56 362 LYS A C 1
ATOM 2780 O O . LYS A 1 362 ? -12.967 -3.556 11.097 1.00 95.56 362 LYS A O 1
ATOM 2785 N N . LEU A 1 363 ? -10.946 -2.569 11.079 1.00 94.94 363 LEU A N 1
ATOM 2786 C CA . LEU A 1 363 ? -11.408 -1.196 11.217 1.00 94.94 363 LEU A CA 1
ATOM 2787 C C . LEU A 1 363 ? -11.348 -0.467 9.872 1.00 94.94 363 LEU A C 1
ATOM 2789 O O . LEU A 1 363 ? -10.586 -0.826 8.972 1.00 94.94 363 LEU A O 1
ATOM 2793 N N . SER A 1 364 ? -12.165 0.570 9.719 1.00 93.94 364 SER A N 1
ATOM 2794 C CA . SER A 1 364 ? -12.047 1.472 8.574 1.00 93.94 364 SER A CA 1
ATOM 2795 C C . SER A 1 364 ? -10.786 2.328 8.708 1.00 93.94 364 SER A C 1
ATOM 2797 O O . SER A 1 364 ? -10.549 2.935 9.749 1.00 93.94 364 SER A O 1
ATOM 2799 N N . LEU A 1 365 ? -9.990 2.387 7.641 1.00 94.19 365 LEU A N 1
ATOM 2800 C CA . LEU A 1 365 ? -8.797 3.221 7.556 1.00 94.19 365 LEU A CA 1
ATOM 2801 C C . LEU A 1 365 ? -8.881 4.062 6.282 1.00 94.19 365 LEU A C 1
ATOM 2803 O O . LEU A 1 365 ? -8.779 3.528 5.176 1.00 94.19 365 LEU A O 1
ATOM 2807 N N . ASN A 1 366 ? -9.066 5.375 6.424 1.00 94.50 366 ASN A N 1
ATOM 2808 C CA . ASN A 1 366 ? -9.117 6.318 5.307 1.00 94.50 366 ASN A CA 1
ATOM 2809 C C . ASN A 1 366 ? -7.717 6.621 4.737 1.00 94.50 366 ASN A C 1
ATOM 2811 O O . ASN A 1 366 ? -7.226 7.748 4.732 1.00 94.50 366 ASN A O 1
ATOM 2815 N N . CYS A 1 367 ? -7.033 5.558 4.333 1.00 94.50 367 CYS A N 1
ATOM 2816 C CA . CYS A 1 367 ? -5.743 5.587 3.671 1.00 94.50 367 CYS A CA 1
ATOM 2817 C C . CYS A 1 367 ? -5.843 4.739 2.409 1.00 94.50 367 CYS A C 1
ATOM 2819 O O . CYS A 1 367 ? -6.430 3.650 2.412 1.00 94.50 367 CYS A O 1
ATOM 2821 N N . GLN A 1 368 ? -5.246 5.224 1.333 1.00 95.12 368 GLN A N 1
ATOM 2822 C CA . GLN A 1 368 ? -4.954 4.415 0.171 1.00 95.12 368 GLN A CA 1
ATOM 2823 C C . GLN A 1 368 ? -3.731 3.563 0.491 1.00 95.12 368 GLN A C 1
ATOM 2825 O O . GLN A 1 368 ? -2.648 4.089 0.731 1.00 95.12 368 GLN A O 1
ATOM 2830 N N . ILE A 1 369 ? -3.928 2.246 0.515 1.00 93.25 369 ILE A N 1
ATOM 2831 C CA . ILE A 1 369 ? -2.841 1.271 0.608 1.00 93.25 369 ILE A CA 1
ATOM 2832 C C . ILE A 1 369 ? -2.858 0.480 -0.683 1.00 93.25 369 ILE A C 1
ATOM 2834 O O . ILE A 1 369 ? -3.881 -0.141 -0.995 1.00 93.25 369 ILE A O 1
ATOM 2838 N N . THR A 1 370 ? -1.745 0.471 -1.415 1.00 92.31 370 THR A N 1
ATOM 2839 C CA . THR A 1 370 ? -1.698 0.134 -2.850 1.00 92.31 370 THR A CA 1
ATOM 2840 C C . THR A 1 370 ? -2.544 1.104 -3.686 1.00 92.31 370 THR A C 1
ATOM 2842 O O . THR A 1 370 ? -2.418 2.310 -3.514 1.00 92.31 370 THR A O 1
ATOM 2845 N N . SER A 1 371 ? -3.419 0.621 -4.566 1.00 87.94 371 SER A N 1
ATOM 2846 C CA . SER A 1 371 ? -4.321 1.435 -5.397 1.00 87.94 371 SER A CA 1
ATOM 2847 C C . SER A 1 371 ? -5.728 1.605 -4.805 1.00 87.94 371 SER A C 1
ATOM 2849 O O . SER A 1 371 ? -6.618 2.134 -5.464 1.00 87.94 371 SER A O 1
ATOM 2851 N N . ARG A 1 372 ? -5.984 1.119 -3.579 1.00 90.69 372 ARG A N 1
ATOM 2852 C CA . ARG A 1 372 ? -7.332 1.112 -2.983 1.00 90.69 372 ARG A CA 1
ATOM 2853 C C . ARG A 1 372 ? -7.385 1.795 -1.626 1.00 90.69 372 ARG A C 1
ATOM 2855 O O . ARG A 1 372 ? -6.543 1.540 -0.761 1.00 90.69 372 ARG A O 1
ATOM 2862 N N . LEU A 1 373 ? -8.454 2.562 -1.414 1.00 92.25 373 LEU A N 1
ATOM 2863 C CA . LEU A 1 373 ? -8.853 3.045 -0.095 1.00 92.25 373 LEU A CA 1
ATOM 2864 C C . LEU A 1 373 ? -9.217 1.874 0.818 1.00 92.25 373 LEU A C 1
ATOM 2866 O O . LEU A 1 373 ? -9.870 0.911 0.411 1.00 92.25 373 LEU A O 1
ATOM 2870 N N . ARG A 1 374 ? -8.783 1.951 2.075 1.00 91.50 374 ARG A N 1
ATOM 2871 C CA . ARG A 1 374 ? -8.960 0.890 3.075 1.00 91.50 374 ARG A CA 1
ATOM 2872 C C . ARG A 1 374 ? -10.137 1.133 4.017 1.00 91.50 374 ARG A C 1
ATOM 2874 O O . ARG A 1 374 ? -10.149 0.642 5.146 1.00 91.50 374 ARG A O 1
ATOM 2881 N N . THR A 1 375 ? -11.184 1.769 3.504 1.00 89.56 375 THR A N 1
ATOM 2882 C CA . THR A 1 375 ? -12.502 1.850 4.143 1.00 89.56 375 THR A CA 1
ATOM 2883 C C . THR A 1 375 ? -13.234 0.503 4.086 1.00 89.56 375 THR A C 1
ATOM 2885 O O . THR A 1 375 ? -12.846 -0.424 3.360 1.00 89.56 375 THR A O 1
ATOM 2888 N N . ILE A 1 376 ? -14.278 0.356 4.900 1.00 86.56 376 ILE A N 1
ATOM 2889 C CA . ILE A 1 376 ? -15.191 -0.788 4.862 1.00 86.56 376 ILE A CA 1
ATOM 2890 C C . ILE A 1 376 ? -16.539 -0.257 4.373 1.00 86.56 376 ILE A C 1
ATOM 2892 O O . ILE A 1 376 ? -17.095 0.661 4.965 1.00 86.56 376 ILE A O 1
ATOM 2896 N N . SER A 1 377 ? -17.044 -0.796 3.265 1.00 82.00 377 SER A N 1
ATOM 2897 C CA . SER A 1 377 ? -18.360 -0.418 2.745 1.00 82.00 377 SER A CA 1
ATOM 2898 C C . SER A 1 377 ? -19.474 -1.007 3.619 1.00 82.00 377 SER A C 1
ATOM 2900 O O . SER A 1 377 ? -19.352 -2.176 3.992 1.00 82.00 377 SER A O 1
ATOM 2902 N N . PRO A 1 378 ? -20.594 -0.294 3.848 1.00 79.19 378 PRO A N 1
ATOM 2903 C CA . PRO A 1 378 ? -21.686 -0.764 4.708 1.00 79.19 378 PRO A CA 1
ATOM 2904 C C . PRO A 1 378 ? -22.227 -2.154 4.359 1.00 79.19 378 PRO A C 1
ATOM 2906 O O . PRO A 1 378 ? -22.417 -2.970 5.249 1.00 79.19 378 PRO A O 1
ATOM 2909 N N . TYR A 1 379 ? -22.411 -2.460 3.070 1.00 77.31 379 TYR A N 1
ATOM 2910 C CA . TYR A 1 379 ? -22.882 -3.781 2.631 1.00 77.31 379 TYR A CA 1
ATOM 2911 C C . TYR A 1 379 ? -21.885 -4.913 2.923 1.00 77.31 379 TYR A C 1
ATOM 2913 O O . TYR A 1 379 ? -22.291 -6.047 3.097 1.00 77.31 379 TYR A O 1
ATOM 2921 N N . ALA A 1 380 ? -20.584 -4.619 2.987 1.00 73.62 380 ALA A N 1
ATOM 2922 C CA . ALA A 1 380 ? -19.572 -5.627 3.313 1.00 73.62 380 ALA A CA 1
ATOM 2923 C C . ALA A 1 380 ? -19.404 -5.838 4.829 1.00 73.62 380 ALA A C 1
ATOM 2925 O O . ALA A 1 380 ? -18.629 -6.703 5.233 1.00 73.62 380 ALA A O 1
ATOM 2926 N N . ALA A 1 381 ? -20.039 -4.991 5.647 1.00 71.69 381 ALA A N 1
ATOM 2927 C CA . ALA A 1 381 ? -20.054 -5.086 7.106 1.00 71.69 381 ALA A CA 1
ATOM 2928 C C . ALA A 1 381 ? -21.363 -5.681 7.654 1.00 71.69 381 ALA A C 1
ATOM 2930 O O . ALA A 1 381 ? -21.382 -6.108 8.807 1.00 71.69 381 ALA A O 1
ATOM 2931 N N . ALA A 1 382 ? -22.427 -5.666 6.846 1.00 62.81 382 ALA A N 1
ATOM 2932 C CA . ALA A 1 382 ? -23.664 -6.405 7.080 1.00 62.81 382 ALA A CA 1
ATOM 2933 C C . ALA A 1 382 ? -23.466 -7.879 6.713 1.00 62.81 382 ALA A C 1
ATOM 2935 O O . ALA A 1 382 ? -24.041 -8.727 7.430 1.00 62.81 382 ALA A O 1
#

pLDDT: mean 78.44, std 24.2, range [18.41, 98.5]

Mean predicted aligned error: 11.75 Å

Solvent-accessible surface area (backbone atoms only — not comparable to full-atom values): 22337 Å² total; per-residue (Å²): 137,88,77,88,77,93,69,82,81,81,86,60,96,30,62,44,77,52,62,85,92,73,81,79,80,77,86,75,85,77,75,92,82,87,83,85,91,76,82,88,76,94,74,94,81,81,84,89,79,87,86,71,79,62,75,67,62,61,52,53,50,62,49,56,75,71,49,78,83,81,90,67,81,87,68,49,73,47,49,52,49,17,24,40,62,25,28,33,11,43,55,23,42,31,44,62,70,65,54,28,35,39,34,56,44,79,79,54,101,71,41,34,33,41,39,36,33,54,69,67,79,39,56,84,86,51,71,78,38,40,37,36,27,31,32,48,66,86,55,79,64,45,62,59,98,40,32,58,74,43,68,55,60,29,84,38,50,39,79,68,36,36,35,38,48,98,87,68,50,76,43,83,54,48,56,33,30,59,55,48,51,59,54,59,55,32,68,60,63,84,90,44,60,71,59,52,54,48,50,30,50,41,30,40,42,8,18,51,31,30,20,44,36,50,59,50,54,77,72,54,78,88,80,56,98,81,53,52,72,58,56,59,34,61,62,65,54,79,54,48,81,60,46,37,29,33,42,15,58,44,43,42,84,73,35,71,76,58,54,49,88,47,50,66,51,50,41,39,38,44,37,26,33,28,39,33,52,45,90,83,55,87,85,58,82,69,52,65,75,68,45,45,66,53,33,57,52,68,69,49,82,77,69,57,88,88,49,68,47,43,81,46,76,40,46,48,77,46,42,70,63,43,45,83,78,38,76,77,50,40,82,76,49,75,47,65,82,39,32,37,23,34,73,80,48,37,34,32,39,47,34,66,93,44,59,45,52,83,51,32,46,36,38,47,32,70,28,28,52,41,96,39,69,40,59,42,57,66,80,83,50,100

Radius of gyration: 25.5 Å; Cα contacts (8 Å, |Δi|>4): 586; chains: 1; bounding box: 64×38×79 Å

Organism: Aspergillus luchuensis (strain CBS 106.47) (NCBI:txid1137211)

InterPro domains:
  IPR007310 Aerobactin siderophore biosynthesis, IucA/IucC, N-terminal [PF04183] (331-380)
  IPR037455 Aerobactin siderophore biosynthesis, IucA/IucC-like [PTHR34384] (336-380)

Foldseek 3Di:
DDDDDPDDPPDDWFWAKDFPPDDDDPDDPDDPDDDDDDDDDDDDDDDDDDDDDDPVVLVVVVVVVPDDDDDDPPQDPLLLVLLLLLQLLLVLCCPVVVLWKWFWDDSDPFKIKIKTAQPDDFDPLLRLKIKIWIFGSPDDFDDDPRITDGRDFSVRTHDQIWIQDSVRDIDGDSQSLVVLLSSVRSVHDPPCVVVSVVVSVLLNQSSQLLSLLVVVLVVQDDDDPPDDPLSVQSNPRSADRNASNRFGKAFDPPFDGDGSVCVVCLFFFKKWKKKAACVSDDDDDPVQVLCVLLCVLQVQDDDDPVRRIDIDIAGPRCCNVVCVVGVVIDGRDMDTRQWGAGNLSQKIFGDVSSVRRSMIMRTQGRIDRRNDHRGDDPVNSD

Nearest PDB structures (foldseek):
  2x3k-assembly1_B  TM=6.458E-01  e=1.194E-05  Dickeya chrysanthemi
  2x3k-assembly1_A  TM=5.913E-01  e=1.656E-05  Dickeya chrysanthemi
  8t1i-assembly1_L  TM=2.448E-01  e=5.848E-02  Mus musculus
  7ywx-assembly1_N  TM=2.195E-01  e=3.876E+00  Homo sapiens
  7qoo-assembly1_N  TM=1.852E-01  e=3.291E+00  Homo sapiens